Protein AF-A0A350AVQ5-F1 (afdb_monomer)

Structure (mmCIF, N/CA/C/O backbone):
data_AF-A0A350AVQ5-F1
#
_entry.id   AF-A0A350AVQ5-F1
#
loop_
_atom_site.group_PDB
_atom_site.id
_atom_site.type_symbol
_atom_site.label_atom_id
_atom_site.label_alt_id
_atom_site.label_comp_id
_atom_site.label_asym_id
_atom_site.label_entity_id
_atom_site.label_seq_id
_atom_site.pdbx_PDB_ins_code
_atom_site.Cartn_x
_atom_site.Cartn_y
_atom_site.Cartn_z
_atom_site.occupancy
_atom_site.B_iso_or_equiv
_atom_site.auth_seq_id
_atom_site.auth_comp_id
_atom_site.auth_asym_id
_atom_site.auth_atom_id
_atom_site.pdbx_PDB_model_num
ATOM 1 N N . MET A 1 1 ? 11.821 -35.083 47.344 1.00 31.67 1 MET A N 1
ATOM 2 C CA . MET A 1 1 ? 11.516 -36.512 47.614 1.00 31.67 1 MET A CA 1
ATOM 3 C C . MET A 1 1 ? 10.000 -36.669 47.515 1.00 31.67 1 MET A C 1
ATOM 5 O O . MET A 1 1 ? 9.323 -35.825 48.074 1.00 31.67 1 MET A O 1
ATOM 9 N N . LYS A 1 2 ? 9.487 -37.448 46.553 1.00 28.70 2 LYS A N 1
ATOM 10 C CA . LYS A 1 2 ? 9.035 -38.866 46.635 1.00 28.70 2 LYS A CA 1
ATOM 11 C C . LYS A 1 2 ? 7.547 -39.026 47.037 1.00 28.70 2 LYS A C 1
ATOM 13 O O . LYS A 1 2 ? 7.155 -38.580 48.104 1.00 28.70 2 LYS A O 1
ATOM 18 N N . PHE A 1 3 ? 6.782 -39.707 46.171 1.00 33.50 3 PHE A N 1
ATOM 19 C CA . PHE A 1 3 ? 5.387 -40.176 46.339 1.00 33.50 3 PHE A CA 1
ATOM 20 C C . PHE A 1 3 ? 5.245 -41.316 47.376 1.00 33.50 3 PHE A C 1
ATOM 22 O O . PHE A 1 3 ? 6.260 -41.925 47.733 1.00 33.50 3 PHE A O 1
ATOM 29 N N . PRO A 1 4 ? 4.016 -41.599 47.869 1.00 51.84 4 PRO A N 1
ATOM 30 C CA . PRO A 1 4 ? 3.110 -42.658 47.324 1.00 51.84 4 PRO A CA 1
ATOM 31 C C . PRO A 1 4 ? 1.763 -42.088 46.774 1.00 51.84 4 PRO A C 1
ATOM 33 O O . PRO A 1 4 ? 1.505 -40.916 47.017 1.00 51.84 4 PRO A O 1
ATOM 36 N N . LEU A 1 5 ? 0.878 -42.723 45.968 1.00 32.03 5 LEU A N 1
ATOM 37 C CA . LEU A 1 5 ? 0.483 -44.128 45.646 1.00 32.03 5 LEU A CA 1
ATOM 38 C C . LEU A 1 5 ? -0.447 -44.809 46.691 1.00 32.03 5 LEU A C 1
ATOM 40 O O . LEU A 1 5 ? -0.131 -44.756 47.871 1.00 32.03 5 LEU A O 1
ATOM 44 N N . ILE A 1 6 ? -1.568 -45.500 46.378 1.00 33.41 6 ILE A N 1
ATOM 45 C CA . ILE A 1 6 ? -2.256 -45.893 45.104 1.00 33.41 6 ILE A CA 1
ATOM 46 C C . ILE A 1 6 ? -3.780 -45.474 45.193 1.00 33.41 6 ILE A C 1
ATOM 48 O O . ILE A 1 6 ? -3.989 -44.401 45.742 1.00 33.41 6 ILE A O 1
ATOM 52 N N . TYR A 1 7 ? -4.910 -46.100 44.760 1.00 26.61 7 TYR A N 1
ATOM 53 C CA . TYR A 1 7 ? -5.318 -47.359 44.066 1.00 26.61 7 TYR A CA 1
ATOM 54 C C . TYR A 1 7 ? -6.788 -47.284 43.522 1.00 26.61 7 TYR A C 1
ATOM 56 O O . TYR A 1 7 ? -7.638 -46.727 44.208 1.00 26.61 7 TYR A O 1
ATOM 64 N N . GLY A 1 8 ? -7.118 -47.966 42.402 1.00 25.33 8 GLY A N 1
ATOM 65 C CA . GLY A 1 8 ? -8.486 -48.426 42.014 1.00 25.33 8 GLY A CA 1
ATOM 66 C C . GLY A 1 8 ? -9.365 -47.462 41.177 1.00 25.33 8 GLY A C 1
ATOM 67 O O . GLY A 1 8 ? -9.249 -46.256 41.333 1.00 25.33 8 GLY A O 1
ATOM 68 N N . LEU A 1 9 ? -10.264 -47.903 40.273 1.00 23.38 9 LEU A N 1
ATOM 69 C CA . LEU A 1 9 ? -10.669 -49.255 39.812 1.00 23.38 9 LEU A CA 1
ATOM 70 C C . LEU A 1 9 ? -11.132 -49.209 38.321 1.00 23.38 9 LEU A C 1
ATOM 72 O O . LEU A 1 9 ? -11.476 -48.141 37.825 1.00 23.38 9 LEU A O 1
ATOM 76 N N . LEU A 1 10 ? -11.163 -50.348 37.609 1.00 23.48 10 LEU A N 1
ATOM 77 C CA . LEU A 1 10 ? -11.652 -50.468 36.218 1.00 23.48 10 LEU A CA 1
ATOM 78 C C . LEU A 1 10 ? -13.175 -50.686 36.115 1.00 23.48 10 LEU A C 1
ATOM 80 O O . LEU A 1 10 ? -13.755 -51.340 36.981 1.00 23.48 10 LEU A O 1
ATOM 84 N N . LEU A 1 11 ? -13.754 -50.355 34.950 1.00 24.00 11 LEU A N 1
ATOM 85 C CA . LEU A 1 11 ? -14.656 -51.279 34.240 1.00 24.00 11 LEU A CA 1
ATOM 86 C C . LEU A 1 11 ? -14.619 -51.058 32.711 1.00 24.00 11 LEU A C 1
ATOM 88 O O . LEU A 1 11 ? -14.366 -49.950 32.246 1.00 24.00 11 LEU A O 1
ATOM 92 N N . THR A 1 12 ? -14.866 -52.116 31.936 1.00 25.81 12 THR A N 1
ATOM 93 C CA . THR A 1 12 ? -14.869 -52.139 30.461 1.00 25.81 12 THR A CA 1
ATOM 94 C C . THR A 1 12 ? -16.055 -52.944 29.929 1.00 25.81 12 THR A C 1
ATOM 96 O O . THR A 1 12 ? -16.465 -53.905 30.568 1.00 25.81 12 THR A O 1
ATOM 99 N N . LEU A 1 13 ? -16.567 -52.562 28.752 1.00 23.81 13 LEU A N 1
ATOM 100 C CA . LEU A 1 13 ? -17.464 -53.292 27.831 1.00 23.81 13 LEU A CA 1
ATOM 101 C C . LEU A 1 13 ? -17.636 -52.377 26.593 1.00 23.81 13 LEU A C 1
ATOM 103 O O . LEU A 1 13 ? -17.707 -51.167 26.773 1.00 23.81 13 LEU A O 1
ATOM 107 N N . ALA A 1 14 ? -17.832 -52.784 25.341 1.00 24.64 14 ALA A N 1
ATOM 108 C CA . ALA A 1 14 ? -17.490 -53.933 24.494 1.00 24.64 14 ALA A CA 1
ATOM 109 C C . ALA A 1 14 ? -18.311 -53.723 23.196 1.00 24.64 14 ALA A C 1
ATOM 111 O O . ALA A 1 14 ? -19.475 -53.333 23.273 1.00 24.64 14 ALA A O 1
ATOM 112 N N . LEU A 1 15 ? -17.734 -53.962 22.014 1.00 25.58 15 LEU A N 1
ATOM 113 C CA . LEU A 1 15 ? -18.448 -53.892 20.722 1.00 25.58 15 LEU A CA 1
ATOM 114 C C . LEU A 1 15 ? -19.232 -55.189 20.430 1.00 25.58 15 LEU A C 1
ATOM 116 O O . LEU A 1 15 ? -19.021 -56.205 21.097 1.00 25.58 15 LEU A O 1
ATOM 120 N N . PRO A 1 16 ? -20.076 -55.193 19.382 1.00 29.52 16 PRO A N 1
ATOM 121 C CA . PRO A 1 16 ? -19.788 -56.127 18.281 1.00 29.52 16 PRO A CA 1
ATOM 122 C C . PRO A 1 16 ? -19.838 -55.503 16.865 1.00 29.52 16 PRO A C 1
ATOM 124 O O . PRO A 1 16 ? -20.225 -54.353 16.682 1.00 29.52 16 PRO A O 1
ATOM 127 N N . LEU A 1 17 ? -19.396 -56.282 15.866 1.00 24.58 17 LEU A N 1
ATOM 128 C CA . LEU A 1 17 ? -19.153 -55.894 14.464 1.00 24.58 17 LEU A CA 1
ATOM 129 C C . LEU A 1 17 ? -20.262 -56.341 13.487 1.00 24.58 17 LEU A C 1
ATOM 131 O O . LEU A 1 17 ? -20.790 -57.441 13.639 1.00 24.58 17 LEU A O 1
ATOM 135 N N . SER A 1 18 ? -20.409 -55.602 12.378 1.00 25.75 18 SER A N 1
ATOM 136 C CA . SER A 1 18 ? -20.545 -56.110 10.985 1.00 25.75 18 SER A CA 1
ATOM 137 C C . SER A 1 18 ? -20.395 -54.922 9.997 1.00 25.75 18 SER A C 1
ATOM 139 O O . SER A 1 18 ? -20.911 -53.848 10.272 1.00 25.75 18 SER A O 1
ATOM 141 N N . ALA A 1 19 ? -19.485 -54.931 9.005 1.00 24.94 19 ALA A N 1
ATOM 142 C CA . ALA A 1 19 ? -19.494 -55.625 7.692 1.00 24.94 19 ALA A CA 1
ATOM 143 C C . ALA A 1 19 ? -20.507 -55.006 6.680 1.00 24.94 19 ALA A C 1
ATOM 145 O O . ALA A 1 19 ? -21.612 -54.677 7.086 1.00 24.94 19 ALA A O 1
ATOM 146 N N . SER A 1 20 ? -20.245 -54.826 5.370 1.00 23.98 20 SER A N 1
ATOM 147 C CA . SER A 1 20 ? -19.154 -55.305 4.488 1.00 23.98 20 SER A CA 1
ATOM 148 C C . SER A 1 20 ? -19.008 -54.462 3.185 1.00 23.98 20 SER A C 1
ATOM 150 O O . SER A 1 20 ? -19.853 -53.619 2.903 1.00 23.98 20 SER A O 1
ATOM 152 N N . SER A 1 21 ? -18.008 -54.796 2.350 1.00 25.75 21 SER A N 1
ATOM 153 C CA . SER A 1 21 ? -17.673 -54.308 0.983 1.00 25.75 21 SER A CA 1
ATOM 154 C C . SER A 1 21 ? -17.251 -52.833 0.840 1.00 25.75 21 SER A C 1
ATOM 156 O O . SER A 1 21 ? -17.980 -51.952 1.270 1.00 25.75 21 SER A O 1
ATOM 158 N N . THR A 1 22 ? -16.078 -52.427 0.323 1.00 24.94 22 THR A N 1
ATOM 159 C CA . THR A 1 22 ? -15.075 -52.936 -0.659 1.00 24.94 22 THR A CA 1
ATOM 160 C C . THR A 1 22 ? -15.435 -52.798 -2.141 1.00 24.94 22 THR A C 1
ATOM 162 O O . THR A 1 22 ? -16.250 -53.561 -2.654 1.00 24.94 22 THR A O 1
ATOM 165 N N . ASN A 1 23 ? -14.700 -51.932 -2.848 1.00 24.83 23 ASN A N 1
ATOM 166 C CA . ASN A 1 23 ? -14.307 -52.119 -4.251 1.00 24.83 23 ASN A CA 1
ATOM 167 C C . ASN A 1 23 ? -13.108 -51.210 -4.586 1.00 24.83 23 ASN A C 1
ATOM 169 O O . ASN A 1 23 ? -13.266 -50.117 -5.124 1.00 24.83 23 ASN A O 1
ATOM 173 N N . GLU A 1 24 ? -11.897 -51.670 -4.275 1.00 22.14 24 GLU A N 1
ATOM 174 C CA . GLU A 1 24 ? -10.699 -51.163 -4.950 1.00 22.14 24 GLU A CA 1
ATOM 175 C C . GLU A 1 24 ? -10.624 -51.767 -6.360 1.00 22.14 24 GLU A C 1
ATOM 177 O O . GLU A 1 24 ? -10.944 -52.941 -6.562 1.00 22.14 24 GLU A O 1
ATOM 182 N N . ARG A 1 25 ? -10.148 -50.990 -7.338 1.00 22.95 25 ARG A N 1
ATOM 183 C CA . ARG A 1 25 ? -9.672 -51.518 -8.623 1.00 22.95 25 ARG A CA 1
ATOM 184 C C . ARG A 1 25 ? -8.373 -50.839 -9.028 1.00 22.95 25 ARG A C 1
ATOM 186 O O . ARG A 1 25 ? -8.369 -49.846 -9.748 1.00 22.95 25 ARG A O 1
ATOM 193 N N . THR A 1 26 ? -7.265 -51.432 -8.605 1.00 22.88 26 THR A N 1
ATOM 194 C CA . THR A 1 26 ? -6.004 -51.312 -9.334 1.00 22.88 26 THR A CA 1
ATOM 195 C C . THR A 1 26 ? -6.110 -52.072 -10.658 1.00 22.88 26 THR A C 1
ATOM 197 O O . THR A 1 26 ? -6.750 -53.120 -10.739 1.00 22.88 26 THR A O 1
ATOM 200 N N . PHE A 1 27 ? -5.477 -51.550 -11.708 1.00 21.98 27 PHE A N 1
ATOM 201 C CA . PHE A 1 27 ? -5.246 -52.279 -12.954 1.00 21.98 27 PHE A CA 1
ATOM 202 C C . PHE A 1 27 ? -3.910 -51.839 -13.549 1.00 21.98 27 PHE A C 1
ATOM 204 O O . PHE A 1 27 ? -3.674 -50.648 -13.737 1.00 21.98 27 PHE A O 1
ATOM 211 N N . THR A 1 28 ? -3.045 -52.803 -13.853 1.00 23.73 28 THR A N 1
ATOM 212 C CA . THR A 1 28 ? -1.746 -52.580 -14.495 1.00 23.73 28 THR A CA 1
ATOM 213 C C . THR A 1 28 ? -1.484 -53.668 -15.529 1.00 23.73 28 THR A C 1
ATOM 215 O O . THR A 1 28 ? -1.221 -54.818 -15.181 1.00 23.73 28 THR A O 1
ATOM 218 N N . HIS A 1 29 ? -1.494 -53.306 -16.813 1.00 24.44 29 HIS A N 1
ATOM 219 C CA . HIS A 1 29 ? -0.679 -54.009 -17.802 1.00 24.44 29 HIS A CA 1
ATOM 220 C C . HIS A 1 29 ? -0.329 -53.129 -19.003 1.00 24.44 29 HIS A C 1
ATOM 222 O O . HIS A 1 29 ? -0.718 -51.964 -19.060 1.00 24.44 29 HIS A O 1
ATOM 228 N N . ASP A 1 30 ? 0.509 -53.677 -19.876 1.00 21.91 30 ASP A N 1
ATOM 229 C CA . ASP A 1 30 ? 1.578 -52.939 -20.545 1.00 21.91 30 ASP A CA 1
ATOM 230 C C . ASP A 1 30 ? 1.489 -52.967 -22.085 1.00 21.91 30 ASP A C 1
ATOM 232 O O . ASP A 1 30 ? 0.842 -53.829 -22.674 1.00 21.91 30 ASP A O 1
ATOM 236 N N . SER A 1 31 ? 2.199 -52.022 -22.704 1.00 26.27 31 SER A N 1
ATOM 237 C CA . SER A 1 31 ? 2.751 -52.029 -24.064 1.00 26.27 31 SER A CA 1
ATOM 238 C C . SER A 1 31 ? 1.872 -52.466 -25.249 1.00 26.27 31 SER A C 1
ATOM 240 O O . SER A 1 31 ? 1.709 -53.644 -25.563 1.00 26.27 31 SER A O 1
ATOM 242 N N . SER A 1 32 ? 1.510 -51.490 -26.084 1.00 25.39 32 SER A N 1
ATOM 243 C CA . SER A 1 32 ? 1.964 -51.493 -27.488 1.00 25.39 32 SER A CA 1
ATOM 244 C C . SER A 1 32 ? 1.889 -50.082 -28.085 1.00 25.39 32 SER A C 1
ATOM 246 O O . SER A 1 32 ? 1.118 -49.240 -27.627 1.00 25.39 32 SER A O 1
ATOM 248 N N . ALA A 1 33 ? 2.751 -49.783 -29.061 1.00 25.47 33 ALA A N 1
ATOM 249 C CA . ALA A 1 33 ? 2.997 -48.416 -29.519 1.00 25.47 33 ALA A CA 1
ATOM 250 C C . ALA A 1 33 ? 2.394 -48.110 -30.897 1.00 25.47 33 ALA A C 1
ATOM 252 O O . ALA A 1 33 ? 2.491 -48.916 -31.819 1.00 25.47 33 ALA A O 1
ATOM 253 N N . THR A 1 34 ? 1.940 -46.866 -31.079 1.00 24.61 34 THR A N 1
ATOM 254 C CA . THR A 1 34 ? 2.058 -46.177 -32.375 1.00 24.61 34 THR A CA 1
ATOM 255 C C . THR A 1 34 ? 2.424 -44.716 -32.134 1.00 24.61 34 THR A C 1
ATOM 257 O O . THR A 1 34 ? 1.831 -44.054 -31.287 1.00 24.61 34 THR A O 1
ATOM 260 N N . THR A 1 35 ? 3.441 -44.216 -32.833 1.00 28.55 35 THR A N 1
ATOM 261 C CA . THR A 1 35 ? 4.043 -42.904 -32.561 1.00 28.55 35 THR A CA 1
ATOM 262 C C . THR A 1 35 ? 3.451 -41.787 -33.416 1.00 28.55 35 THR A C 1
ATOM 264 O O . THR A 1 35 ? 3.688 -41.745 -34.622 1.00 28.55 35 THR A O 1
ATOM 267 N N . THR A 1 36 ? 2.842 -40.794 -32.772 1.00 25.55 36 THR A N 1
ATOM 268 C CA . THR A 1 36 ? 2.734 -39.424 -33.299 1.00 25.55 36 THR A CA 1
ATOM 269 C C . THR A 1 36 ? 3.297 -38.466 -32.256 1.00 25.55 36 THR A C 1
ATOM 271 O O . THR A 1 36 ? 2.694 -38.290 -31.199 1.00 25.55 36 THR A O 1
ATOM 274 N N . LYS A 1 37 ? 4.473 -37.877 -32.517 1.00 25.20 37 LYS A N 1
ATOM 275 C CA . LYS A 1 37 ? 5.094 -36.900 -31.608 1.00 25.20 37 LYS A CA 1
ATOM 276 C C . LYS A 1 37 ? 4.198 -35.656 -31.464 1.00 25.20 37 LYS A C 1
ATOM 278 O O . LYS A 1 37 ? 3.927 -35.025 -32.485 1.00 25.20 37 LYS A O 1
ATOM 283 N N . PRO A 1 38 ? 3.845 -35.221 -30.243 1.00 25.77 38 PRO A N 1
ATOM 284 C CA . PRO A 1 38 ? 3.618 -33.806 -29.976 1.00 25.77 38 PRO A CA 1
ATOM 285 C C . PRO A 1 38 ? 4.953 -33.065 -30.150 1.00 25.77 38 PRO A C 1
ATOM 287 O O . PRO A 1 38 ? 5.999 -33.568 -29.733 1.00 25.77 38 PRO A O 1
ATOM 290 N N . THR A 1 39 ? 4.942 -31.895 -30.783 1.00 25.81 39 THR A N 1
ATOM 291 C CA . THR A 1 39 ? 6.161 -31.109 -31.026 1.00 25.81 39 THR A CA 1
ATOM 292 C C . THR A 1 39 ? 6.728 -30.560 -29.712 1.00 25.81 39 THR A C 1
ATOM 294 O O . THR A 1 39 ? 5.985 -30.027 -28.890 1.00 25.81 39 THR A O 1
ATOM 297 N N . GLU A 1 40 ? 8.046 -30.653 -29.511 1.00 26.59 40 GLU A N 1
ATOM 298 C CA . GLU A 1 40 ? 8.733 -30.193 -28.290 1.00 26.59 40 GLU A CA 1
ATOM 299 C C . GLU A 1 40 ? 8.915 -28.661 -28.251 1.00 26.59 40 GLU A C 1
ATOM 301 O O . GLU A 1 40 ? 10.031 -28.153 -28.204 1.00 26.59 40 GLU A O 1
ATOM 306 N N . THR A 1 41 ? 7.811 -27.909 -28.267 1.00 26.48 41 THR A N 1
ATOM 307 C CA . THR A 1 41 ? 7.802 -26.438 -28.126 1.00 26.48 41 THR A CA 1
ATOM 308 C C . THR A 1 41 ? 7.217 -25.943 -26.799 1.00 26.48 41 THR A C 1
ATOM 310 O O . THR A 1 41 ? 7.479 -24.811 -26.409 1.00 26.48 41 THR A O 1
ATOM 313 N N . SER A 1 42 ? 6.513 -26.782 -26.032 1.00 27.66 42 SER A N 1
ATOM 314 C CA . SER A 1 42 ? 5.913 -26.411 -24.733 1.00 27.66 42 SER A CA 1
ATOM 315 C C . SER A 1 42 ? 6.884 -26.404 -23.537 1.00 27.66 42 SER A C 1
ATOM 317 O O . SER A 1 42 ? 6.443 -26.339 -22.392 1.00 27.66 42 SER A O 1
ATOM 319 N N . LYS A 1 43 ? 8.202 -26.487 -23.775 1.00 27.25 43 LYS A N 1
ATOM 320 C CA . LYS A 1 43 ? 9.239 -26.570 -22.723 1.00 27.25 43 LYS A CA 1
ATOM 321 C C . LYS A 1 43 ? 10.183 -25.366 -22.624 1.00 27.25 43 LYS A C 1
ATOM 323 O O . LYS A 1 43 ? 11.011 -25.343 -21.721 1.00 27.25 43 LYS A O 1
ATOM 328 N N . TYR A 1 44 ? 10.049 -24.380 -23.514 1.00 26.23 44 TYR A N 1
ATOM 329 C CA . TYR A 1 44 ? 10.882 -23.171 -23.539 1.00 26.23 44 TYR A CA 1
ATOM 330 C C . TYR A 1 44 ? 10.038 -21.910 -23.768 1.00 26.23 44 TYR A C 1
ATOM 332 O O . TYR A 1 44 ? 10.191 -21.205 -24.760 1.00 26.23 44 TYR A O 1
ATOM 340 N N . LEU A 1 45 ? 9.152 -21.629 -22.814 1.00 23.30 45 LEU A N 1
ATOM 341 C CA . LEU A 1 45 ? 8.520 -20.323 -22.630 1.00 23.30 45 LEU A CA 1
ATOM 342 C C . LEU A 1 45 ? 8.825 -19.861 -21.198 1.00 23.30 45 LEU A C 1
ATOM 344 O O . LEU A 1 45 ? 8.227 -20.392 -20.261 1.00 23.30 45 LEU A O 1
ATOM 348 N N . PRO A 1 46 ? 9.780 -18.933 -20.998 1.00 27.56 46 PRO A N 1
ATOM 349 C CA . PRO A 1 46 ? 9.976 -18.284 -19.708 1.00 27.56 46 PRO A CA 1
ATOM 350 C C . PRO A 1 46 ? 8.691 -17.578 -19.262 1.00 27.56 46 PRO A C 1
ATOM 352 O O . PRO A 1 46 ? 7.975 -17.003 -20.081 1.00 27.56 46 PRO A O 1
ATOM 355 N N . SER A 1 47 ? 8.402 -17.602 -17.963 1.00 32.38 47 SER A N 1
ATOM 356 C CA . SER A 1 47 ? 7.268 -16.893 -17.365 1.00 32.38 47 SER A CA 1
ATOM 357 C C . SER A 1 47 ? 7.473 -15.379 -17.472 1.00 32.38 47 SER A C 1
ATOM 359 O O . SER A 1 47 ? 8.206 -14.793 -16.677 1.00 32.38 47 SER A O 1
ATOM 361 N N . LEU A 1 48 ? 6.853 -14.755 -18.476 1.00 33.91 48 LEU A N 1
ATOM 362 C CA . LEU A 1 48 ? 7.147 -13.383 -18.894 1.00 33.91 48 LEU A CA 1
ATOM 363 C C . LEU A 1 48 ? 5.969 -12.435 -18.616 1.00 33.91 48 LEU A C 1
ATOM 365 O O . LEU A 1 48 ? 5.262 -11.982 -19.513 1.00 33.91 48 LEU A O 1
ATOM 369 N N . VAL A 1 49 ? 5.768 -12.129 -17.332 1.00 31.70 49 VAL A N 1
ATOM 370 C CA . VAL A 1 49 ? 4.825 -11.101 -16.867 1.00 31.70 49 VAL A CA 1
ATOM 371 C C . VAL A 1 49 ? 5.618 -10.008 -16.157 1.00 31.70 49 VAL A C 1
ATOM 373 O O . VAL A 1 49 ? 5.767 -10.022 -14.944 1.00 31.70 49 VAL A O 1
ATOM 376 N N . MET A 1 50 ? 6.142 -9.042 -16.918 1.00 34.56 50 MET A N 1
ATOM 377 C CA . MET A 1 50 ? 6.655 -7.810 -16.315 1.00 34.56 50 MET A CA 1
ATOM 378 C C . MET A 1 50 ? 5.490 -6.930 -15.851 1.00 34.56 50 MET A C 1
ATOM 380 O O . MET A 1 50 ? 4.722 -6.388 -16.660 1.00 34.56 50 MET A O 1
ATOM 384 N N . SER A 1 51 ? 5.396 -6.775 -14.533 1.00 36.47 51 SER A N 1
ATOM 385 C CA . SER A 1 51 ? 4.492 -5.878 -13.820 1.00 36.47 51 SER A CA 1
ATOM 386 C C . SER A 1 51 ? 5.019 -4.429 -13.868 1.00 36.47 51 SER A C 1
ATOM 388 O O . SER A 1 51 ? 5.645 -3.924 -12.929 1.00 36.47 51 SER A O 1
ATOM 390 N N . LEU A 1 52 ? 4.790 -3.788 -15.026 1.00 40.69 52 LEU A N 1
ATOM 391 C CA . LEU A 1 52 ? 5.188 -2.417 -15.399 1.00 40.69 52 LEU A CA 1
ATOM 392 C C . LEU A 1 52 ? 4.480 -1.333 -14.555 1.00 40.69 52 LEU A C 1
ATOM 394 O O . LEU A 1 52 ? 3.664 -0.567 -15.060 1.00 40.69 52 LEU A O 1
ATOM 398 N N . ASN A 1 53 ? 4.820 -1.257 -13.269 1.00 38.38 53 ASN A N 1
ATOM 399 C CA . ASN A 1 53 ? 4.316 -0.265 -12.311 1.00 38.38 53 ASN A CA 1
ATOM 400 C C . ASN A 1 53 ? 5.332 0.886 -12.117 1.00 38.38 53 ASN A C 1
ATOM 402 O O . ASN A 1 53 ? 5.633 1.269 -10.985 1.00 38.38 53 ASN A O 1
ATOM 406 N N . ASP A 1 54 ? 5.946 1.361 -13.203 1.00 45.34 54 ASP A N 1
ATOM 407 C CA . ASP A 1 54 ? 6.966 2.420 -13.191 1.00 45.34 54 ASP A CA 1
ATOM 408 C C . ASP A 1 54 ? 6.902 3.205 -14.513 1.00 45.34 54 ASP A C 1
ATOM 410 O O . ASP A 1 54 ? 7.113 2.631 -15.585 1.00 45.34 54 ASP A O 1
ATOM 414 N N . VAL A 1 55 ? 6.554 4.495 -14.442 1.00 39.97 55 VAL A N 1
ATOM 415 C CA . VAL A 1 55 ? 6.311 5.343 -15.625 1.00 39.97 55 VAL A CA 1
ATOM 416 C C . VAL A 1 55 ? 7.604 5.547 -16.419 1.00 39.97 55 VAL A C 1
ATOM 418 O O . VAL A 1 55 ? 7.576 5.432 -17.642 1.00 39.97 55 VAL A O 1
ATOM 421 N N . ASP A 1 56 ? 8.747 5.688 -15.737 1.00 47.16 56 ASP A N 1
ATOM 422 C CA . ASP A 1 56 ? 10.076 5.779 -16.356 1.00 47.16 56 ASP A CA 1
ATOM 423 C C . ASP A 1 56 ? 10.348 4.575 -17.285 1.00 47.16 56 ASP A C 1
ATOM 425 O O . ASP A 1 56 ? 10.862 4.711 -18.395 1.00 47.16 56 ASP A O 1
ATOM 429 N N . GLN A 1 57 ? 9.981 3.364 -16.843 1.00 53.59 57 GLN A N 1
ATOM 430 C CA . GLN A 1 57 ? 10.161 2.132 -17.623 1.00 53.59 57 GLN A CA 1
ATOM 431 C C . GLN A 1 57 ? 9.193 2.054 -18.807 1.00 53.59 57 GLN A C 1
ATOM 433 O O . GLN A 1 57 ? 9.543 1.502 -19.850 1.00 53.59 57 GLN A O 1
ATOM 438 N N . ILE A 1 58 ? 7.986 2.604 -18.659 1.00 52.09 58 ILE A N 1
ATOM 439 C CA . ILE A 1 58 ? 6.979 2.675 -19.721 1.00 52.09 58 ILE A CA 1
ATOM 440 C C . ILE A 1 58 ? 7.415 3.657 -20.813 1.00 52.09 58 ILE A C 1
ATOM 442 O O . ILE A 1 58 ? 7.322 3.310 -21.992 1.00 52.09 58 ILE A O 1
ATOM 446 N N . GLU A 1 59 ? 7.935 4.833 -20.454 1.00 56.56 59 GLU A N 1
ATOM 447 C CA . GLU A 1 59 ? 8.462 5.814 -21.411 1.00 56.56 59 GLU A CA 1
ATOM 448 C C . GLU A 1 59 ? 9.660 5.234 -22.179 1.00 56.56 59 GLU A C 1
ATOM 450 O O . GLU A 1 59 ? 9.646 5.197 -23.410 1.00 56.56 59 GLU A O 1
ATOM 455 N N . ILE A 1 60 ? 10.649 4.670 -21.472 1.00 68.50 60 ILE A N 1
ATOM 456 C CA . ILE A 1 60 ? 11.843 4.058 -22.083 1.00 68.50 60 ILE A CA 1
ATOM 457 C C . ILE A 1 60 ? 11.471 2.888 -23.007 1.00 68.50 60 ILE A C 1
ATOM 459 O O . ILE A 1 60 ? 12.028 2.764 -24.102 1.00 68.50 60 ILE A O 1
ATOM 463 N N . LEU A 1 61 ? 10.528 2.031 -22.602 1.00 71.56 61 LEU A N 1
ATOM 464 C CA . LEU A 1 61 ? 10.049 0.931 -23.441 1.00 71.56 61 LEU A CA 1
ATOM 465 C C . LEU A 1 61 ? 9.302 1.451 -24.676 1.00 71.56 61 LEU A C 1
ATOM 467 O O . LEU A 1 61 ? 9.529 0.958 -25.781 1.00 71.56 61 LEU A O 1
ATOM 471 N N . THR A 1 62 ? 8.455 2.469 -24.510 1.00 69.56 62 THR A N 1
ATOM 472 C CA . THR A 1 62 ? 7.714 3.099 -25.612 1.00 69.56 62 THR A CA 1
ATOM 473 C C . THR A 1 62 ? 8.669 3.739 -26.618 1.00 69.56 62 THR A C 1
ATOM 475 O O . THR A 1 62 ? 8.528 3.499 -27.816 1.00 69.56 62 THR A O 1
ATOM 478 N N . GLN A 1 63 ? 9.694 4.464 -26.156 1.00 75.69 63 GLN A N 1
ATOM 479 C CA . GLN A 1 63 ? 10.701 5.054 -27.037 1.00 75.69 63 GLN A CA 1
ATOM 480 C C . GLN A 1 63 ? 11.484 3.981 -27.802 1.00 75.69 63 GLN A C 1
ATOM 482 O O . GLN A 1 63 ? 11.576 4.062 -29.021 1.00 75.69 63 GLN A O 1
ATOM 487 N N . ARG A 1 64 ? 11.959 2.917 -27.136 1.00 79.50 64 ARG A N 1
ATOM 488 C CA . ARG A 1 64 ? 12.671 1.810 -27.808 1.00 79.50 64 ARG A CA 1
ATOM 489 C C . ARG A 1 64 ? 11.821 1.089 -28.854 1.00 79.50 64 ARG A C 1
ATOM 491 O O . ARG A 1 64 ? 12.339 0.670 -29.887 1.00 79.50 64 ARG A O 1
ATOM 498 N N . ILE A 1 65 ? 10.524 0.933 -28.590 1.00 75.88 65 ILE A N 1
ATOM 499 C CA . ILE A 1 65 ? 9.566 0.373 -29.549 1.00 75.88 65 ILE A CA 1
ATOM 500 C C . ILE A 1 65 ? 9.395 1.322 -30.748 1.00 75.88 65 ILE A C 1
ATOM 502 O O . ILE A 1 65 ? 9.408 0.857 -31.887 1.00 75.88 65 ILE A O 1
ATOM 506 N N . ASN A 1 66 ? 9.302 2.636 -30.517 1.00 74.06 66 ASN A N 1
ATOM 507 C CA . ASN A 1 66 ? 9.227 3.643 -31.581 1.00 74.06 66 ASN A CA 1
ATOM 508 C C . ASN A 1 66 ? 10.504 3.667 -32.440 1.00 74.06 66 ASN A C 1
ATOM 510 O O . ASN A 1 66 ? 10.399 3.525 -33.657 1.00 74.06 66 ASN A O 1
ATOM 514 N N . ASP A 1 67 ? 11.692 3.742 -31.826 1.00 80.50 67 ASP A N 1
ATOM 515 C CA . ASP A 1 67 ? 12.999 3.706 -32.508 1.00 80.50 67 ASP A CA 1
ATOM 516 C C . ASP A 1 67 ? 13.093 2.495 -33.456 1.00 80.50 67 ASP A C 1
ATOM 518 O O . ASP A 1 67 ? 13.490 2.597 -34.619 1.00 80.50 67 ASP A O 1
ATOM 522 N N . ALA A 1 68 ? 12.686 1.321 -32.965 1.00 80.25 68 ALA A N 1
ATOM 523 C CA . ALA A 1 68 ? 12.712 0.086 -33.732 1.00 80.25 68 ALA A CA 1
ATOM 524 C C . ALA A 1 68 ? 11.667 0.056 -34.866 1.00 80.25 68 ALA A C 1
ATOM 526 O O . ALA A 1 68 ? 11.934 -0.525 -35.922 1.00 80.25 68 ALA A O 1
ATOM 527 N N . TYR A 1 69 ? 10.507 0.704 -34.703 1.00 79.69 69 TYR A N 1
ATOM 528 C CA . TYR A 1 69 ? 9.550 0.894 -35.798 1.00 79.69 69 TYR A CA 1
ATOM 529 C C . TYR A 1 69 ? 10.048 1.890 -36.852 1.00 79.69 69 TYR A C 1
ATOM 531 O O . TYR A 1 69 ? 9.855 1.626 -38.040 1.00 79.69 69 TYR A O 1
ATOM 539 N N . GLU A 1 70 ? 10.728 2.974 -36.471 1.00 82.38 70 GLU A N 1
ATOM 540 C CA . GLU A 1 70 ? 11.348 3.902 -37.428 1.00 82.38 70 GLU A CA 1
ATOM 541 C C . GLU A 1 70 ? 12.436 3.205 -38.255 1.00 82.38 70 GLU A C 1
ATOM 543 O O . GLU A 1 70 ? 12.442 3.305 -39.485 1.00 82.38 70 GLU A O 1
ATOM 548 N N . LEU A 1 71 ? 13.288 2.396 -37.615 1.00 87.44 71 LEU A N 1
ATOM 549 C CA . LEU A 1 71 ? 14.267 1.550 -38.307 1.00 87.44 71 LEU A CA 1
ATOM 550 C C . LEU A 1 71 ? 13.586 0.547 -39.258 1.00 87.44 71 LEU A C 1
ATOM 552 O O . LEU A 1 71 ? 14.022 0.384 -40.399 1.00 87.44 71 LEU A O 1
ATOM 556 N N . LYS A 1 72 ? 12.472 -0.079 -38.847 1.00 87.44 72 LYS A N 1
ATOM 557 C CA . LYS A 1 72 ? 11.687 -1.008 -39.686 1.00 87.44 72 LYS A CA 1
ATOM 558 C C . LYS A 1 72 ? 11.035 -0.313 -40.890 1.00 87.44 72 LYS A C 1
ATOM 560 O O . LYS A 1 72 ? 11.010 -0.875 -41.991 1.00 87.44 72 LYS A O 1
ATOM 565 N N . ALA A 1 73 ? 10.552 0.916 -40.710 1.00 83.62 73 ALA A N 1
ATOM 566 C CA . ALA A 1 73 ? 10.013 1.750 -41.781 1.00 83.62 73 ALA A CA 1
ATOM 567 C C . ALA A 1 73 ? 11.118 2.161 -42.768 1.00 83.62 73 ALA A C 1
ATOM 569 O O . ALA A 1 73 ? 11.001 1.882 -43.963 1.00 83.62 73 ALA A O 1
ATOM 570 N N . LYS A 1 74 ? 12.239 2.701 -42.274 1.00 88.38 74 LYS A N 1
ATOM 571 C CA . LYS A 1 74 ? 13.389 3.099 -43.100 1.00 88.38 74 LYS A CA 1
ATOM 572 C C . LYS A 1 74 ? 13.999 1.921 -43.868 1.00 88.38 74 LYS A C 1
ATOM 574 O O . LYS A 1 74 ? 14.311 2.053 -45.047 1.00 88.38 74 LYS A O 1
ATOM 579 N N . LYS A 1 75 ? 14.092 0.738 -43.253 1.00 91.88 75 LYS A N 1
ATOM 580 C CA . LYS A 1 75 ? 14.490 -0.519 -43.915 1.00 91.88 75 LYS A CA 1
ATOM 581 C C . LYS A 1 75 ? 13.578 -0.881 -45.095 1.00 91.88 75 LYS A C 1
ATOM 583 O O . LYS A 1 75 ? 14.042 -1.443 -46.087 1.00 91.88 75 LYS A O 1
ATOM 588 N N . THR A 1 76 ? 12.286 -0.573 -44.992 1.00 89.50 76 THR A N 1
ATOM 589 C CA . THR A 1 76 ? 11.299 -0.811 -46.057 1.00 89.50 76 THR A CA 1
ATOM 590 C C . THR A 1 76 ? 11.429 0.231 -47.171 1.00 89.50 76 THR A C 1
ATOM 592 O O . THR A 1 76 ? 11.408 -0.129 -48.347 1.00 89.50 76 THR A O 1
ATOM 595 N N . GLU A 1 77 ? 11.646 1.499 -46.815 1.00 91.19 77 GLU A N 1
ATOM 596 C CA . GLU A 1 77 ? 11.890 2.580 -47.774 1.00 91.19 77 GLU A CA 1
ATOM 597 C C . GLU A 1 77 ? 13.174 2.348 -48.586 1.00 91.19 77 GLU A C 1
ATOM 599 O O . GLU A 1 77 ? 13.124 2.348 -49.814 1.00 91.19 77 GLU A O 1
ATOM 604 N N . LEU A 1 78 ? 14.302 2.061 -47.925 1.00 91.81 78 LEU A N 1
ATOM 605 C CA . LEU A 1 78 ? 15.592 1.799 -48.576 1.00 91.81 78 LEU A CA 1
ATOM 606 C C . LEU A 1 78 ? 15.510 0.647 -49.584 1.00 91.81 78 LEU A C 1
ATOM 608 O O . LEU A 1 78 ? 16.066 0.749 -50.673 1.00 91.81 78 LEU A O 1
ATOM 612 N N . ARG A 1 79 ? 14.763 -0.422 -49.271 1.00 92.75 79 ARG A N 1
ATOM 613 C CA . ARG A 1 79 ? 14.489 -1.509 -50.227 1.00 92.75 79 ARG A CA 1
ATOM 614 C C . ARG A 1 79 ? 13.735 -1.003 -51.456 1.00 92.75 79 ARG A C 1
ATOM 616 O O . ARG A 1 79 ? 14.182 -1.246 -52.569 1.00 92.75 79 ARG A O 1
ATOM 623 N N . SER A 1 80 ? 12.674 -0.216 -51.265 1.00 92.38 80 SER A N 1
ATOM 624 C CA . SER A 1 80 ? 11.939 0.391 -52.383 1.00 92.38 80 SER A CA 1
ATOM 625 C C . SER A 1 80 ? 12.775 1.387 -53.198 1.00 92.38 80 SER A C 1
ATOM 627 O O . SER A 1 80 ? 12.484 1.572 -54.377 1.00 92.38 80 SER A O 1
ATOM 629 N N . GLN A 1 81 ? 13.781 2.039 -52.605 1.00 93.25 81 GLN A N 1
ATOM 630 C CA . GLN A 1 81 ? 14.717 2.908 -53.327 1.00 93.25 81 GLN A CA 1
ATOM 631 C C . GLN A 1 81 ? 15.755 2.094 -54.122 1.00 93.25 81 GLN A C 1
ATOM 633 O O . GLN A 1 81 ? 16.063 2.454 -55.258 1.00 93.25 81 GLN A O 1
ATOM 638 N N . ILE A 1 82 ? 16.245 0.973 -53.573 1.00 94.88 82 ILE A N 1
ATOM 639 C CA . ILE A 1 82 ? 17.128 0.019 -54.270 1.00 94.88 82 ILE A CA 1
ATOM 640 C C . ILE A 1 82 ? 16.407 -0.603 -55.472 1.00 94.88 82 ILE A C 1
ATOM 642 O O . ILE A 1 82 ? 16.951 -0.593 -56.571 1.00 94.88 82 ILE A O 1
ATOM 646 N N . ASP A 1 83 ? 15.167 -1.069 -55.291 1.00 91.94 83 ASP A N 1
ATOM 647 C CA . ASP A 1 83 ? 14.346 -1.657 -56.362 1.00 91.94 83 ASP A CA 1
ATOM 648 C C . ASP A 1 83 ? 13.994 -0.644 -57.475 1.00 91.94 83 ASP A C 1
ATOM 650 O O . ASP A 1 83 ? 13.668 -1.036 -58.598 1.00 91.94 83 ASP A O 1
ATOM 654 N N . ALA A 1 84 ? 14.054 0.660 -57.177 1.00 91.62 84 ALA A N 1
ATOM 655 C CA . ALA A 1 84 ? 13.727 1.746 -58.102 1.00 91.62 84 ALA A CA 1
ATOM 656 C C . ALA A 1 84 ? 14.944 2.383 -58.802 1.00 91.62 84 ALA A C 1
ATOM 658 O O . ALA A 1 84 ? 14.748 3.152 -59.747 1.00 91.62 84 ALA A O 1
ATOM 659 N N . THR A 1 85 ? 16.181 2.100 -58.371 1.00 88.12 85 THR A N 1
ATOM 660 C CA . THR A 1 85 ? 17.395 2.688 -58.964 1.00 88.12 85 THR A CA 1
ATOM 661 C C . THR A 1 85 ? 18.168 1.700 -59.834 1.00 88.12 85 THR A C 1
ATOM 663 O O . THR A 1 85 ? 18.283 0.515 -59.535 1.00 88.12 85 THR A O 1
ATOM 666 N N . SER A 1 86 ? 18.747 2.211 -60.920 1.00 92.38 86 SER A N 1
ATOM 667 C CA . SER A 1 86 ? 19.659 1.471 -61.801 1.00 92.38 86 SER A CA 1
ATOM 668 C C . SER A 1 86 ? 21.072 2.065 -61.838 1.00 92.38 86 SER A C 1
ATOM 670 O O . SER A 1 86 ? 21.897 1.618 -62.632 1.00 92.38 86 SER A O 1
ATOM 672 N N . ASP A 1 87 ? 21.347 3.094 -61.031 1.00 97.12 87 ASP A N 1
ATOM 673 C CA . ASP A 1 87 ? 22.682 3.682 -60.907 1.00 97.12 87 ASP A CA 1
ATOM 674 C C . ASP A 1 87 ? 23.538 2.884 -59.914 1.00 97.12 87 ASP A C 1
ATOM 676 O O . ASP A 1 87 ? 23.125 2.648 -58.780 1.00 97.12 87 ASP A O 1
ATOM 680 N N . ALA A 1 88 ? 24.734 2.467 -60.335 1.00 92.75 88 ALA A N 1
ATOM 681 C CA . ALA A 1 88 ? 25.550 1.512 -59.587 1.00 92.75 88 ALA A CA 1
ATOM 682 C C . ALA A 1 88 ? 26.159 2.093 -58.297 1.00 92.75 88 ALA A C 1
ATOM 684 O O . ALA A 1 88 ? 26.272 1.375 -57.301 1.00 92.75 88 ALA A O 1
ATOM 685 N N . ASP A 1 89 ? 26.530 3.377 -58.291 1.00 92.88 89 ASP A N 1
ATOM 686 C CA . ASP A 1 89 ? 27.089 4.031 -57.103 1.00 92.88 89 ASP A CA 1
ATOM 687 C C . ASP A 1 89 ? 25.995 4.361 -56.078 1.00 92.88 89 ASP A C 1
ATOM 689 O O . ASP A 1 89 ? 26.167 4.096 -54.886 1.00 92.88 89 ASP A O 1
ATOM 693 N N . THR A 1 90 ? 24.832 4.830 -56.541 1.00 92.81 90 THR A N 1
ATOM 694 C CA . THR A 1 90 ? 23.636 5.015 -55.706 1.00 92.81 90 THR A CA 1
ATOM 695 C C . THR A 1 90 ? 23.174 3.688 -55.101 1.00 92.81 90 THR A C 1
ATOM 697 O O . THR A 1 90 ? 22.934 3.611 -53.898 1.00 92.81 90 THR A O 1
ATOM 700 N N . LEU A 1 91 ? 23.092 2.622 -55.906 1.00 93.56 91 LEU A N 1
ATOM 701 C CA . LEU A 1 91 ? 22.670 1.291 -55.460 1.00 93.56 91 LEU A CA 1
ATOM 702 C C . LEU A 1 91 ? 23.602 0.732 -54.378 1.00 93.56 91 LEU A C 1
ATOM 704 O O . LEU A 1 91 ? 23.118 0.227 -53.367 1.00 93.56 91 LEU A O 1
ATOM 708 N N . ARG A 1 92 ? 24.923 0.886 -54.541 1.00 93.81 92 ARG A N 1
ATOM 709 C CA . ARG A 1 92 ? 25.908 0.528 -53.511 1.00 93.81 92 ARG A CA 1
ATOM 710 C C . ARG A 1 92 ? 25.698 1.326 -52.222 1.00 93.81 92 ARG A C 1
ATOM 712 O O . ARG A 1 92 ? 25.608 0.730 -51.154 1.00 93.81 92 ARG A O 1
ATOM 719 N N . SER A 1 93 ? 25.559 2.650 -52.317 1.00 95.25 93 SER A N 1
ATOM 720 C CA . SER A 1 93 ? 25.361 3.507 -51.140 1.00 95.25 93 SER A CA 1
ATOM 721 C C . SER A 1 93 ? 24.077 3.168 -50.370 1.00 95.25 93 SER A C 1
ATOM 723 O O . SER A 1 93 ? 24.080 3.190 -49.140 1.00 95.25 93 SER A O 1
ATOM 725 N N . LEU A 1 94 ? 22.989 2.834 -51.071 1.00 94.44 94 LEU A N 1
ATOM 726 C CA . LEU A 1 94 ? 21.731 2.411 -50.448 1.00 94.44 94 LEU A CA 1
ATOM 727 C C . LEU A 1 94 ? 21.831 1.014 -49.817 1.00 94.44 94 LEU A C 1
ATOM 729 O O . LEU A 1 94 ? 21.210 0.774 -48.785 1.00 94.44 94 LEU A O 1
ATOM 733 N N . GLN A 1 95 ? 22.614 0.099 -50.400 1.00 95.12 95 GLN A N 1
ATOM 734 C CA . GLN A 1 95 ? 22.883 -1.219 -49.811 1.00 95.12 95 GLN A CA 1
ATOM 735 C C . GLN A 1 95 ? 23.715 -1.112 -48.524 1.00 95.12 95 GLN A C 1
ATOM 737 O O . GLN A 1 95 ? 23.351 -1.729 -47.524 1.00 95.12 95 GLN A O 1
ATOM 742 N N . GLU A 1 96 ? 24.761 -0.280 -48.518 1.00 95.56 96 GLU A N 1
ATOM 743 C CA . GLU A 1 96 ? 25.577 0.004 -47.327 1.00 95.56 96 GLU A CA 1
ATOM 744 C C . GLU A 1 96 ? 24.730 0.632 -46.198 1.00 95.56 96 GLU A C 1
ATOM 746 O O . GLU A 1 96 ? 24.860 0.251 -45.031 1.00 95.56 96 GLU A O 1
ATOM 751 N N . GLU A 1 97 ? 23.794 1.541 -46.515 1.00 95.38 97 GLU A N 1
ATOM 752 C CA . GLU A 1 97 ? 22.867 2.063 -45.502 1.00 95.38 97 GLU A CA 1
ATOM 753 C C . GLU A 1 97 ? 21.815 1.030 -45.055 1.00 95.38 97 GLU A C 1
ATOM 755 O O . GLU A 1 97 ? 21.486 0.979 -43.867 1.00 95.38 97 GLU A O 1
ATOM 760 N N . LEU A 1 98 ? 21.306 0.183 -45.957 1.00 95.94 98 LEU A N 1
ATOM 761 C CA . LEU A 1 98 ? 20.350 -0.875 -45.616 1.00 95.94 98 LEU A CA 1
ATOM 762 C C . LEU A 1 98 ? 20.954 -1.901 -44.644 1.00 95.94 98 LEU A C 1
ATOM 764 O O . LEU A 1 98 ? 20.269 -2.311 -43.709 1.00 95.94 98 LEU A O 1
ATOM 768 N N . GLU A 1 99 ? 22.217 -2.293 -44.832 1.00 94.69 99 GLU A N 1
ATOM 769 C CA . GLU A 1 99 ? 22.919 -3.228 -43.939 1.00 94.69 99 GLU A CA 1
ATOM 770 C C . GLU A 1 99 ? 23.117 -2.636 -42.533 1.00 94.69 99 GLU A C 1
ATOM 772 O O . GLU A 1 99 ? 22.869 -3.315 -41.530 1.00 94.69 99 GLU A O 1
ATOM 777 N N . ARG A 1 100 ? 23.448 -1.338 -42.441 1.00 96.38 100 ARG A N 1
ATOM 778 C CA . ARG A 1 100 ? 23.475 -0.606 -41.164 1.00 96.38 100 ARG A CA 1
ATOM 779 C C . ARG A 1 100 ? 22.101 -0.592 -40.489 1.00 96.38 100 ARG A C 1
ATOM 781 O O . ARG A 1 100 ? 21.990 -0.997 -39.338 1.00 96.38 100 ARG A O 1
ATOM 788 N N . VAL A 1 101 ? 21.055 -0.168 -41.203 1.00 91.88 101 VAL A N 1
ATOM 789 C CA . VAL A 1 101 ? 19.697 -0.039 -40.641 1.00 91.88 101 VAL A CA 1
ATOM 790 C C . VAL A 1 101 ? 19.113 -1.400 -40.236 1.00 91.88 101 VAL A C 1
ATOM 792 O O . VAL A 1 101 ? 18.387 -1.473 -39.246 1.00 91.88 101 VAL A O 1
ATOM 795 N N . ASP A 1 102 ? 19.442 -2.492 -40.939 1.00 91.75 102 ASP A N 1
ATOM 796 C CA . ASP A 1 102 ? 19.081 -3.843 -40.486 1.00 91.75 102 ASP A CA 1
ATOM 797 C C . ASP A 1 102 ? 19.852 -4.225 -39.215 1.00 91.75 102 ASP A C 1
ATOM 799 O O . ASP A 1 102 ? 19.244 -4.706 -38.266 1.00 91.75 102 ASP A O 1
ATOM 803 N N . THR A 1 103 ? 21.157 -3.942 -39.138 1.00 92.00 103 THR A N 1
ATOM 804 C CA . THR A 1 103 ? 21.973 -4.203 -37.936 1.00 92.00 103 THR A CA 1
ATOM 805 C C . THR A 1 103 ? 21.424 -3.477 -36.702 1.00 92.00 103 THR A C 1
ATOM 807 O O . THR A 1 103 ? 21.240 -4.100 -35.652 1.00 92.00 103 THR A O 1
ATOM 810 N N . ASP A 1 104 ? 21.084 -2.193 -36.836 1.00 88.88 104 ASP A N 1
ATOM 811 C CA . ASP A 1 104 ? 20.473 -1.394 -35.768 1.00 88.88 104 ASP A CA 1
ATOM 812 C C . ASP A 1 104 ? 19.086 -1.945 -35.376 1.00 88.88 104 ASP A C 1
ATOM 814 O O . ASP A 1 104 ? 18.778 -2.082 -34.187 1.00 88.88 104 ASP A O 1
ATOM 818 N N . TYR A 1 105 ? 18.266 -2.343 -36.359 1.00 91.00 105 TYR A N 1
ATOM 819 C CA . TYR A 1 105 ? 16.962 -2.972 -36.122 1.00 91.00 105 TYR A CA 1
ATOM 820 C C . TYR A 1 105 ? 17.086 -4.320 -35.392 1.00 91.00 105 TYR A C 1
ATOM 822 O O . TYR A 1 105 ? 16.357 -4.554 -34.428 1.00 91.00 105 TYR A O 1
ATOM 830 N N . GLN A 1 106 ? 18.014 -5.197 -35.797 1.00 88.19 106 GLN A N 1
ATOM 831 C CA . GLN A 1 106 ? 18.256 -6.466 -35.101 1.00 88.19 106 GLN A CA 1
ATOM 832 C C . GLN A 1 106 ? 18.754 -6.226 -33.676 1.00 88.19 106 GLN A C 1
ATOM 834 O O . GLN A 1 106 ? 18.312 -6.916 -32.763 1.00 88.19 106 GLN A O 1
ATOM 839 N N . SER A 1 107 ? 19.621 -5.232 -33.461 1.00 87.69 107 SER A N 1
ATOM 840 C CA . SER A 1 107 ? 20.100 -4.861 -32.125 1.00 87.69 107 SER A CA 1
ATOM 841 C C . SER A 1 107 ? 18.942 -4.446 -31.202 1.00 87.69 107 SER A C 1
ATOM 843 O O . SER A 1 107 ? 18.804 -4.977 -30.093 1.00 87.69 107 SER A O 1
ATOM 845 N N . GLN A 1 108 ? 18.037 -3.580 -31.675 1.00 83.88 108 GLN A N 1
ATOM 846 C CA . GLN A 1 108 ? 16.851 -3.184 -30.906 1.00 83.88 108 GLN A CA 1
ATOM 847 C C . GLN A 1 108 ? 15.856 -4.343 -30.722 1.00 83.88 108 GLN A C 1
ATOM 849 O O . GLN A 1 108 ? 15.357 -4.529 -29.614 1.00 83.88 108 GLN A O 1
ATOM 854 N N . ASN A 1 109 ? 15.605 -5.173 -31.743 1.00 81.50 109 ASN A N 1
ATOM 855 C CA . ASN A 1 109 ? 14.705 -6.326 -31.622 1.00 81.50 109 ASN A CA 1
ATOM 856 C C . ASN A 1 109 ? 15.266 -7.374 -30.639 1.00 81.50 109 ASN A C 1
ATOM 858 O O . ASN A 1 109 ? 14.552 -7.828 -29.754 1.00 81.50 109 ASN A O 1
ATOM 862 N N . ILE A 1 110 ? 16.565 -7.688 -30.695 1.00 80.88 110 ILE A N 1
ATOM 863 C CA . ILE A 1 110 ? 17.238 -8.545 -29.701 1.00 80.88 110 ILE A CA 1
ATOM 864 C C . ILE A 1 110 ? 17.135 -7.937 -28.296 1.00 80.88 110 ILE A C 1
ATOM 866 O O . ILE A 1 110 ? 16.834 -8.664 -27.348 1.00 80.88 110 ILE A O 1
ATOM 870 N N . THR A 1 111 ? 17.328 -6.623 -28.142 1.00 77.81 111 THR A N 1
ATOM 871 C CA . THR A 1 111 ? 17.163 -5.936 -26.846 1.00 77.81 111 THR A CA 1
ATOM 872 C C . THR A 1 111 ? 15.733 -6.076 -26.320 1.00 77.81 111 THR A C 1
ATOM 874 O O . THR A 1 111 ? 15.542 -6.396 -25.147 1.00 77.81 111 THR A O 1
ATOM 877 N N . LEU A 1 112 ? 14.728 -5.905 -27.183 1.00 76.12 112 LEU A N 1
ATOM 878 C CA . LEU A 1 112 ? 13.314 -6.044 -26.838 1.00 76.12 112 LEU A CA 1
ATOM 879 C C . LEU A 1 112 ? 12.939 -7.490 -26.472 1.00 76.12 112 LEU A C 1
ATOM 881 O O . LEU A 1 112 ? 12.289 -7.702 -25.446 1.00 76.12 112 LEU A O 1
ATOM 885 N N . ILE A 1 113 ? 13.428 -8.487 -27.216 1.00 72.44 113 ILE A N 1
ATOM 886 C CA . ILE A 1 113 ? 13.212 -9.915 -26.932 1.00 72.44 113 ILE A CA 1
ATOM 887 C C . ILE A 1 113 ? 13.847 -10.297 -25.591 1.00 72.44 113 ILE A C 1
ATOM 889 O O . ILE A 1 113 ? 13.197 -10.913 -24.750 1.00 72.44 113 ILE A O 1
ATOM 893 N N . THR A 1 114 ? 15.114 -9.934 -25.381 1.00 60.09 114 THR A N 1
ATOM 894 C CA . THR A 1 114 ? 15.901 -10.394 -24.222 1.00 60.09 114 THR A CA 1
ATOM 895 C C . THR A 1 114 ? 15.601 -9.637 -22.932 1.00 60.09 114 THR A C 1
ATOM 897 O O . THR A 1 114 ? 15.676 -10.236 -21.862 1.00 60.09 114 THR A O 1
ATOM 900 N N . THR A 1 115 ? 15.252 -8.350 -23.016 1.00 70.31 115 THR A N 1
ATOM 901 C CA . THR A 1 115 ? 14.999 -7.505 -21.834 1.00 70.31 115 THR A CA 1
ATOM 902 C C . THR A 1 115 ? 13.519 -7.467 -21.460 1.00 70.31 115 THR A C 1
ATOM 904 O O . THR A 1 115 ? 13.200 -7.452 -20.276 1.00 70.31 115 THR A O 1
ATOM 907 N N . TYR A 1 116 ? 12.614 -7.471 -22.445 1.00 66.19 116 TYR A N 1
ATOM 908 C CA . TYR A 1 116 ? 11.182 -7.216 -22.233 1.00 66.19 116 TYR A CA 1
ATOM 909 C C . TYR A 1 116 ? 10.257 -8.329 -22.762 1.00 66.19 116 TYR A C 1
ATOM 911 O O . TYR A 1 116 ? 9.043 -8.243 -22.581 1.00 66.19 116 TYR A O 1
ATOM 919 N N . GLY A 1 117 ? 10.799 -9.371 -23.406 1.00 66.69 117 GLY A N 1
ATOM 920 C CA . GLY A 1 117 ? 10.008 -10.467 -23.977 1.00 66.69 117 GLY A CA 1
ATOM 921 C C . GLY A 1 117 ? 9.238 -10.106 -25.248 1.00 66.69 117 GLY A C 1
ATOM 922 O O . GLY A 1 117 ? 8.191 -10.692 -25.498 1.00 66.69 117 GLY A O 1
ATOM 923 N N . ILE A 1 118 ? 9.716 -9.119 -26.013 1.00 69.31 118 ILE A N 1
ATOM 924 C CA . ILE A 1 118 ? 9.009 -8.520 -27.154 1.00 69.31 118 ILE A CA 1
ATOM 925 C C . ILE A 1 118 ? 9.748 -8.799 -28.463 1.00 69.31 118 ILE A C 1
ATOM 927 O O . ILE A 1 118 ? 10.832 -8.268 -28.679 1.00 69.31 118 ILE A O 1
ATOM 931 N N . ASN A 1 119 ? 9.140 -9.565 -29.368 1.00 79.12 119 ASN A N 1
ATOM 932 C CA . ASN A 1 119 ? 9.632 -9.804 -30.721 1.00 79.12 119 ASN A CA 1
ATOM 933 C C . ASN A 1 119 ? 8.836 -8.982 -31.748 1.00 79.12 119 ASN A C 1
ATOM 935 O O . ASN A 1 119 ? 7.696 -9.301 -32.082 1.00 79.12 119 ASN A O 1
ATOM 939 N N . LEU A 1 120 ? 9.455 -7.952 -32.326 1.00 71.06 120 LEU A N 1
ATOM 940 C CA . LEU A 1 120 ? 8.811 -7.079 -33.318 1.00 71.06 120 LEU A CA 1
ATOM 941 C C . LEU A 1 120 ? 8.548 -7.749 -34.676 1.00 71.06 120 LEU A C 1
ATOM 943 O O . LEU A 1 120 ? 7.867 -7.168 -35.526 1.00 71.06 120 LEU A O 1
ATOM 947 N N . ASP A 1 121 ? 9.071 -8.956 -34.899 1.00 75.44 121 ASP A N 1
ATOM 948 C CA . ASP A 1 121 ? 8.765 -9.796 -36.061 1.00 75.44 121 ASP A CA 1
ATOM 949 C C . ASP A 1 121 ? 7.677 -10.854 -35.768 1.00 75.44 121 ASP A C 1
ATOM 951 O O . ASP A 1 121 ? 7.308 -11.617 -36.661 1.00 75.44 121 ASP A O 1
ATOM 955 N N . SER A 1 122 ? 7.098 -10.858 -34.557 1.00 65.25 122 SER A N 1
ATOM 956 C CA . SER A 1 122 ? 5.908 -11.637 -34.176 1.00 65.25 122 SER A CA 1
ATOM 957 C C . SER A 1 122 ? 4.614 -10.855 -34.481 1.00 65.25 122 SER A C 1
ATOM 959 O O . SER A 1 122 ? 4.339 -9.839 -33.834 1.00 65.25 122 SER A O 1
ATOM 961 N N . PRO A 1 123 ? 3.751 -11.310 -35.418 1.00 41.88 123 PRO A N 1
ATOM 962 C CA . PRO A 1 123 ? 2.496 -10.615 -35.742 1.00 41.88 123 PRO A CA 1
ATOM 963 C C . PRO A 1 123 ? 1.474 -10.574 -34.592 1.00 41.88 123 PRO A C 1
ATOM 965 O O . PRO A 1 123 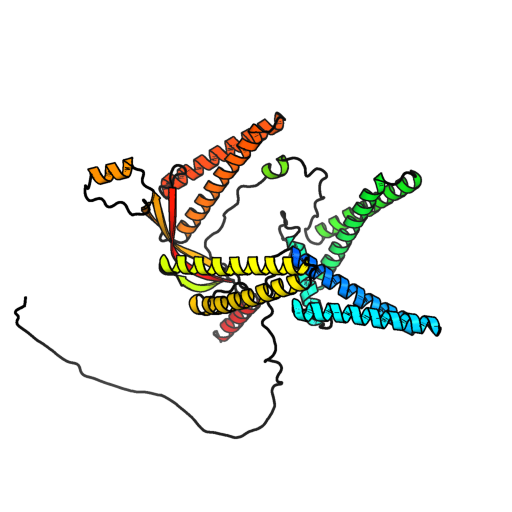? 0.532 -9.784 -34.637 1.00 41.88 123 PRO A O 1
ATOM 968 N N . LEU A 1 124 ? 1.638 -11.430 -33.577 1.00 36.62 124 LEU A N 1
ATOM 969 C CA . LEU A 1 124 ? 0.759 -11.505 -32.405 1.00 36.62 124 LEU A CA 1
ATOM 970 C C . LEU A 1 124 ? 1.172 -10.507 -31.315 1.00 36.62 124 LEU A C 1
ATOM 972 O O . LEU A 1 124 ? 0.319 -9.806 -30.773 1.00 36.62 124 LEU A O 1
ATOM 976 N N . GLU A 1 125 ? 2.470 -10.378 -31.036 1.00 46.66 125 GLU A N 1
ATOM 977 C CA . GLU A 1 125 ? 2.971 -9.396 -30.062 1.00 46.66 125 GLU A CA 1
ATOM 978 C C . GLU A 1 125 ? 2.818 -7.959 -30.576 1.00 46.66 125 GLU A C 1
ATOM 980 O O . GLU A 1 125 ? 2.505 -7.067 -29.791 1.00 46.66 125 GLU A O 1
ATOM 985 N N . TYR A 1 126 ? 2.901 -7.746 -31.895 1.00 41.94 126 TYR A N 1
ATOM 986 C CA . TYR A 1 126 ? 2.519 -6.489 -32.552 1.00 41.94 126 TYR A CA 1
ATOM 987 C C . TYR A 1 126 ? 1.116 -6.001 -32.128 1.00 41.94 126 TYR A C 1
ATOM 989 O O . TYR A 1 126 ? 0.947 -4.849 -31.721 1.00 41.94 126 TYR A O 1
ATOM 997 N N . LEU A 1 127 ? 0.113 -6.889 -32.154 1.00 36.78 127 LEU A N 1
ATOM 998 C CA . LEU A 1 127 ? -1.253 -6.587 -31.704 1.00 36.78 127 LEU A CA 1
ATOM 999 C C . LEU A 1 127 ? -1.323 -6.354 -30.187 1.00 36.78 127 LEU A C 1
ATOM 1001 O O . LEU A 1 127 ? -1.961 -5.401 -29.738 1.00 36.78 127 LEU A O 1
ATOM 1005 N N . PHE A 1 128 ? -0.640 -7.189 -29.403 1.00 40.81 128 PHE A N 1
ATOM 1006 C CA . PHE A 1 128 ? -0.644 -7.106 -27.940 1.00 40.81 128 PHE A CA 1
ATOM 1007 C C . PHE A 1 128 ? -0.013 -5.802 -27.419 1.00 40.81 128 PHE A C 1
ATOM 1009 O O . PHE A 1 128 ? -0.511 -5.199 -26.467 1.00 40.81 128 PHE A O 1
ATOM 1016 N N . LEU A 1 129 ? 1.041 -5.315 -28.078 1.00 44.84 129 LEU A N 1
ATOM 1017 C CA . LEU A 1 129 ? 1.711 -4.054 -27.749 1.00 44.84 129 LEU A CA 1
ATOM 1018 C C . LEU A 1 129 ? 0.912 -2.839 -28.210 1.00 44.84 129 LEU A C 1
ATOM 1020 O O . LEU A 1 129 ? 0.782 -1.884 -27.445 1.00 44.84 129 LEU A O 1
ATOM 1024 N N . ALA A 1 130 ? 0.293 -2.897 -29.394 1.00 40.25 130 ALA A N 1
ATOM 1025 C CA . ALA A 1 130 ? -0.654 -1.872 -29.825 1.00 40.25 130 ALA A CA 1
ATOM 1026 C C . ALA A 1 130 ? -1.826 -1.723 -28.831 1.00 40.25 130 ALA A C 1
ATOM 1028 O O . ALA A 1 130 ? -2.307 -0.610 -28.613 1.00 40.25 130 ALA A O 1
ATOM 1029 N N . GLN A 1 131 ? -2.249 -2.809 -28.171 1.00 38.56 131 GLN A N 1
ATOM 1030 C CA . GLN A 1 131 ? -3.224 -2.754 -27.077 1.00 38.56 131 GLN A CA 1
ATOM 1031 C C . GLN A 1 131 ? -2.622 -2.243 -25.754 1.00 38.56 131 GLN A C 1
ATOM 1033 O O . GLN A 1 131 ? -3.187 -1.311 -25.182 1.00 38.56 131 GLN A O 1
ATOM 1038 N N . ARG A 1 132 ? -1.483 -2.770 -25.268 1.00 38.81 132 ARG A N 1
ATOM 1039 C CA . ARG A 1 132 ? -0.877 -2.317 -23.991 1.00 38.81 132 ARG A CA 1
ATOM 1040 C C . ARG A 1 132 ? -0.473 -0.840 -24.016 1.00 38.81 132 ARG A C 1
ATOM 1042 O O . ARG A 1 132 ? -0.772 -0.138 -23.057 1.00 38.81 132 ARG A O 1
ATOM 1049 N N . ALA A 1 133 ? 0.111 -0.340 -25.106 1.00 38.59 133 ALA A N 1
ATOM 1050 C CA . ALA A 1 133 ? 0.436 1.083 -25.240 1.00 38.59 133 ALA A CA 1
ATOM 1051 C C . ALA A 1 133 ? -0.823 1.968 -25.147 1.00 38.59 133 ALA A C 1
ATOM 1053 O O . ALA A 1 133 ? -0.822 2.977 -24.448 1.00 38.59 133 ALA A O 1
ATOM 1054 N N . ASN A 1 134 ? -1.937 1.551 -25.762 1.00 38.59 134 ASN A N 1
ATOM 1055 C CA . ASN A 1 134 ? -3.208 2.279 -25.666 1.00 38.59 134 ASN A CA 1
ATOM 1056 C C . ASN A 1 134 ? -3.811 2.299 -24.249 1.00 38.59 134 ASN A C 1
ATOM 1058 O O . ASN A 1 134 ? -4.529 3.243 -23.939 1.00 38.59 134 ASN A O 1
ATOM 1062 N N . VAL A 1 135 ? -3.524 1.301 -23.404 1.00 34.16 135 VAL A N 1
ATOM 1063 C CA . VAL A 1 135 ? -3.931 1.287 -21.984 1.00 34.16 135 VAL A CA 1
ATOM 1064 C C . VAL A 1 135 ? -3.006 2.159 -21.129 1.00 34.16 135 VAL A C 1
ATOM 1066 O O . VAL A 1 135 ? -3.461 2.821 -20.204 1.00 34.16 135 VAL A O 1
ATOM 1069 N N . LEU A 1 136 ? -1.710 2.217 -21.440 1.00 34.09 136 LEU A N 1
ATOM 1070 C CA . LEU A 1 136 ? -0.755 3.010 -20.660 1.00 34.09 136 LEU A CA 1
ATOM 1071 C C . LEU A 1 136 ? -0.951 4.520 -20.876 1.00 34.09 136 LEU A C 1
ATOM 1073 O O . LEU A 1 136 ? -1.026 5.265 -19.901 1.00 34.09 136 LEU A O 1
ATOM 1077 N N . VAL A 1 137 ? -1.256 4.951 -22.106 1.00 37.50 137 VAL A N 1
ATOM 1078 C CA . VAL A 1 137 ? -1.746 6.320 -22.388 1.00 37.50 137 VAL A CA 1
ATOM 1079 C C . VAL A 1 137 ? -3.224 6.506 -21.955 1.00 37.50 137 VAL A C 1
ATOM 1081 O O . VAL A 1 137 ? -3.931 7.361 -22.478 1.00 37.50 137 VAL A O 1
ATOM 1084 N N . GLN A 1 138 ? -3.757 5.700 -21.029 1.00 37.16 138 GLN A N 1
ATOM 1085 C CA . GLN A 1 138 ? -4.964 6.024 -20.242 1.00 37.16 138 GLN A CA 1
ATOM 1086 C C . GLN A 1 138 ? -4.639 6.306 -18.766 1.00 37.16 138 GLN A C 1
ATOM 1088 O O . GLN A 1 138 ? -5.512 6.777 -18.044 1.00 37.16 138 GLN A O 1
ATOM 1093 N N . MET A 1 139 ? -3.407 6.041 -18.315 1.00 32.84 139 MET A N 1
ATOM 1094 C CA . MET A 1 139 ? -2.992 6.237 -16.920 1.00 32.84 139 MET A CA 1
ATOM 1095 C C . MET A 1 139 ? -2.306 7.592 -16.693 1.00 32.84 139 MET A C 1
ATOM 1097 O O . MET A 1 139 ? -2.412 8.150 -15.607 1.00 32.84 139 MET A O 1
ATOM 1101 N N . GLU A 1 140 ? -1.662 8.152 -17.719 1.00 36.50 140 GLU A N 1
ATOM 1102 C CA . GLU A 1 140 ? -0.997 9.465 -17.655 1.00 36.50 140 GLU A CA 1
ATOM 1103 C C . GLU A 1 140 ? -1.994 10.641 -17.636 1.00 36.50 140 GLU A C 1
ATOM 1105 O O . GLU A 1 140 ? -1.816 11.606 -16.899 1.00 36.50 140 GLU A O 1
ATOM 1110 N N . ASP A 1 141 ? -3.104 10.516 -18.375 1.00 34.75 141 ASP A N 1
ATOM 1111 C CA . ASP A 1 141 ? -4.215 11.483 -18.397 1.00 34.75 141 ASP A CA 1
ATOM 1112 C C . ASP A 1 141 ? -5.128 11.382 -17.144 1.00 34.75 141 ASP A C 1
ATOM 1114 O O . ASP A 1 141 ? -6.107 12.118 -17.044 1.00 34.75 141 ASP A O 1
ATOM 1118 N N . ALA A 1 142 ? -4.876 10.476 -16.185 1.00 35.09 142 ALA A N 1
ATOM 1119 C CA . ALA A 1 142 ? -5.865 10.006 -15.195 1.00 35.09 142 ALA A CA 1
ATOM 1120 C C . ALA A 1 142 ? -6.248 10.982 -14.048 1.00 35.09 142 ALA A C 1
ATOM 1122 O O . ALA A 1 142 ? -6.711 10.558 -12.986 1.00 35.09 142 ALA A O 1
ATOM 1123 N N . GLY A 1 143 ? -6.141 12.293 -14.269 1.00 33.34 143 GLY A N 1
ATOM 1124 C CA . GLY A 1 143 ? -6.814 13.320 -13.471 1.00 33.34 143 GLY A CA 1
ATOM 1125 C C . GLY A 1 143 ? -8.265 13.525 -13.925 1.00 33.34 143 GLY A C 1
ATOM 1126 O O . GLY A 1 143 ? -8.538 14.417 -14.720 1.00 33.34 143 GLY A O 1
ATOM 1127 N N . GLU A 1 144 ? -9.191 12.718 -13.394 1.00 37.50 144 GLU A N 1
ATOM 1128 C CA . GLU A 1 144 ? -10.647 12.757 -13.663 1.00 37.50 144 GLU A CA 1
ATOM 1129 C C . GLU A 1 144 ? -11.107 12.495 -15.120 1.00 37.50 144 GLU A C 1
ATOM 1131 O O . GLU A 1 144 ? -11.694 13.360 -15.773 1.00 37.50 144 GLU A O 1
ATOM 1136 N N . PHE A 1 145 ? -11.011 11.242 -15.589 1.00 34.97 145 PHE A N 1
ATOM 1137 C CA . PHE A 1 145 ? -11.798 10.768 -16.742 1.00 34.97 145 PHE A CA 1
ATOM 1138 C C . PHE A 1 145 ? -12.674 9.558 -16.391 1.00 34.97 145 PHE A C 1
ATOM 1140 O O . PHE A 1 145 ? -12.195 8.437 -16.239 1.00 34.97 145 PHE A O 1
ATOM 1147 N N . ALA A 1 146 ? -13.988 9.780 -16.301 1.00 31.08 146 ALA A N 1
ATOM 1148 C CA . ALA A 1 146 ? -14.973 8.716 -16.120 1.00 31.08 146 ALA A CA 1
ATOM 1149 C C . ALA A 1 146 ? -15.383 8.111 -17.477 1.00 31.08 146 ALA A C 1
ATOM 1151 O O . ALA A 1 146 ? -16.086 8.743 -18.267 1.00 31.08 146 ALA A O 1
ATOM 1152 N N . LEU A 1 147 ? -14.965 6.869 -17.736 1.00 35.03 147 LEU A N 1
ATOM 1153 C CA . LEU A 1 147 ? -15.394 6.086 -18.899 1.00 35.03 147 LEU A CA 1
ATOM 1154 C C . LEU A 1 147 ? -16.889 5.735 -18.777 1.00 35.03 147 LEU A C 1
ATOM 1156 O O . LEU A 1 147 ? -17.286 5.056 -17.833 1.00 35.03 147 LEU A O 1
ATOM 1160 N N . THR A 1 148 ? -17.715 6.177 -19.730 1.00 35.66 148 THR A N 1
ATOM 1161 C CA . THR A 1 148 ? -19.171 5.900 -19.745 1.00 35.66 148 THR A CA 1
ATOM 1162 C C . THR A 1 148 ? -19.702 5.341 -21.073 1.00 35.66 148 THR A C 1
ATOM 1164 O O . THR A 1 148 ? -20.861 4.936 -21.138 1.00 35.66 148 THR A O 1
ATOM 1167 N N . GLY A 1 149 ? -18.872 5.276 -22.123 1.00 40.88 149 GLY A N 1
ATOM 1168 C CA . GLY A 1 149 ? -19.241 4.753 -23.443 1.00 40.88 149 GLY A CA 1
ATOM 1169 C C . GLY A 1 149 ? -18.642 3.373 -23.738 1.00 40.88 149 GLY A C 1
ATOM 1170 O O . GLY A 1 149 ? -17.424 3.206 -23.740 1.00 40.88 149 GLY A O 1
ATOM 1171 N N . GLU A 1 150 ? -19.490 2.391 -24.052 1.00 42.31 150 GLU A N 1
ATOM 1172 C CA . GLU A 1 150 ? -19.060 1.081 -24.562 1.00 42.31 150 GLU A CA 1
ATOM 1173 C C . GLU A 1 150 ? -18.695 1.162 -26.058 1.00 42.31 150 GLU A C 1
ATOM 1175 O O . GLU A 1 150 ? -19.585 1.236 -26.907 1.00 42.31 150 GLU A O 1
ATOM 1180 N N . LEU A 1 151 ? -17.403 1.078 -26.398 1.00 48.19 151 LEU A N 1
ATOM 1181 C CA . LEU A 1 151 ? -16.952 0.801 -27.771 1.00 48.19 151 LEU A CA 1
ATOM 1182 C C . LEU A 1 151 ? -17.145 -0.696 -28.063 1.00 48.19 151 LEU A C 1
ATOM 1184 O O . LEU A 1 151 ? -16.575 -1.528 -27.356 1.00 48.19 151 LEU A O 1
ATOM 1188 N N . LYS A 1 152 ? -17.950 -1.059 -29.073 1.00 41.59 152 LYS A N 1
ATOM 1189 C CA . LYS A 1 152 ? -18.469 -2.438 -29.213 1.00 41.59 152 LYS A CA 1
ATOM 1190 C C . LYS A 1 152 ? -17.801 -3.257 -30.317 1.00 41.59 152 LYS A C 1
ATOM 1192 O O . LYS A 1 152 ? -17.944 -4.477 -30.343 1.00 41.59 152 LYS A O 1
ATOM 1197 N N . THR A 1 153 ? -17.065 -2.617 -31.222 1.00 54.41 153 THR A N 1
ATOM 1198 C CA . THR A 1 153 ? -16.433 -3.265 -32.378 1.00 54.41 153 THR A CA 1
ATOM 1199 C C . THR A 1 153 ? -14.967 -2.866 -32.560 1.00 54.41 153 THR A C 1
ATOM 1201 O O . THR A 1 153 ? -14.527 -1.775 -32.197 1.00 54.41 153 THR A O 1
ATOM 1204 N N . SER A 1 154 ? -14.196 -3.748 -33.204 1.00 44.62 154 SER A N 1
ATOM 1205 C CA . SER A 1 154 ? -12.781 -3.501 -33.520 1.00 44.62 154 SER A CA 1
ATOM 1206 C C . SER A 1 154 ? -12.565 -2.266 -34.408 1.00 44.62 154 SER A C 1
ATOM 1208 O O . SER A 1 154 ? -11.530 -1.614 -34.290 1.00 44.62 154 SER A O 1
ATOM 1210 N N . GLU A 1 155 ? -13.515 -1.915 -35.282 1.00 56.06 155 GLU A N 1
ATOM 1211 C CA . GLU A 1 155 ? -13.350 -0.760 -36.175 1.00 56.06 155 GLU A CA 1
ATOM 1212 C C . GLU A 1 155 ? -13.744 0.568 -35.515 1.00 56.06 155 GLU A C 1
ATOM 1214 O O . GLU A 1 155 ? -13.103 1.578 -35.795 1.00 56.06 155 GLU A O 1
ATOM 1219 N N . GLU A 1 156 ? -14.693 0.577 -34.570 1.00 55.53 156 GLU A N 1
ATOM 1220 C CA . GLU A 1 156 ? -14.923 1.738 -33.693 1.00 55.53 156 GLU A CA 1
ATOM 1221 C C . GLU A 1 156 ? -13.682 2.039 -32.848 1.00 55.53 156 GLU A C 1
ATOM 1223 O O . GLU A 1 156 ? -13.270 3.193 -32.771 1.00 55.53 156 GLU A O 1
ATOM 1228 N N . ILE A 1 157 ? -13.037 1.008 -32.283 1.00 53.50 157 ILE A N 1
ATOM 1229 C CA . ILE A 1 157 ? -11.794 1.152 -31.507 1.00 53.50 157 ILE A CA 1
ATOM 1230 C C . ILE A 1 157 ? -10.671 1.734 -32.378 1.00 53.50 157 ILE A C 1
ATOM 1232 O O . ILE A 1 157 ? -10.031 2.707 -31.979 1.00 53.50 157 ILE A O 1
ATOM 1236 N N . LYS A 1 158 ? -10.462 1.211 -33.595 1.00 58.12 158 LYS A N 1
ATOM 1237 C CA . LYS A 1 158 ? -9.478 1.778 -34.535 1.00 58.12 158 LYS A CA 1
ATOM 1238 C C . LYS A 1 158 ? -9.829 3.205 -34.955 1.00 58.12 158 LYS A C 1
ATOM 1240 O O . LYS A 1 158 ? -8.931 4.029 -35.097 1.00 58.12 158 LYS A O 1
ATOM 1245 N N . GLN A 1 159 ? -11.107 3.522 -35.165 1.00 68.44 159 GLN A N 1
ATOM 1246 C CA . GLN A 1 159 ? -11.521 4.871 -35.547 1.00 68.44 159 GLN A CA 1
ATOM 1247 C C . GLN A 1 159 ? -11.309 5.874 -34.408 1.00 68.44 159 GLN A C 1
ATOM 1249 O O . GLN A 1 159 ? -10.740 6.938 -34.646 1.00 68.44 159 GLN A O 1
ATOM 1254 N N . PHE A 1 160 ? -11.655 5.495 -33.177 1.00 65.38 160 PHE A N 1
ATOM 1255 C CA . PHE A 1 160 ? -11.349 6.243 -31.960 1.00 65.38 160 PHE A CA 1
ATOM 1256 C C . PHE A 1 160 ? -9.836 6.485 -31.807 1.00 65.38 160 PHE A C 1
ATOM 1258 O O . PHE A 1 160 ? -9.417 7.612 -31.553 1.00 65.38 160 PHE A O 1
ATOM 1265 N N . GLN A 1 161 ? -8.999 5.469 -32.046 1.00 62.09 161 GLN A N 1
ATOM 1266 C CA . GLN A 1 161 ? -7.534 5.601 -32.032 1.00 62.09 161 GLN A CA 1
ATOM 1267 C C . GLN A 1 161 ? -7.014 6.567 -33.111 1.00 62.09 161 GLN A C 1
ATOM 1269 O O . GLN A 1 161 ? -6.160 7.407 -32.819 1.00 62.09 161 GLN A O 1
ATOM 1274 N N . ARG A 1 162 ? -7.549 6.494 -34.341 1.00 71.75 162 ARG A N 1
ATOM 1275 C CA . ARG A 1 162 ? -7.219 7.425 -35.437 1.00 71.75 162 ARG A CA 1
ATOM 1276 C C . ARG A 1 162 ? -7.587 8.869 -35.074 1.00 71.75 162 ARG A C 1
ATOM 1278 O O . ARG A 1 162 ? -6.752 9.760 -35.222 1.00 71.75 162 ARG A O 1
ATOM 1285 N N . ASP A 1 163 ? -8.793 9.094 -34.553 1.00 69.00 163 ASP A N 1
ATOM 1286 C CA . ASP A 1 163 ? -9.258 10.426 -34.148 1.00 69.00 163 ASP A CA 1
ATOM 1287 C C . ASP A 1 163 ? -8.481 10.970 -32.925 1.00 69.00 163 ASP A C 1
ATOM 1289 O O . ASP A 1 163 ? -8.109 12.145 -32.919 1.00 69.00 163 ASP A O 1
ATOM 1293 N N . ARG A 1 164 ? -8.134 10.133 -31.929 1.00 69.88 164 ARG A N 1
ATOM 1294 C CA . ARG A 1 164 ? -7.294 10.538 -30.777 1.00 69.88 164 ARG A CA 1
ATOM 1295 C C . ARG A 1 164 ? -5.875 10.921 -31.210 1.00 69.88 164 ARG A C 1
ATOM 1297 O O . ARG A 1 164 ? -5.363 11.948 -30.767 1.00 69.88 164 ARG A O 1
ATOM 1304 N N . SER A 1 165 ? -5.247 10.134 -32.090 1.00 70.00 165 SER A N 1
ATOM 1305 C CA . SER A 1 165 ? -3.896 10.427 -32.596 1.00 70.00 165 SER A CA 1
ATOM 1306 C C . SER A 1 165 ? -3.849 11.756 -33.360 1.00 70.00 165 SER A C 1
ATOM 1308 O O . SER A 1 165 ? -2.927 12.548 -33.165 1.00 70.00 165 SER A O 1
ATOM 1310 N N . LEU A 1 166 ? -4.882 12.053 -34.159 1.00 70.94 166 LEU A N 1
ATOM 1311 C CA . LEU A 1 166 ? -5.015 13.336 -34.853 1.00 70.94 166 LEU A CA 1
ATOM 1312 C C . LEU A 1 166 ? -5.097 14.521 -33.872 1.00 70.94 166 LEU A C 1
ATOM 1314 O O . LEU A 1 166 ? -4.409 15.522 -34.072 1.00 70.94 166 LEU A O 1
ATOM 1318 N N . ILE A 1 167 ? -5.881 14.407 -32.794 1.00 63.09 167 ILE A N 1
ATOM 1319 C CA . ILE A 1 167 ? -5.972 15.448 -31.752 1.00 63.09 167 ILE A CA 1
ATOM 1320 C C . ILE A 1 167 ? -4.615 15.684 -31.074 1.00 63.09 167 ILE A C 1
ATOM 1322 O O . ILE A 1 167 ? -4.217 16.839 -30.912 1.00 63.09 167 ILE A O 1
ATOM 1326 N N . ALA A 1 168 ? -3.875 14.623 -30.738 1.00 62.12 168 ALA A N 1
ATOM 1327 C CA . ALA A 1 168 ? -2.547 14.741 -30.131 1.00 62.12 168 ALA A CA 1
ATOM 1328 C C . ALA A 1 168 ? -1.548 15.471 -31.054 1.00 62.12 168 ALA A C 1
ATOM 1330 O O . ALA A 1 168 ? -0.881 16.414 -30.624 1.00 62.12 168 ALA A O 1
ATOM 1331 N N . GLN A 1 169 ? -1.510 15.111 -32.342 1.00 69.44 169 GLN A N 1
ATOM 1332 C CA . GLN A 1 169 ? -0.658 15.768 -33.345 1.00 69.44 169 GLN A CA 1
ATOM 1333 C C . GLN A 1 169 ? -1.028 17.248 -33.549 1.00 69.44 169 GLN A C 1
ATOM 1335 O O . GLN A 1 169 ? -0.145 18.102 -33.666 1.00 69.44 169 GLN A O 1
ATOM 1340 N N . LEU A 1 170 ? -2.325 17.581 -33.561 1.00 63.38 170 LEU A N 1
ATOM 1341 C CA . LEU A 1 170 ? -2.798 18.969 -33.625 1.00 63.38 170 LEU A CA 1
ATOM 1342 C C . LEU A 1 170 ? -2.385 19.760 -32.371 1.00 63.38 170 LEU A C 1
ATOM 1344 O O . LEU A 1 170 ? -1.940 20.901 -32.498 1.00 63.38 170 LEU A O 1
ATOM 1348 N N . GLY A 1 171 ? -2.464 19.151 -31.183 1.00 63.84 171 GLY A N 1
ATOM 1349 C CA . GLY A 1 171 ? -2.007 19.740 -29.921 1.00 63.84 171 GLY A CA 1
ATOM 1350 C C . GLY A 1 171 ? -0.511 20.068 -29.928 1.00 63.84 171 GLY A C 1
ATOM 1351 O O . GLY A 1 171 ? -0.138 21.229 -29.752 1.00 63.84 171 GLY A O 1
ATOM 1352 N N . GLN A 1 172 ? 0.338 19.079 -30.227 1.00 67.00 172 GLN A N 1
ATOM 1353 C CA . GLN A 1 172 ? 1.794 19.258 -30.329 1.00 67.00 172 GLN A CA 1
ATOM 1354 C C . GLN A 1 172 ? 2.171 20.345 -31.347 1.00 67.00 172 GLN A C 1
ATOM 1356 O O . GLN A 1 172 ? 3.005 21.208 -31.070 1.00 67.00 172 GLN A O 1
ATOM 1361 N N . ARG A 1 173 ? 1.524 20.361 -32.520 1.00 67.88 173 ARG A N 1
ATOM 1362 C CA . ARG A 1 173 ? 1.808 21.351 -33.569 1.00 67.88 173 ARG A CA 1
ATOM 1363 C C . ARG A 1 173 ? 1.346 22.763 -33.194 1.00 67.88 173 ARG A C 1
ATOM 1365 O O . ARG A 1 173 ? 2.022 23.733 -33.539 1.00 67.88 173 ARG A O 1
ATOM 1372 N N . ALA A 1 174 ? 0.234 22.898 -32.469 1.00 64.44 174 ALA A N 1
ATOM 1373 C CA . ALA A 1 174 ? -0.186 24.177 -31.898 1.00 64.44 174 ALA A CA 1
ATOM 1374 C C . ALA A 1 174 ? 0.828 24.682 -30.858 1.00 64.44 174 ALA A C 1
ATOM 1376 O O . ALA A 1 174 ? 1.162 25.870 -30.851 1.00 64.44 174 ALA A O 1
ATOM 1377 N N . GLU A 1 175 ? 1.361 23.792 -30.017 1.00 62.62 175 GLU A N 1
ATOM 1378 C CA . GLU A 1 175 ? 2.380 24.152 -29.033 1.00 62.62 175 GLU A CA 1
ATOM 1379 C C . GLU A 1 175 ? 3.696 24.587 -29.691 1.00 62.62 175 GLU A C 1
ATOM 1381 O O . GLU A 1 175 ? 4.198 25.661 -29.369 1.00 62.62 175 GLU A O 1
ATOM 1386 N N . GLN A 1 176 ? 4.211 23.833 -30.668 1.00 70.62 176 GLN A N 1
ATOM 1387 C CA . GLN A 1 176 ? 5.419 24.192 -31.426 1.00 70.62 176 GLN A CA 1
ATOM 1388 C C . GLN A 1 176 ? 5.316 25.600 -32.037 1.00 70.62 176 GLN A C 1
ATOM 1390 O O . GLN A 1 176 ? 6.244 26.409 -31.919 1.00 70.62 176 GLN A O 1
ATOM 1395 N N . ILE A 1 177 ? 4.163 25.936 -32.630 1.00 70.69 177 ILE A N 1
ATOM 1396 C CA . ILE A 1 177 ? 3.905 27.282 -33.158 1.00 70.69 177 ILE A CA 1
ATOM 1397 C C . ILE A 1 177 ? 3.891 28.312 -32.021 1.00 70.69 177 ILE A C 1
ATOM 1399 O O . ILE A 1 177 ? 4.508 29.366 -32.157 1.00 70.69 177 ILE A O 1
ATOM 1403 N N . GLN A 1 178 ? 3.261 28.011 -30.882 1.00 66.06 178 GLN A N 1
ATOM 1404 C CA . GLN A 1 178 ? 3.229 28.905 -29.721 1.00 66.06 178 GLN A CA 1
ATOM 1405 C C . GLN A 1 178 ? 4.615 29.121 -29.078 1.00 66.06 178 GLN A C 1
ATOM 1407 O O . GLN A 1 178 ? 4.885 30.222 -28.601 1.00 66.06 178 GLN A O 1
ATOM 1412 N N . GLN A 1 179 ? 5.499 28.118 -29.078 1.00 73.06 179 GLN A N 1
ATOM 1413 C CA . GLN A 1 179 ? 6.890 28.239 -28.617 1.00 73.06 179 GLN A CA 1
ATOM 1414 C C . GLN A 1 179 ? 7.766 29.032 -29.606 1.00 73.06 179 GLN A C 1
ATOM 1416 O O . GLN A 1 179 ? 8.706 29.717 -29.196 1.00 73.06 179 GLN A O 1
ATOM 1421 N N . THR A 1 180 ? 7.449 28.961 -30.902 1.00 78.06 180 THR A N 1
ATOM 1422 C CA . THR A 1 180 ? 8.164 29.675 -31.975 1.00 78.06 180 THR A CA 1
ATOM 1423 C C . THR A 1 180 ? 7.732 31.137 -32.094 1.00 78.06 180 THR A C 1
ATOM 1425 O O . THR A 1 180 ? 8.566 32.004 -32.339 1.00 78.06 180 THR A O 1
ATOM 1428 N N . LEU A 1 181 ? 6.451 31.447 -31.873 1.00 79.38 181 LEU A N 1
ATOM 1429 C CA . LEU A 1 181 ? 5.874 32.779 -32.101 1.00 79.38 181 LEU A CA 1
ATOM 1430 C C . LEU A 1 181 ? 6.595 33.960 -31.403 1.00 79.38 181 LEU A C 1
ATOM 1432 O O . LEU A 1 181 ? 6.667 35.031 -32.010 1.00 79.38 181 LEU A O 1
ATOM 1436 N N . PRO A 1 182 ? 7.150 33.821 -30.177 1.00 81.12 182 PRO A N 1
ATOM 1437 C CA . PRO A 1 182 ? 7.925 34.880 -29.522 1.00 81.12 182 PRO A CA 1
ATOM 1438 C C . PRO A 1 182 ? 9.334 35.087 -30.098 1.00 81.12 182 PRO A C 1
ATOM 1440 O O . PRO A 1 182 ? 10.007 36.026 -29.692 1.00 81.12 182 PRO A O 1
ATOM 1443 N N . ARG A 1 183 ? 9.796 34.202 -30.993 1.00 86.69 183 ARG A N 1
ATOM 1444 C CA . ARG A 1 183 ? 11.156 34.169 -31.562 1.00 86.69 183 ARG A CA 1
ATOM 1445 C C . ARG A 1 183 ? 11.214 34.628 -33.027 1.00 86.69 183 ARG A C 1
ATOM 1447 O O . ARG A 1 183 ? 12.254 34.487 -33.660 1.00 86.69 183 ARG A O 1
ATOM 1454 N N . VAL A 1 184 ? 10.098 35.117 -33.576 1.00 88.88 184 VAL A N 1
ATOM 1455 C CA . VAL A 1 184 ? 9.979 35.553 -34.976 1.00 88.88 184 VAL A CA 1
ATOM 1456 C C . VAL A 1 184 ? 9.811 37.069 -35.038 1.00 88.88 184 VAL A C 1
ATOM 1458 O O . VAL A 1 184 ? 8.781 37.621 -34.630 1.00 88.88 184 VAL A O 1
ATOM 1461 N N . ASP A 1 185 ? 10.839 37.732 -35.565 1.00 86.81 185 ASP A N 1
ATOM 1462 C CA . ASP A 1 185 ? 10.911 39.191 -35.684 1.00 86.81 185 ASP A CA 1
ATOM 1463 C C . ASP A 1 185 ? 10.225 39.730 -36.952 1.00 86.81 185 ASP A C 1
ATOM 1465 O O . ASP A 1 185 ? 9.733 40.858 -36.941 1.00 86.81 185 ASP A O 1
ATOM 1469 N N . ASP A 1 186 ? 10.116 38.932 -38.025 1.00 95.31 186 ASP A N 1
ATOM 1470 C CA . ASP A 1 186 ? 9.310 39.304 -39.195 1.00 95.31 186 ASP A CA 1
ATOM 1471 C C . ASP A 1 186 ? 7.811 39.193 -38.882 1.00 95.31 186 ASP A C 1
ATOM 1473 O O . ASP A 1 186 ? 7.258 38.099 -38.749 1.00 95.31 186 ASP A O 1
ATOM 1477 N N . GLU A 1 187 ? 7.118 40.330 -38.816 1.00 88.50 187 GLU A N 1
ATOM 1478 C CA . GLU A 1 187 ? 5.670 40.356 -38.598 1.00 88.50 187 GLU A CA 1
ATOM 1479 C C . GLU A 1 187 ? 4.873 39.666 -39.725 1.00 88.50 187 GLU A C 1
ATOM 1481 O O . GLU A 1 187 ? 3.762 39.202 -39.464 1.00 88.50 187 GLU A O 1
ATOM 1486 N N . ALA A 1 188 ? 5.410 39.517 -40.946 1.00 89.88 188 ALA A N 1
ATOM 1487 C CA . ALA A 1 188 ? 4.720 38.784 -42.012 1.00 89.88 188 ALA A CA 1
ATOM 1488 C C . ALA A 1 188 ? 4.755 37.256 -41.794 1.00 89.88 188 ALA A C 1
ATOM 1490 O O . ALA A 1 188 ? 3.730 36.587 -41.946 1.00 89.88 188 ALA A O 1
ATOM 1491 N N . GLU A 1 189 ? 5.891 36.685 -41.395 1.00 83.75 189 GLU A N 1
ATOM 1492 C CA . GLU A 1 189 ? 6.008 35.292 -40.949 1.00 83.75 189 GLU A CA 1
ATOM 1493 C C . GLU A 1 189 ? 5.224 35.038 -39.653 1.00 83.75 189 GLU A C 1
ATOM 1495 O O . GLU A 1 189 ? 4.438 34.091 -39.570 1.00 83.75 189 GLU A O 1
ATOM 1500 N N . LYS A 1 190 ? 5.325 35.941 -38.676 1.00 87.31 190 LYS A N 1
ATOM 1501 C CA . LYS A 1 190 ? 4.565 35.901 -37.417 1.00 87.31 190 LYS A CA 1
ATOM 1502 C C . LYS A 1 190 ? 3.049 35.940 -37.649 1.00 87.31 190 LYS A C 1
ATOM 1504 O O . LYS A 1 190 ? 2.300 35.277 -36.931 1.00 87.31 190 LYS A O 1
ATOM 1509 N N . ALA A 1 191 ? 2.577 36.677 -38.659 1.00 88.25 191 ALA A N 1
ATOM 1510 C CA . ALA A 1 191 ? 1.175 36.675 -39.079 1.00 88.25 191 ALA A CA 1
ATOM 1511 C C . ALA A 1 191 ? 0.753 35.337 -39.710 1.00 88.25 191 ALA A C 1
ATOM 1513 O O . ALA A 1 191 ? -0.324 34.835 -39.386 1.00 88.25 191 ALA A O 1
ATOM 1514 N N . LYS A 1 192 ? 1.606 34.717 -40.543 1.00 88.00 192 LYS A N 1
ATOM 1515 C CA . LYS A 1 192 ? 1.360 33.361 -41.077 1.00 88.00 192 LYS A CA 1
ATOM 1516 C C . LYS A 1 192 ? 1.270 32.336 -39.945 1.00 88.00 192 LYS A C 1
ATOM 1518 O O . LYS A 1 192 ? 0.317 31.568 -39.917 1.00 88.00 192 LYS A O 1
ATOM 1523 N N . LEU A 1 193 ? 2.187 32.377 -38.976 1.00 76.75 193 LEU A N 1
ATOM 1524 C CA . LEU A 1 193 ? 2.174 31.487 -37.810 1.00 76.75 193 LEU A CA 1
ATOM 1525 C C . LEU A 1 193 ? 0.914 31.666 -36.946 1.00 76.75 193 LEU A C 1
ATOM 1527 O O . LEU A 1 193 ? 0.296 30.670 -36.578 1.00 76.75 193 LEU A O 1
ATOM 1531 N N . LYS A 1 194 ? 0.467 32.907 -36.688 1.00 81.94 194 LYS A N 1
ATOM 1532 C CA . LYS A 1 194 ? -0.827 33.182 -36.023 1.00 81.94 194 LYS A CA 1
ATOM 1533 C C . LYS A 1 194 ? -2.006 32.576 -36.799 1.00 81.94 194 LYS A C 1
ATOM 1535 O O . LYS A 1 194 ? -2.859 31.927 -36.200 1.00 81.94 194 LYS A O 1
ATOM 1540 N N . ALA A 1 195 ? -2.042 32.738 -38.123 1.00 85.88 195 ALA A N 1
ATOM 1541 C CA . ALA A 1 195 ? -3.091 32.155 -38.963 1.00 85.88 195 ALA A CA 1
ATOM 1542 C C . ALA A 1 195 ? -3.064 30.613 -38.951 1.00 85.88 195 ALA A C 1
ATOM 1544 O O . ALA A 1 195 ? -4.115 29.982 -38.850 1.00 85.88 195 ALA A O 1
ATOM 1545 N N . SER A 1 196 ? -1.876 29.999 -38.994 1.00 75.62 196 SER A N 1
ATOM 1546 C CA . SER A 1 196 ? -1.707 28.545 -38.883 1.00 75.62 196 SER A CA 1
ATOM 1547 C C . SER A 1 196 ? -2.126 28.007 -37.512 1.00 75.62 196 SER A C 1
ATOM 1549 O O . SER A 1 196 ? -2.733 26.942 -37.443 1.00 75.62 196 SER A O 1
ATOM 1551 N N . PHE A 1 197 ? -1.856 28.747 -36.433 1.00 77.00 197 PHE A N 1
ATOM 1552 C CA . PHE A 1 197 ? -2.292 28.397 -35.080 1.00 77.00 197 PHE A CA 1
ATOM 1553 C C . PHE A 1 197 ? -3.822 28.354 -34.969 1.00 77.00 197 PHE A C 1
ATOM 1555 O O . PHE A 1 197 ? -4.365 27.344 -34.530 1.00 77.00 197 PHE A O 1
ATOM 1562 N N . GLU A 1 198 ? -4.534 29.391 -35.428 1.00 80.38 198 GLU A N 1
ATOM 1563 C CA . GLU A 1 198 ? -6.006 29.400 -35.382 1.00 80.38 198 GLU A CA 1
ATOM 1564 C C . GLU A 1 198 ? -6.634 28.355 -36.332 1.00 80.38 198 GLU A C 1
ATOM 1566 O O . GLU A 1 198 ? -7.679 27.794 -36.013 1.00 80.38 198 GLU A O 1
ATOM 1571 N N . GLN A 1 199 ? -5.985 28.007 -37.454 1.00 76.62 199 GLN A N 1
ATOM 1572 C CA . GLN A 1 199 ? -6.415 26.885 -38.308 1.00 76.62 199 GLN A CA 1
ATOM 1573 C C . GLN A 1 199 ? -6.281 25.527 -37.603 1.00 76.62 199 GLN A C 1
ATOM 1575 O O . GLN A 1 199 ? -7.225 24.736 -37.603 1.00 76.62 199 GLN A O 1
ATOM 1580 N N . ILE A 1 200 ? -5.133 25.256 -36.974 1.00 69.56 200 ILE A N 1
ATOM 1581 C CA . ILE A 1 200 ? -4.900 24.025 -36.199 1.00 69.56 200 ILE A CA 1
ATOM 1582 C C . ILE A 1 200 ? -5.861 23.953 -35.010 1.00 69.56 200 ILE A C 1
ATOM 1584 O O . ILE A 1 200 ? -6.427 22.896 -34.739 1.00 69.56 200 ILE A O 1
ATOM 1588 N N . ARG A 1 201 ? -6.108 25.085 -34.346 1.00 69.94 201 ARG A N 1
ATOM 1589 C CA . ARG A 1 201 ? -7.083 25.209 -33.265 1.00 69.94 201 ARG A CA 1
ATOM 1590 C C . ARG A 1 201 ? -8.508 24.898 -33.730 1.00 69.94 201 ARG A C 1
ATOM 1592 O O . ARG A 1 201 ? -9.180 24.118 -33.069 1.00 69.94 201 ARG A O 1
ATOM 1599 N N . ALA A 1 202 ? -8.959 25.442 -34.861 1.00 76.38 202 ALA A N 1
ATOM 1600 C CA . ALA A 1 202 ? -10.286 25.139 -35.401 1.00 76.38 202 ALA A CA 1
ATOM 1601 C C . ALA A 1 202 ? -10.436 23.644 -35.752 1.00 76.38 202 ALA A C 1
ATOM 1603 O O . ALA A 1 202 ? -11.464 23.037 -35.458 1.00 76.38 202 ALA A O 1
ATOM 1604 N N . LEU A 1 203 ? -9.390 23.024 -36.313 1.00 69.56 203 LEU A N 1
ATOM 1605 C CA . LEU A 1 203 ? -9.353 21.576 -36.558 1.00 69.56 203 LEU A CA 1
ATOM 1606 C C . LEU A 1 203 ? -9.377 20.761 -35.255 1.00 69.56 203 LEU A C 1
ATOM 1608 O O . LEU A 1 203 ? -10.058 19.738 -35.197 1.00 69.56 203 LEU A O 1
ATOM 1612 N N . PHE A 1 204 ? -8.678 21.212 -34.210 1.00 66.44 204 PHE A N 1
ATOM 1613 C CA . PHE A 1 204 ? -8.687 20.592 -32.882 1.00 66.44 204 PHE A CA 1
ATOM 1614 C C . PHE A 1 204 ? -10.075 20.689 -32.233 1.00 66.44 204 PHE A C 1
ATOM 1616 O O . PHE A 1 204 ? -10.595 19.683 -31.761 1.00 66.44 204 PHE A O 1
ATOM 1623 N N . GLU A 1 205 ? -10.702 21.869 -32.251 1.00 68.75 205 GLU A N 1
ATOM 1624 C CA . GLU A 1 205 ? -12.044 22.101 -31.700 1.00 68.75 205 GLU A CA 1
ATOM 1625 C C . GLU A 1 205 ? -13.098 21.230 -32.418 1.00 68.75 205 GLU A C 1
ATOM 1627 O O . GLU A 1 205 ? -13.881 20.558 -31.747 1.00 68.75 205 GLU A O 1
ATOM 1632 N N . VAL A 1 206 ? -13.057 21.125 -33.756 1.00 73.06 206 VAL A N 1
ATOM 1633 C CA . VAL A 1 206 ? -13.946 20.227 -34.527 1.00 73.06 206 VAL A CA 1
ATOM 1634 C C . VAL A 1 206 ? -13.652 18.744 -34.269 1.00 73.06 206 VAL A C 1
ATOM 1636 O O . VAL A 1 206 ? -14.586 17.956 -34.123 1.00 73.06 206 VAL A O 1
ATOM 1639 N N . SER A 1 207 ? -12.381 18.340 -34.184 1.00 70.06 207 SER A N 1
ATOM 1640 C CA . SER A 1 207 ? -12.017 16.935 -33.932 1.00 70.06 207 SER A CA 1
ATOM 1641 C C . SER A 1 207 ? -12.413 16.491 -32.521 1.00 70.06 207 SER A C 1
ATOM 1643 O O . SER A 1 207 ? -12.934 15.392 -32.356 1.00 70.06 207 SER A O 1
ATOM 1645 N N . ASN A 1 208 ? -12.229 17.353 -31.515 1.00 58.91 208 ASN A N 1
ATOM 1646 C CA . ASN A 1 208 ? -12.631 17.111 -30.127 1.00 58.91 208 ASN A CA 1
ATOM 1647 C C . ASN A 1 208 ? -14.164 17.054 -29.996 1.00 58.91 208 ASN A C 1
ATOM 1649 O O . ASN A 1 208 ? -14.685 16.136 -29.373 1.00 58.91 208 ASN A O 1
ATOM 1653 N N . ALA A 1 209 ? -14.898 17.954 -30.666 1.00 69.12 209 ALA A N 1
ATOM 1654 C CA . ALA A 1 209 ? -16.362 17.896 -30.730 1.00 69.12 209 ALA A CA 1
ATOM 1655 C C . ALA A 1 209 ? -16.864 16.597 -31.388 1.00 69.12 209 ALA A C 1
ATOM 1657 O O . ALA A 1 209 ? -17.720 15.922 -30.829 1.00 69.12 209 ALA A O 1
ATOM 1658 N N . LYS A 1 210 ? -16.265 16.170 -32.510 1.00 71.69 210 LYS A N 1
ATOM 1659 C CA . LYS A 1 210 ? -16.570 14.873 -33.142 1.00 71.69 210 LYS A CA 1
ATOM 1660 C C . LYS A 1 210 ? -16.334 13.700 -32.179 1.00 71.69 210 LYS A C 1
ATOM 1662 O O . LYS A 1 210 ? -17.122 12.755 -32.172 1.00 71.69 210 LYS A O 1
ATOM 1667 N N . LEU A 1 211 ? -15.268 13.749 -31.377 1.00 63.31 211 LEU A N 1
ATOM 1668 C CA . LEU A 1 211 ? -14.936 12.721 -30.384 1.00 63.31 211 LEU A CA 1
ATOM 1669 C C . LEU A 1 211 ? -15.918 12.716 -29.195 1.00 63.31 211 LEU A C 1
ATOM 1671 O O . LEU A 1 211 ? -16.252 11.644 -28.687 1.00 63.31 211 LEU A O 1
ATOM 1675 N N . PHE A 1 212 ? -16.452 13.881 -28.823 1.00 55.31 212 PHE A N 1
ATOM 1676 C CA . PHE A 1 212 ? -17.544 14.005 -27.857 1.00 55.31 212 PHE A CA 1
ATOM 1677 C C . PHE A 1 212 ? -18.862 13.450 -28.405 1.00 55.31 212 PHE A C 1
ATOM 1679 O O . PHE A 1 212 ? -19.432 12.541 -27.808 1.00 55.31 212 PHE A O 1
ATOM 1686 N N . ASP A 1 213 ? -19.305 13.921 -29.569 1.00 64.69 213 ASP A N 1
ATOM 1687 C CA . ASP A 1 213 ? -20.595 13.545 -30.158 1.00 64.69 213 ASP A CA 1
ATOM 1688 C C . ASP A 1 213 ? -20.655 12.059 -30.560 1.00 64.69 213 ASP A C 1
ATOM 1690 O O . ASP A 1 213 ? -21.723 11.449 -30.528 1.00 64.69 213 ASP A O 1
ATOM 1694 N N . SER A 1 214 ? -19.513 11.459 -30.927 1.00 64.69 214 SER A N 1
ATOM 1695 C CA . SER A 1 214 ? -19.441 10.048 -31.347 1.00 64.69 214 SER A CA 1
ATOM 1696 C C . SER A 1 214 ? -19.226 9.066 -30.189 1.00 64.69 214 SER A C 1
ATOM 1698 O O . SER A 1 214 ? -19.601 7.902 -30.318 1.00 64.69 214 SER A O 1
ATOM 1700 N N . TYR A 1 215 ? -18.583 9.492 -29.091 1.00 59.00 215 TYR A N 1
ATOM 1701 C CA . TYR A 1 215 ? -18.064 8.572 -28.064 1.00 59.00 215 TYR A CA 1
ATOM 1702 C C . TYR A 1 215 ? -18.178 9.067 -26.603 1.00 59.00 215 TYR A C 1
ATOM 1704 O O . TYR A 1 215 ? -17.857 8.312 -25.688 1.00 59.00 215 TYR A O 1
ATOM 1712 N N . GLY A 1 216 ? -18.627 10.303 -26.360 1.00 46.59 216 GLY A N 1
ATOM 1713 C CA . GLY A 1 216 ? -18.858 10.878 -25.025 1.00 46.59 216 GLY A CA 1
ATOM 1714 C C . GLY A 1 216 ? -17.670 11.604 -24.371 1.00 46.59 216 GLY A C 1
ATOM 1715 O O . GLY A 1 216 ? -17.793 12.053 -23.232 1.00 46.59 216 GLY A O 1
ATOM 1716 N N . TYR A 1 217 ? -16.528 11.752 -25.051 1.00 50.31 217 TYR A N 1
ATOM 1717 C CA . TYR A 1 217 ? -15.289 12.284 -24.456 1.00 50.31 217 TYR A CA 1
ATOM 1718 C C . TYR A 1 217 ? -15.040 13.768 -24.757 1.00 50.31 217 TYR A C 1
ATOM 1720 O O . TYR A 1 217 ? -15.116 14.180 -25.907 1.00 50.31 217 TYR A O 1
ATOM 1728 N N . THR A 1 218 ? -14.645 14.559 -23.751 1.00 37.69 218 THR A N 1
ATOM 1729 C CA . THR A 1 218 ? -14.111 15.922 -23.962 1.00 37.69 218 THR A CA 1
ATOM 1730 C C . THR A 1 218 ? -12.667 16.021 -23.484 1.00 37.69 218 THR A C 1
ATOM 1732 O O . THR A 1 218 ? -12.388 15.794 -22.310 1.00 37.69 218 THR A O 1
ATOM 1735 N N . PHE A 1 219 ? -11.745 16.441 -24.354 1.00 40.69 219 PHE A N 1
ATOM 1736 C CA . PHE A 1 219 ? -10.456 16.958 -23.889 1.00 40.69 219 PHE A CA 1
ATOM 1737 C C . PHE A 1 219 ? -10.651 18.360 -23.299 1.00 40.69 219 PHE A C 1
ATOM 1739 O O . PHE A 1 219 ? -11.048 19.286 -24.015 1.00 40.69 219 PHE A O 1
ATOM 1746 N N . LYS A 1 220 ? -10.337 18.530 -22.008 1.00 37.28 220 LYS A N 1
ATOM 1747 C CA . LYS A 1 220 ? -10.119 19.852 -21.403 1.00 37.28 220 LYS A CA 1
ATOM 1748 C C . LYS A 1 220 ? -8.724 20.370 -21.771 1.00 37.28 220 LYS A C 1
ATOM 1750 O O . LYS A 1 220 ? -7.788 19.614 -22.002 1.00 37.28 220 LYS A O 1
ATOM 1755 N N . ARG A 1 221 ? -8.601 21.694 -21.841 1.00 37.44 221 ARG A N 1
ATOM 1756 C CA . ARG A 1 221 ? -7.370 22.405 -22.211 1.00 37.44 221 ARG A CA 1
ATOM 1757 C C . ARG A 1 221 ? -6.402 22.479 -21.017 1.00 37.44 221 ARG A C 1
ATOM 1759 O O . ARG A 1 221 ? -6.868 22.872 -19.948 1.00 37.44 221 ARG A O 1
ATOM 1766 N N . PRO A 1 222 ? -5.082 22.267 -21.188 1.00 29.81 222 PRO A N 1
ATOM 1767 C CA . PRO A 1 222 ? -4.105 22.674 -20.179 1.00 29.81 222 PRO A CA 1
ATOM 1768 C C . PRO A 1 222 ? -4.138 24.204 -20.024 1.00 29.81 222 PRO A C 1
ATOM 1770 O O . PRO A 1 222 ? -3.889 24.958 -20.973 1.00 29.81 222 PRO A O 1
ATOM 1773 N N . SER A 1 223 ? -4.523 24.683 -18.842 1.00 30.95 223 SER A N 1
ATOM 1774 C CA . SER A 1 223 ? -4.668 26.107 -18.538 1.00 30.95 223 SER A CA 1
ATOM 1775 C C . SER A 1 223 ? -3.316 26.752 -18.217 1.00 30.95 223 SER A C 1
ATOM 1777 O O . SER A 1 223 ? -2.512 26.248 -17.436 1.00 30.95 223 SER A O 1
ATOM 1779 N N . LYS A 1 224 ? 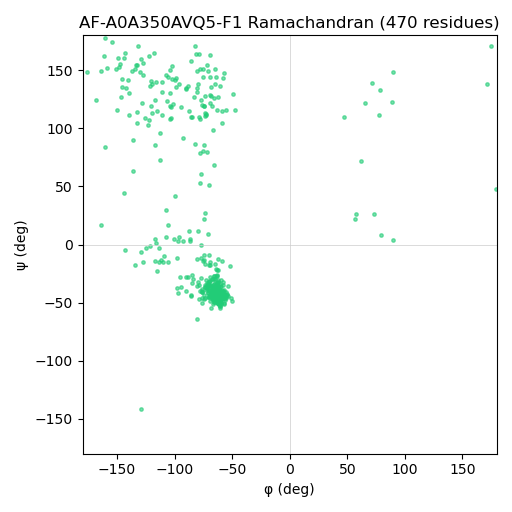-3.064 27.929 -18.799 1.00 35.09 224 LYS A N 1
ATOM 1780 C CA . LYS A 1 224 ? -1.873 28.730 -18.491 1.00 35.09 224 LYS A CA 1
ATOM 1781 C C . LYS A 1 224 ? -2.015 29.431 -17.132 1.00 35.09 224 LYS A C 1
ATOM 1783 O O . LYS A 1 224 ? -2.332 30.612 -17.154 1.00 35.09 224 LYS A O 1
ATOM 1788 N N . THR A 1 225 ? -1.762 28.734 -16.016 1.00 34.84 225 THR A N 1
ATOM 1789 C CA . THR A 1 225 ? -1.252 29.286 -14.726 1.00 34.84 225 THR A CA 1
ATOM 1790 C C . THR A 1 225 ? -1.083 28.213 -13.627 1.00 34.84 225 THR A C 1
ATOM 1792 O O . THR A 1 225 ? -1.468 28.434 -12.482 1.00 34.84 225 THR A O 1
ATOM 1795 N N . GLN A 1 226 ? -0.456 27.062 -13.904 1.00 34.81 226 GLN A N 1
ATOM 1796 C CA . GLN A 1 226 ? 0.022 26.184 -12.819 1.00 34.81 226 GLN A CA 1
ATOM 1797 C C . GLN A 1 226 ? 1.249 26.807 -12.126 1.00 34.81 226 GLN A C 1
ATOM 1799 O O . GLN A 1 226 ? 2.390 26.491 -12.448 1.00 34.81 226 GLN A O 1
ATOM 1804 N N . ASN A 1 227 ? 0.998 27.773 -11.236 1.00 34.25 227 ASN A N 1
ATOM 1805 C CA . ASN A 1 227 ? 1.975 28.326 -10.286 1.00 34.25 227 ASN A CA 1
ATOM 1806 C C . ASN A 1 227 ? 1.327 29.135 -9.134 1.00 34.25 227 ASN A C 1
ATOM 1808 O O . ASN A 1 227 ? 2.010 29.899 -8.453 1.00 34.25 227 ASN A O 1
ATOM 1812 N N . SER A 1 228 ? 0.018 28.986 -8.901 1.00 33.78 228 SER A N 1
ATOM 1813 C CA . SER A 1 228 ? -0.640 29.407 -7.659 1.00 33.78 228 SER A CA 1
ATOM 1814 C C . SER A 1 228 ? -0.891 28.182 -6.777 1.00 33.78 228 SER A C 1
ATOM 1816 O O . SER A 1 228 ? -1.233 27.106 -7.262 1.00 33.78 228 SER A O 1
ATOM 1818 N N . VAL A 1 229 ? -0.738 28.341 -5.461 1.00 34.72 229 VAL A N 1
ATOM 1819 C CA . VAL A 1 229 ? -0.924 27.245 -4.490 1.00 34.72 229 VAL A CA 1
ATOM 1820 C C . VAL A 1 229 ? -2.406 26.839 -4.357 1.00 34.72 229 VAL A C 1
ATOM 1822 O O . VAL A 1 229 ? -2.711 25.738 -3.907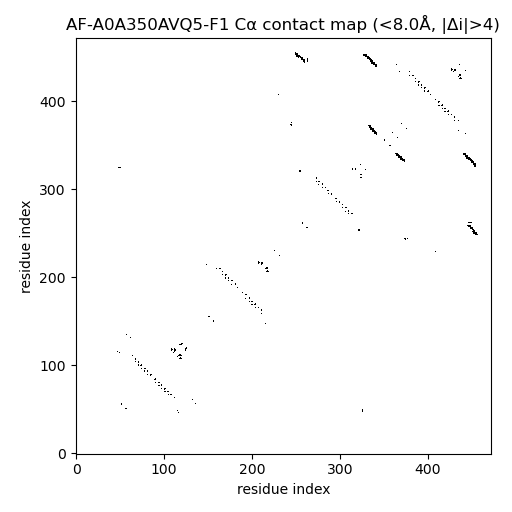 1.00 34.72 229 VAL A O 1
ATOM 1825 N N . LEU A 1 230 ? -3.338 27.695 -4.800 1.00 35.56 230 LEU A N 1
ATOM 1826 C CA . LEU A 1 230 ? -4.784 27.519 -4.630 1.00 35.56 230 LEU A CA 1
ATOM 1827 C C . LEU A 1 230 ? -5.375 26.297 -5.350 1.00 35.56 230 LEU A C 1
ATOM 1829 O O . LEU A 1 230 ? -6.271 25.656 -4.799 1.00 35.56 230 LEU A O 1
ATOM 1833 N N . ASP A 1 231 ? -4.903 25.958 -6.552 1.00 34.09 231 ASP A N 1
ATOM 1834 C CA . ASP A 1 231 ? -5.534 24.902 -7.366 1.00 34.09 231 ASP A CA 1
ATOM 1835 C C . ASP A 1 231 ? -5.351 23.493 -6.769 1.00 34.09 231 ASP A C 1
ATOM 1837 O O . ASP A 1 231 ? -6.126 22.593 -7.076 1.00 34.09 231 ASP A O 1
ATOM 1841 N N . ILE A 1 232 ? -4.389 23.311 -5.855 1.00 38.19 232 ILE A N 1
ATOM 1842 C CA . ILE A 1 232 ? -4.158 22.047 -5.134 1.00 38.19 232 ILE A CA 1
ATOM 1843 C C . ILE A 1 232 ? -5.187 21.843 -4.005 1.00 38.19 232 ILE A C 1
ATOM 1845 O O . ILE A 1 232 ? -5.519 20.708 -3.668 1.00 38.19 232 ILE A O 1
ATOM 1849 N N . TYR A 1 233 ? -5.718 22.927 -3.428 1.00 34.38 233 TYR A N 1
ATOM 1850 C CA . TYR A 1 233 ? -6.577 22.873 -2.236 1.00 34.38 233 TYR A CA 1
ATOM 1851 C C . TYR A 1 233 ? -8.040 23.257 -2.494 1.00 34.38 233 TYR A C 1
ATOM 1853 O O . TYR A 1 233 ? -8.883 23.030 -1.629 1.00 34.38 233 TYR A O 1
ATOM 1861 N N . SER A 1 234 ? -8.382 23.850 -3.643 1.00 34.00 234 SER A N 1
ATOM 1862 C CA . SER A 1 234 ? -9.689 24.502 -3.830 1.00 34.00 234 SER A CA 1
ATOM 1863 C C . SER A 1 234 ? -10.887 23.552 -3.993 1.00 34.00 234 SER A C 1
ATOM 1865 O O . SER A 1 234 ? -11.971 23.892 -3.516 1.00 34.00 234 SER A O 1
ATOM 1867 N N . GLN A 1 235 ? -10.729 22.383 -4.634 1.00 34.75 235 GLN A N 1
ATOM 1868 C CA . GLN A 1 235 ? -11.839 21.450 -4.924 1.00 34.75 235 GLN A CA 1
ATOM 1869 C C . GLN A 1 235 ? -11.471 19.956 -4.831 1.00 34.75 235 GLN A C 1
ATOM 1871 O O . GLN A 1 235 ? -11.899 19.161 -5.663 1.00 34.75 235 GLN A O 1
ATOM 1876 N N . ALA A 1 236 ? -10.738 19.530 -3.800 1.00 32.25 236 ALA A N 1
ATOM 1877 C CA . ALA A 1 236 ? -10.712 18.107 -3.449 1.00 32.25 236 ALA A CA 1
ATOM 1878 C C . ALA A 1 236 ? -12.058 17.720 -2.789 1.00 32.25 236 ALA A C 1
ATOM 1880 O O . ALA A 1 236 ? -12.321 18.171 -1.668 1.00 32.25 236 ALA A O 1
ATOM 1881 N N . PRO A 1 237 ? -12.943 16.920 -3.423 1.00 32.12 237 PRO A N 1
ATOM 1882 C CA . PRO A 1 237 ? -14.087 16.366 -2.709 1.00 32.12 237 PRO A CA 1
ATOM 1883 C C . PRO A 1 237 ? -13.579 15.420 -1.614 1.00 32.12 237 PRO A C 1
ATOM 1885 O O . PRO A 1 237 ? -12.610 14.692 -1.829 1.00 32.12 237 PRO A O 1
ATOM 1888 N N . LEU A 1 238 ? -14.258 15.387 -0.459 1.00 34.50 238 LEU A N 1
ATOM 1889 C CA . LEU A 1 238 ? -13.985 14.378 0.571 1.00 34.50 238 LEU A CA 1
ATOM 1890 C C . LEU A 1 238 ? -13.962 12.984 -0.083 1.00 34.50 238 LEU A C 1
ATOM 1892 O O . LEU A 1 238 ? -14.917 12.664 -0.807 1.00 34.50 238 LEU A O 1
ATOM 1896 N N . PRO A 1 239 ? -12.916 12.163 0.142 1.00 32.31 239 PRO A N 1
ATOM 1897 C CA . PRO A 1 239 ? -12.801 10.862 -0.501 1.00 32.31 239 PRO A CA 1
ATOM 1898 C C . PRO A 1 239 ? -14.023 10.019 -0.138 1.00 32.31 239 PRO A C 1
ATOM 1900 O O . PRO A 1 239 ? -14.262 9.697 1.027 1.00 32.31 239 PRO A O 1
ATOM 1903 N N . LYS A 1 240 ? -14.836 9.690 -1.146 1.00 30.86 240 LYS A N 1
ATOM 1904 C CA . LYS A 1 240 ? -16.033 8.864 -0.971 1.00 30.86 240 LYS A CA 1
ATOM 1905 C C . LYS A 1 240 ? -15.602 7.419 -0.762 1.00 30.86 240 LYS A C 1
ATOM 1907 O O . LYS A 1 240 ? -15.568 6.642 -1.712 1.00 30.86 240 LYS A O 1
ATOM 1912 N N . LEU A 1 241 ? -15.297 7.074 0.488 1.00 32.19 241 LEU A N 1
ATOM 1913 C CA . LEU A 1 241 ? -14.956 5.728 0.959 1.00 32.19 241 LEU A CA 1
ATOM 1914 C C . LEU A 1 241 ? -16.184 4.790 0.943 1.00 32.19 241 LEU A C 1
ATOM 1916 O O . LEU A 1 241 ? -16.500 4.118 1.920 1.00 32.19 241 LEU A O 1
ATOM 1920 N N . ASN A 1 242 ? -16.877 4.725 -0.198 1.00 31.09 242 ASN A N 1
ATOM 1921 C CA . ASN A 1 242 ? -17.967 3.795 -0.489 1.00 31.09 242 ASN A CA 1
ATOM 1922 C C . ASN A 1 242 ? -17.410 2.401 -0.836 1.00 31.09 242 ASN A C 1
ATOM 1924 O O . ASN A 1 242 ? -17.741 1.821 -1.868 1.00 31.09 242 ASN A O 1
ATOM 1928 N N . ASN A 1 243 ? -16.564 1.865 0.041 1.00 44.19 243 ASN A N 1
ATOM 1929 C CA . ASN A 1 243 ? -16.138 0.476 -0.012 1.00 44.19 243 ASN A CA 1
ATOM 1930 C C . ASN A 1 243 ? -17.074 -0.350 0.872 1.00 44.19 243 ASN A C 1
ATOM 1932 O O . ASN A 1 243 ? -16.825 -0.520 2.062 1.00 44.19 243 ASN A O 1
ATOM 1936 N N . THR A 1 244 ? -18.143 -0.892 0.289 1.00 38.84 244 THR A N 1
ATOM 1937 C CA . THR A 1 244 ? -18.788 -2.081 0.860 1.00 38.84 244 THR A CA 1
ATOM 1938 C C . THR A 1 244 ? -17.741 -3.205 0.873 1.00 38.84 244 THR A C 1
ATOM 1940 O O . THR A 1 244 ? -17.050 -3.381 -0.136 1.00 38.84 244 THR A O 1
ATOM 1943 N N . PRO A 1 245 ? -17.598 -4.002 1.946 1.00 52.50 245 PRO A N 1
ATOM 1944 C CA . PRO A 1 245 ? -16.572 -5.048 2.016 1.00 52.50 245 PRO A CA 1
ATOM 1945 C C . PRO A 1 245 ? -16.832 -6.258 1.107 1.00 52.50 245 PRO A C 1
ATOM 1947 O O . PRO A 1 245 ? -16.085 -7.233 1.173 1.00 52.50 245 PRO A O 1
ATOM 1950 N N . SER A 1 246 ? -17.825 -6.192 0.212 1.00 57.59 246 SER A N 1
ATOM 1951 C CA . SER A 1 246 ? -18.012 -7.165 -0.861 1.00 57.59 246 SER A CA 1
ATOM 1952 C C . SER A 1 246 ? -16.692 -7.417 -1.589 1.00 57.59 246 SER A C 1
ATOM 1954 O O . SER A 1 246 ? -16.130 -6.522 -2.227 1.00 57.59 246 SER A O 1
ATOM 1956 N N . VAL A 1 247 ? -16.212 -8.653 -1.483 1.00 59.53 247 VAL A N 1
ATOM 1957 C CA . VAL A 1 247 ? -15.253 -9.256 -2.406 1.00 59.53 247 VAL A CA 1
ATOM 1958 C C . VAL A 1 247 ? -15.868 -9.140 -3.806 1.00 59.53 247 VAL A C 1
ATOM 1960 O O . VAL A 1 247 ? -16.951 -9.689 -4.015 1.00 59.53 247 VAL A O 1
ATOM 1963 N N . PRO A 1 248 ? -15.272 -8.381 -4.744 1.00 69.19 248 PRO A N 1
ATOM 1964 C CA . PRO A 1 248 ? -15.797 -8.304 -6.102 1.00 69.19 248 PRO A CA 1
ATOM 1965 C C . PRO A 1 248 ? -15.694 -9.676 -6.790 1.00 69.19 248 PRO A C 1
ATOM 1967 O O . PRO A 1 248 ? -14.814 -10.467 -6.458 1.00 69.19 248 PRO A O 1
ATOM 1970 N N . ASN A 1 249 ? -16.591 -9.977 -7.734 1.00 71.06 249 ASN A N 1
ATOM 1971 C CA . ASN A 1 249 ? -16.733 -11.328 -8.305 1.00 71.06 249 ASN A CA 1
ATOM 1972 C C . ASN A 1 249 ? -15.482 -11.858 -9.043 1.00 71.06 249 ASN A C 1
ATOM 1974 O O . ASN A 1 249 ? -15.423 -13.043 -9.355 1.00 71.06 249 ASN A O 1
ATOM 1978 N N . ASP A 1 250 ? -14.501 -11.004 -9.337 1.00 84.12 250 ASP A N 1
ATOM 1979 C CA . ASP A 1 250 ? -13.197 -11.356 -9.899 1.00 84.12 250 ASP A CA 1
ATOM 1980 C C . ASP A 1 250 ? -12.139 -11.713 -8.835 1.00 84.12 250 ASP A C 1
ATOM 1982 O O . ASP A 1 250 ? -10.969 -11.844 -9.175 1.00 84.12 250 ASP A O 1
ATOM 1986 N N . TYR A 1 251 ? -12.510 -11.902 -7.564 1.00 87.31 251 TYR A N 1
ATOM 1987 C CA . TYR A 1 251 ? -11.605 -12.331 -6.489 1.00 87.31 251 TYR A CA 1
ATOM 1988 C C . TYR A 1 251 ? -11.976 -13.706 -5.913 1.00 87.31 251 TYR A C 1
ATOM 1990 O O . TYR A 1 251 ? -13.144 -13.999 -5.661 1.00 87.31 251 TYR A O 1
ATOM 1998 N N . VAL A 1 252 ? -10.965 -14.530 -5.617 1.00 87.06 252 VAL A N 1
ATOM 1999 C CA . VAL A 1 252 ? -11.111 -15.853 -4.980 1.00 87.06 252 VAL A CA 1
ATOM 2000 C C . VAL A 1 252 ? -10.339 -15.927 -3.659 1.00 87.06 252 VAL A C 1
ATOM 2002 O O . VAL A 1 252 ? -9.233 -15.400 -3.557 1.00 87.06 252 VAL A O 1
ATOM 2005 N N . LEU A 1 253 ? -10.913 -16.582 -2.644 1.00 88.56 253 LEU A N 1
ATOM 2006 C CA . LEU A 1 253 ? -10.238 -16.865 -1.371 1.00 88.56 253 LEU A CA 1
ATOM 2007 C C . LEU A 1 253 ? -9.108 -17.882 -1.599 1.00 88.56 253 LEU A C 1
ATOM 2009 O O . LEU A 1 253 ? -9.349 -18.951 -2.160 1.00 88.56 253 LEU A O 1
ATOM 2013 N N . ILE A 1 254 ? -7.895 -17.569 -1.141 1.00 91.81 254 ILE A N 1
ATOM 2014 C CA . ILE A 1 254 ? -6.703 -18.426 -1.299 1.00 91.81 254 ILE A CA 1
ATOM 2015 C C . ILE A 1 254 ? -6.104 -18.918 0.024 1.00 91.81 254 ILE A C 1
ATOM 2017 O O . ILE A 1 254 ? -5.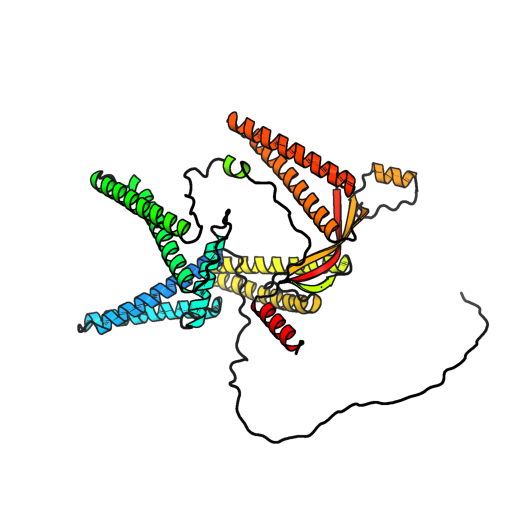299 -19.850 0.019 1.00 91.81 254 ILE A O 1
ATOM 2021 N N . GLY A 1 255 ? -6.495 -18.321 1.151 1.00 91.25 255 GLY A N 1
ATOM 2022 C CA . GLY A 1 255 ? -6.051 -18.708 2.487 1.00 91.25 255 GLY A CA 1
ATOM 2023 C C . GLY A 1 255 ? -6.571 -17.753 3.559 1.00 91.25 255 GLY A C 1
ATOM 2024 O O . GLY A 1 255 ? -7.118 -16.700 3.238 1.00 91.25 255 GLY A O 1
ATOM 2025 N N . ALA A 1 256 ? -6.375 -18.118 4.823 1.00 95.62 256 ALA A N 1
ATOM 2026 C CA . ALA A 1 256 ? -6.677 -17.285 5.982 1.00 95.62 256 ALA A CA 1
ATOM 2027 C C . ALA A 1 256 ? -5.468 -17.250 6.930 1.00 95.62 256 ALA A C 1
ATOM 2029 O O . ALA A 1 256 ? -4.705 -18.215 7.021 1.00 95.62 256 ALA A O 1
ATOM 2030 N N . LEU A 1 257 ? -5.292 -16.128 7.621 1.00 96.69 257 LEU A N 1
ATOM 2031 C CA . LEU A 1 257 ? -4.238 -15.874 8.598 1.00 96.69 257 LEU A CA 1
ATOM 2032 C C . LEU A 1 257 ? -4.897 -15.750 9.9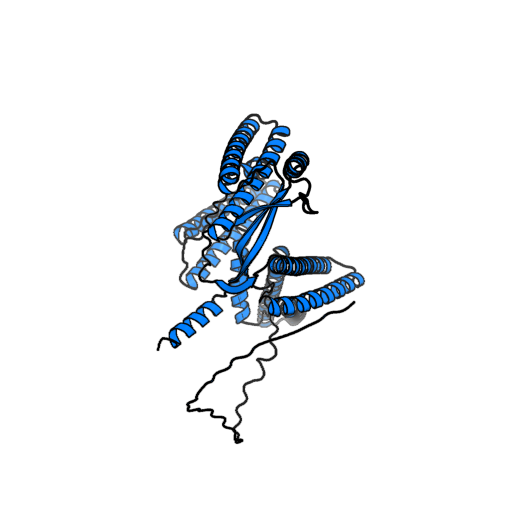72 1.00 96.69 257 LEU A C 1
ATOM 2034 O O . LEU A 1 257 ? -5.399 -14.685 10.312 1.00 96.69 257 LEU A O 1
ATOM 2038 N N . GLU A 1 258 ? -4.930 -16.838 10.744 1.00 95.81 258 GLU A N 1
ATOM 2039 C CA . GLU A 1 258 ? -5.772 -16.972 11.951 1.00 95.81 258 GLU A CA 1
ATOM 2040 C C . GLU A 1 258 ? -5.150 -16.431 13.261 1.00 95.81 258 GLU A C 1
ATOM 2042 O O . GLU A 1 258 ? -5.741 -16.601 14.329 1.00 95.81 258 GLU A O 1
ATOM 2047 N N . SER A 1 259 ? -3.963 -15.809 13.222 1.00 95.31 259 SER A N 1
ATOM 2048 C CA . SER A 1 259 ? -3.330 -15.219 14.416 1.00 95.31 259 SER A CA 1
ATOM 2049 C C . SER A 1 259 ? -2.570 -13.919 14.137 1.00 95.31 259 SER A C 1
ATOM 2051 O O . SER A 1 259 ? -2.158 -13.644 13.006 1.00 95.31 259 SER A O 1
ATOM 2053 N N . ILE A 1 260 ? -2.325 -13.138 15.196 1.00 92.38 260 ILE A N 1
ATOM 2054 C CA . ILE A 1 260 ? -1.532 -11.898 15.155 1.00 92.38 260 ILE A CA 1
ATOM 2055 C C . ILE A 1 260 ? -0.138 -12.168 14.573 1.00 92.38 260 ILE A C 1
ATOM 2057 O O . ILE A 1 260 ? 0.337 -11.441 13.705 1.00 92.38 260 ILE A O 1
ATOM 2061 N N . GLU A 1 261 ? 0.508 -13.247 15.009 1.00 95.12 261 GLU A N 1
ATOM 2062 C CA . GLU A 1 261 ? 1.844 -13.643 14.566 1.00 95.12 261 GLU A CA 1
ATOM 2063 C C . GLU A 1 261 ? 1.863 -13.985 13.071 1.00 95.12 261 GLU A C 1
ATOM 2065 O O . GLU A 1 261 ? 2.784 -13.569 12.369 1.00 95.12 261 GLU A O 1
ATOM 2070 N N . ALA A 1 262 ? 0.831 -14.681 12.577 1.00 96.19 262 ALA A N 1
ATOM 2071 C CA . ALA A 1 262 ? 0.693 -15.036 11.166 1.00 96.19 262 ALA A CA 1
ATOM 2072 C C . ALA A 1 262 ? 0.470 -13.804 10.273 1.00 96.19 262 ALA A C 1
ATOM 2074 O O . ALA A 1 262 ? 1.081 -13.707 9.208 1.00 96.19 262 ALA A O 1
ATOM 2075 N N . ASN A 1 263 ? -0.347 -12.843 10.722 1.00 95.94 263 ASN A N 1
ATOM 2076 C CA . ASN A 1 263 ? -0.559 -11.573 10.022 1.00 95.94 263 ASN A CA 1
ATOM 2077 C C . ASN A 1 263 ? 0.729 -10.731 10.008 1.00 95.94 263 ASN A C 1
ATOM 2079 O O . ASN A 1 263 ? 1.195 -10.348 8.937 1.00 95.94 263 ASN A O 1
ATOM 2083 N N . LEU A 1 264 ? 1.388 -10.555 11.159 1.00 93.75 264 LEU A N 1
ATOM 2084 C CA . LEU A 1 264 ? 2.659 -9.828 11.249 1.00 93.75 264 LEU A CA 1
ATOM 2085 C C . LEU A 1 264 ? 3.795 -10.505 10.467 1.00 93.75 264 LEU A C 1
ATOM 2087 O O . LEU A 1 264 ? 4.699 -9.824 9.987 1.00 93.75 264 LEU A O 1
ATOM 2091 N N . GLU A 1 265 ? 3.838 -11.836 10.368 1.00 95.31 265 GLU A N 1
ATOM 2092 C CA . GLU A 1 265 ? 4.810 -12.542 9.518 1.00 95.31 265 GLU A CA 1
ATOM 2093 C C . GLU A 1 265 ? 4.516 -12.354 8.027 1.00 95.31 265 GLU A C 1
ATOM 2095 O O . GLU A 1 265 ? 5.431 -12.004 7.280 1.00 95.31 265 GLU A O 1
ATOM 2100 N N . PHE A 1 266 ? 3.256 -12.490 7.606 1.00 96.06 266 PHE A N 1
ATOM 2101 C CA . PHE A 1 266 ? 2.841 -12.207 6.233 1.00 96.06 266 PHE A CA 1
ATOM 2102 C C . PHE A 1 266 ? 3.189 -10.768 5.825 1.00 96.06 266 PHE A C 1
ATOM 2104 O O . PHE A 1 266 ? 3.886 -10.574 4.831 1.00 96.06 266 PHE A O 1
ATOM 2111 N N . GLU A 1 267 ? 2.810 -9.771 6.629 1.00 94.38 267 GLU A N 1
ATOM 2112 C CA . GLU A 1 267 ? 3.120 -8.358 6.385 1.00 94.38 267 GLU A CA 1
ATOM 2113 C C . GLU A 1 267 ? 4.630 -8.107 6.287 1.00 94.38 267 GLU A C 1
ATOM 2115 O O . GLU A 1 267 ? 5.080 -7.445 5.351 1.00 94.38 267 GLU A O 1
ATOM 2120 N N . ARG A 1 268 ? 5.446 -8.659 7.198 1.00 95.31 268 ARG A N 1
ATOM 2121 C CA . ARG A 1 268 ? 6.915 -8.535 7.126 1.00 95.31 268 ARG A CA 1
ATOM 2122 C C . ARG A 1 268 ? 7.482 -9.154 5.848 1.00 95.31 268 ARG A C 1
ATOM 2124 O O . ARG A 1 268 ? 8.386 -8.572 5.251 1.00 95.31 268 ARG A O 1
ATOM 2131 N N . ASN A 1 269 ? 6.952 -10.296 5.414 1.00 95.00 269 ASN A N 1
ATOM 2132 C CA . ASN A 1 269 ? 7.406 -10.978 4.206 1.00 95.00 269 ASN A CA 1
ATOM 2133 C C . ASN A 1 269 ? 6.974 -10.245 2.919 1.00 95.00 269 ASN A C 1
ATOM 2135 O O . ASN A 1 269 ? 7.786 -10.119 2.002 1.00 95.00 269 ASN A O 1
ATOM 2139 N N . VAL A 1 270 ? 5.753 -9.695 2.864 1.00 93.38 270 VAL A N 1
ATOM 2140 C CA . VAL A 1 270 ? 5.290 -8.821 1.766 1.00 93.38 270 VAL A CA 1
ATOM 2141 C C . VAL A 1 270 ? 6.155 -7.563 1.687 1.00 93.38 270 VAL A C 1
ATOM 2143 O O . VAL A 1 270 ? 6.759 -7.309 0.648 1.00 93.38 270 VAL A O 1
ATOM 2146 N N . ASN A 1 271 ? 6.329 -6.842 2.801 1.00 92.88 271 ASN A N 1
ATOM 2147 C CA . ASN A 1 271 ? 7.184 -5.653 2.853 1.00 92.88 271 ASN A CA 1
ATOM 2148 C C . ASN A 1 271 ? 8.628 -5.964 2.416 1.00 92.88 271 ASN A C 1
ATOM 2150 O O . ASN A 1 271 ? 9.236 -5.176 1.693 1.00 92.88 271 ASN A O 1
ATOM 2154 N N . ALA A 1 272 ? 9.201 -7.106 2.813 1.00 91.88 272 ALA A N 1
ATOM 2155 C CA . ALA A 1 272 ? 10.542 -7.505 2.377 1.00 91.88 272 ALA A CA 1
ATOM 2156 C C . ALA A 1 272 ? 10.621 -7.760 0.858 1.00 91.88 272 ALA A C 1
ATOM 2158 O O . ALA A 1 272 ? 11.609 -7.389 0.223 1.00 91.88 272 ALA A O 1
ATOM 2159 N N . MET A 1 273 ? 9.580 -8.358 0.271 1.00 92.06 273 MET A N 1
ATOM 2160 C CA . MET A 1 273 ? 9.472 -8.600 -1.171 1.00 92.06 273 MET A CA 1
ATOM 2161 C C . MET A 1 273 ? 9.293 -7.302 -1.973 1.00 92.06 273 MET A C 1
ATOM 2163 O O . MET A 1 273 ? 9.955 -7.119 -2.994 1.00 92.06 273 MET A O 1
ATOM 2167 N N . GLU A 1 274 ? 8.457 -6.378 -1.500 1.00 89.38 274 GLU A N 1
ATOM 2168 C CA . GLU A 1 274 ? 8.241 -5.075 -2.140 1.00 89.38 274 GLU A CA 1
ATOM 2169 C C . GLU A 1 274 ? 9.494 -4.191 -2.070 1.00 89.38 274 GLU A C 1
ATOM 2171 O O . GLU A 1 274 ? 9.942 -3.689 -3.100 1.00 89.38 274 GLU A O 1
ATOM 2176 N N . ASN A 1 275 ? 10.143 -4.085 -0.904 1.00 91.88 275 ASN A N 1
ATOM 2177 C CA . ASN A 1 275 ? 11.407 -3.350 -0.769 1.00 91.88 275 ASN A CA 1
ATOM 2178 C C . ASN A 1 275 ? 12.509 -3.923 -1.681 1.00 91.88 275 ASN A C 1
ATOM 2180 O O . ASN A 1 275 ? 13.260 -3.164 -2.293 1.00 91.88 275 ASN A O 1
ATOM 2184 N N . ALA A 1 276 ? 12.589 -5.252 -1.825 1.00 90.44 276 ALA A N 1
ATOM 2185 C CA . ALA A 1 276 ? 13.523 -5.883 -2.756 1.00 90.44 276 ALA A CA 1
ATOM 2186 C C . ALA A 1 276 ? 13.197 -5.552 -4.227 1.00 90.44 276 ALA A C 1
ATOM 2188 O O . ALA A 1 276 ? 14.112 -5.309 -5.015 1.00 90.44 276 ALA A O 1
ATOM 2189 N N . ARG A 1 277 ? 11.913 -5.482 -4.603 1.00 90.25 277 ARG A N 1
ATOM 2190 C CA . ARG A 1 277 ? 11.475 -5.081 -5.952 1.00 90.25 277 ARG A CA 1
ATOM 2191 C C . ARG A 1 277 ? 11.774 -3.612 -6.252 1.00 90.25 277 ARG A C 1
ATOM 2193 O O . ARG A 1 277 ? 12.254 -3.318 -7.346 1.00 90.25 277 ARG A O 1
ATOM 2200 N N . GLU A 1 278 ? 11.561 -2.697 -5.309 1.00 91.62 278 GLU A N 1
ATOM 2201 C CA . GLU A 1 278 ? 11.915 -1.283 -5.502 1.00 91.62 278 GLU A CA 1
ATOM 2202 C C . GLU A 1 278 ? 13.437 -1.072 -5.572 1.00 91.62 278 GLU A C 1
ATOM 2204 O O . GLU A 1 278 ? 13.911 -0.298 -6.407 1.00 91.62 278 GLU A O 1
ATOM 2209 N N . GLU A 1 279 ? 14.228 -1.823 -4.799 1.00 93.19 279 GLU A N 1
ATOM 2210 C CA . GLU A 1 279 ? 15.690 -1.838 -4.939 1.00 93.19 279 GLU A CA 1
ATOM 2211 C C . GLU A 1 279 ? 16.125 -2.410 -6.303 1.00 93.19 279 GLU A C 1
ATOM 2213 O O . GLU A 1 279 ? 17.029 -1.865 -6.941 1.00 93.19 279 GLU A O 1
ATOM 2218 N N . ALA A 1 280 ? 15.439 -3.433 -6.827 1.00 91.12 280 ALA A N 1
ATOM 2219 C CA . ALA A 1 280 ? 15.693 -3.953 -8.172 1.00 91.12 280 ALA A CA 1
ATOM 2220 C C . ALA A 1 280 ? 15.376 -2.913 -9.266 1.00 91.12 280 ALA A C 1
ATOM 2222 O O . ALA A 1 280 ? 16.172 -2.746 -10.198 1.00 91.12 280 ALA A O 1
ATOM 2223 N N . LYS A 1 281 ? 14.289 -2.133 -9.133 1.00 89.62 281 LYS A N 1
ATOM 2224 C CA . LYS A 1 281 ? 14.029 -0.965 -10.003 1.00 89.62 281 LYS A CA 1
ATOM 2225 C C . LYS A 1 281 ? 15.126 0.095 -9.868 1.00 89.62 281 LYS A C 1
ATOM 2227 O O . LYS A 1 281 ? 15.565 0.650 -10.876 1.00 89.62 281 LYS A O 1
ATOM 2232 N N . ARG A 1 282 ? 15.589 0.389 -8.646 1.00 94.38 282 ARG A N 1
ATOM 2233 C CA . ARG A 1 282 ? 16.650 1.379 -8.383 1.00 94.38 282 ARG A CA 1
ATOM 2234 C C . ARG A 1 282 ? 17.973 0.974 -9.036 1.00 94.38 282 ARG A C 1
ATOM 2236 O O . ARG A 1 282 ? 18.590 1.801 -9.704 1.00 94.38 282 ARG A O 1
ATOM 2243 N N . LEU A 1 283 ? 18.382 -0.288 -8.896 1.00 90.94 283 LEU A N 1
ATOM 2244 C CA . LEU A 1 283 ? 19.565 -0.841 -9.561 1.00 90.94 283 LEU A CA 1
ATOM 2245 C C . LEU A 1 283 ? 19.406 -0.835 -11.087 1.00 90.94 283 LEU A C 1
ATOM 2247 O O . LEU A 1 283 ? 20.327 -0.424 -11.786 1.00 90.94 283 LEU A O 1
ATOM 2251 N N . THR A 1 284 ? 18.228 -1.192 -11.608 1.00 90.94 284 THR A N 1
ATOM 2252 C CA . THR A 1 284 ? 17.935 -1.130 -13.053 1.00 90.94 284 THR A CA 1
ATOM 2253 C C . THR A 1 284 ? 18.075 0.295 -13.600 1.00 90.94 284 THR A C 1
ATOM 2255 O O . THR A 1 284 ? 18.753 0.501 -14.605 1.00 90.94 284 THR A O 1
ATOM 2258 N N . ARG A 1 285 ? 17.513 1.304 -12.916 1.00 91.81 285 ARG A N 1
ATOM 2259 C CA . ARG A 1 285 ? 17.679 2.721 -13.294 1.00 91.81 285 ARG A CA 1
ATOM 2260 C C . ARG A 1 285 ? 19.134 3.192 -13.174 1.00 91.81 285 ARG A C 1
ATOM 2262 O O . ARG A 1 285 ? 19.600 3.913 -14.050 1.00 91.81 285 ARG A O 1
ATOM 2269 N N . ALA A 1 286 ? 19.882 2.738 -12.166 1.00 92.38 286 ALA A N 1
ATOM 2270 C CA . ALA A 1 286 ? 21.311 3.035 -12.053 1.00 92.38 286 ALA A CA 1
ATOM 2271 C C . ALA A 1 286 ? 22.108 2.489 -13.257 1.00 92.38 286 ALA A C 1
ATOM 2273 O O . ALA A 1 286 ? 22.820 3.254 -13.902 1.00 92.38 286 ALA A O 1
ATOM 2274 N N . ILE A 1 287 ? 21.913 1.215 -13.627 1.00 92.38 287 ILE A N 1
ATOM 2275 C CA . ILE A 1 287 ? 22.560 0.571 -14.791 1.00 92.38 287 ILE A CA 1
ATOM 2276 C C . ILE A 1 287 ? 22.293 1.349 -16.089 1.00 92.38 287 ILE A C 1
ATOM 2278 O O . ILE A 1 287 ? 23.203 1.525 -16.889 1.00 92.38 287 ILE A O 1
ATOM 2282 N N . LEU A 1 288 ? 21.071 1.854 -16.287 1.00 87.19 288 LEU A N 1
ATOM 2283 C CA . LEU A 1 288 ? 20.695 2.631 -17.479 1.00 87.19 288 LEU A CA 1
ATOM 2284 C C . LEU A 1 288 ? 21.359 4.021 -17.567 1.00 87.19 288 LEU A C 1
ATOM 2286 O O . LEU A 1 288 ? 21.323 4.638 -18.631 1.00 87.19 288 LEU A O 1
ATOM 2290 N N . THR A 1 289 ? 21.941 4.527 -16.474 1.00 93.50 289 THR A N 1
ATOM 2291 C CA . THR A 1 289 ? 22.547 5.875 -16.402 1.00 93.50 289 THR A CA 1
ATOM 2292 C C . THR A 1 289 ? 24.065 5.873 -16.209 1.00 93.50 289 THR A C 1
ATOM 2294 O O . THR A 1 289 ? 24.710 6.903 -16.434 1.00 93.50 289 THR A O 1
ATOM 2297 N N . GLU A 1 290 ? 24.642 4.735 -15.817 1.00 95.50 290 GLU A N 1
ATOM 2298 C CA . GLU A 1 290 ? 26.081 4.561 -15.632 1.00 95.50 290 GLU A CA 1
ATOM 2299 C C . GLU A 1 290 ? 26.830 4.552 -16.980 1.00 95.50 290 GLU A C 1
ATOM 2301 O O . GLU A 1 290 ? 26.297 4.187 -18.027 1.00 95.50 290 GLU A O 1
ATOM 2306 N N . LYS A 1 291 ? 28.078 5.024 -16.956 1.00 94.94 291 LYS A N 1
ATOM 2307 C CA . LYS A 1 291 ? 28.976 5.164 -18.116 1.00 94.94 291 LYS A CA 1
ATOM 2308 C C . LYS A 1 291 ? 30.332 4.496 -17.884 1.00 94.94 291 LYS A C 1
ATOM 2310 O O . LYS A 1 291 ? 31.096 4.308 -18.828 1.00 94.94 291 LYS A O 1
ATOM 2315 N N . ASP A 1 292 ? 30.646 4.172 -16.633 1.00 97.38 292 ASP A N 1
ATOM 2316 C CA . ASP A 1 292 ? 31.797 3.377 -16.234 1.00 97.38 292 ASP A CA 1
ATOM 2317 C C . ASP A 1 292 ? 31.453 1.884 -16.328 1.00 97.38 292 ASP A C 1
ATOM 2319 O O . ASP A 1 292 ? 30.673 1.358 -15.533 1.00 97.38 292 ASP A O 1
A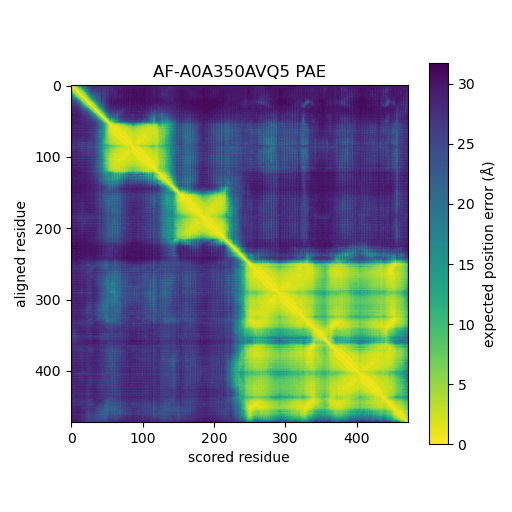TOM 2323 N N . THR A 1 293 ? 32.047 1.191 -17.300 1.00 95.06 293 THR A N 1
ATOM 2324 C CA . THR A 1 293 ? 31.758 -0.224 -17.584 1.00 95.06 293 THR A CA 1
ATOM 2325 C C . THR A 1 293 ? 32.111 -1.169 -16.435 1.00 95.06 293 THR A C 1
ATOM 2327 O O . THR A 1 293 ? 31.538 -2.255 -16.356 1.00 95.06 293 THR A O 1
ATOM 2330 N N . ALA A 1 294 ? 33.009 -0.779 -15.520 1.00 96.88 294 ALA A N 1
ATOM 2331 C CA . ALA A 1 294 ? 33.285 -1.566 -14.320 1.00 96.88 294 ALA A CA 1
ATOM 2332 C C . ALA A 1 294 ? 32.126 -1.457 -13.317 1.00 96.88 294 ALA A C 1
ATOM 2334 O O . ALA A 1 294 ? 31.630 -2.475 -12.835 1.00 96.88 294 ALA A O 1
ATOM 2335 N N . LYS A 1 295 ? 31.627 -0.238 -13.072 1.00 97.06 295 LYS A N 1
ATOM 2336 C CA . LYS A 1 295 ? 30.475 -0.012 -12.182 1.00 97.06 295 LYS A CA 1
ATOM 2337 C C . LYS A 1 295 ? 29.178 -0.570 -12.759 1.00 97.06 295 LYS A C 1
ATOM 2339 O O . LYS A 1 295 ? 28.361 -1.105 -12.018 1.00 97.06 295 LYS A O 1
ATOM 2344 N N . GLU A 1 296 ? 28.993 -0.497 -14.076 1.00 95.06 296 GLU A N 1
ATOM 2345 C CA . GLU A 1 296 ? 27.852 -1.124 -14.747 1.00 95.06 296 GLU A CA 1
ATOM 2346 C C . GLU A 1 296 ? 27.836 -2.645 -14.501 1.00 95.06 296 GLU A C 1
ATOM 2348 O O . GLU A 1 296 ? 26.788 -3.215 -14.192 1.00 95.06 296 GLU A O 1
ATOM 2353 N N . ALA A 1 297 ? 29.002 -3.301 -14.559 1.00 96.44 297 ALA A N 1
ATOM 2354 C CA . ALA A 1 297 ? 29.138 -4.720 -14.240 1.00 96.44 297 ALA A CA 1
ATOM 2355 C C . ALA A 1 297 ? 28.859 -5.022 -12.753 1.00 96.44 297 ALA A C 1
ATOM 2357 O O . ALA A 1 297 ? 28.104 -5.950 -12.463 1.00 96.44 297 ALA A O 1
ATOM 2358 N N . GLU A 1 298 ? 29.384 -4.217 -11.820 1.00 97.56 298 GLU A N 1
ATOM 2359 C CA . GLU A 1 298 ? 29.098 -4.342 -10.378 1.00 97.56 298 GLU A CA 1
ATOM 2360 C C . GLU A 1 298 ? 27.594 -4.197 -10.071 1.00 97.56 298 GLU A C 1
ATOM 2362 O O . GLU A 1 298 ? 27.021 -5.004 -9.334 1.00 97.56 298 GLU A O 1
ATOM 2367 N N . LEU A 1 299 ? 26.923 -3.211 -10.678 1.00 96.81 299 LEU A N 1
ATOM 2368 C CA . LEU A 1 299 ? 25.480 -2.995 -10.531 1.00 96.81 299 LEU A CA 1
ATOM 2369 C C . LEU A 1 299 ? 24.660 -4.152 -11.125 1.00 96.81 299 LEU A C 1
ATOM 2371 O O . LEU A 1 299 ? 23.660 -4.562 -10.530 1.00 96.81 299 LEU A O 1
ATOM 2375 N N . ARG A 1 300 ? 25.084 -4.714 -12.266 1.00 95.88 300 ARG A N 1
ATOM 2376 C CA . ARG A 1 300 ? 24.461 -5.908 -12.866 1.00 95.88 300 ARG A CA 1
ATOM 2377 C C . ARG A 1 300 ? 24.637 -7.150 -11.989 1.00 95.88 300 ARG A C 1
ATOM 2379 O O . ARG A 1 300 ? 23.686 -7.917 -11.850 1.00 95.88 300 ARG A O 1
ATOM 2386 N N . GLU A 1 301 ? 25.797 -7.338 -11.358 1.00 97.50 301 GLU A N 1
ATOM 2387 C CA . GLU A 1 301 ? 26.030 -8.439 -10.412 1.00 97.50 301 GLU A CA 1
ATOM 2388 C C . GLU A 1 301 ? 25.172 -8.288 -9.142 1.00 97.50 301 GLU A C 1
ATOM 2390 O O . GLU A 1 301 ? 24.590 -9.265 -8.662 1.00 97.50 301 GLU A O 1
ATOM 2395 N N . ALA A 1 302 ? 25.031 -7.062 -8.623 1.00 97.38 302 ALA A N 1
ATOM 2396 C CA . ALA A 1 302 ? 24.141 -6.762 -7.502 1.00 97.38 302 ALA A CA 1
ATOM 2397 C C . ALA A 1 302 ? 22.667 -7.053 -7.843 1.00 97.38 302 ALA A C 1
ATOM 2399 O O . ALA A 1 302 ? 21.978 -7.721 -7.070 1.00 97.38 302 ALA A O 1
ATOM 2400 N N . LEU A 1 303 ? 22.201 -6.623 -9.022 1.00 96.31 303 LEU A N 1
ATOM 2401 C CA . LEU A 1 303 ? 20.842 -6.887 -9.504 1.00 96.31 303 LEU A CA 1
ATOM 2402 C C . LEU A 1 303 ? 20.584 -8.390 -9.710 1.00 96.31 303 LEU A C 1
ATOM 2404 O O . LEU A 1 303 ? 19.512 -8.875 -9.359 1.00 96.31 303 LEU A O 1
ATOM 2408 N N . ALA A 1 304 ? 21.562 -9.149 -10.215 1.00 95.00 304 ALA A N 1
ATOM 2409 C CA . ALA A 1 304 ? 21.443 -10.600 -10.365 1.00 95.00 304 ALA A CA 1
ATOM 2410 C C . ALA A 1 304 ? 21.229 -11.304 -9.010 1.00 95.00 304 ALA A C 1
ATOM 2412 O O . ALA A 1 304 ? 20.258 -12.043 -8.850 1.00 95.00 304 ALA A O 1
ATOM 2413 N N . LYS A 1 305 ? 22.066 -11.007 -8.006 1.00 96.50 305 LYS A N 1
ATOM 2414 C CA . LYS A 1 305 ? 21.953 -11.557 -6.638 1.00 96.50 305 LYS A CA 1
ATOM 2415 C C . LYS A 1 305 ? 20.648 -11.162 -5.942 1.00 96.50 305 LYS A C 1
ATOM 2417 O O . LYS A 1 305 ? 20.061 -11.951 -5.195 1.00 96.50 305 LYS A O 1
ATOM 2422 N N . LEU A 1 306 ? 20.173 -9.941 -6.189 1.00 94.75 306 LEU A N 1
ATOM 2423 C CA . LEU A 1 306 ? 18.885 -9.478 -5.686 1.00 94.75 306 LEU A CA 1
ATOM 2424 C C . LEU A 1 306 ? 17.728 -10.245 -6.339 1.00 94.75 306 LEU A C 1
ATOM 2426 O O . LEU A 1 306 ? 16.848 -10.723 -5.629 1.00 94.75 306 LEU A O 1
ATOM 2430 N N . ASN A 1 307 ? 17.766 -10.453 -7.656 1.00 92.25 307 ASN A N 1
ATOM 2431 C CA . ASN A 1 307 ? 16.758 -11.234 -8.376 1.00 92.25 307 ASN A CA 1
ATOM 2432 C C . ASN A 1 307 ? 16.747 -12.715 -7.952 1.00 92.25 307 ASN A C 1
ATOM 2434 O O . ASN A 1 307 ? 15.673 -13.288 -7.793 1.00 92.25 307 ASN A O 1
ATOM 2438 N N . GLU A 1 308 ? 17.905 -13.332 -7.688 1.00 92.19 308 GLU A N 1
ATOM 2439 C CA . GLU A 1 308 ? 17.978 -14.668 -7.068 1.00 92.19 308 GLU A CA 1
ATOM 2440 C C . GLU A 1 308 ? 17.275 -14.698 -5.701 1.00 92.19 308 GLU A C 1
ATOM 2442 O O . GLU A 1 308 ? 16.505 -15.617 -5.414 1.00 92.19 308 GLU A O 1
ATOM 2447 N N . THR A 1 309 ? 17.479 -13.661 -4.882 1.00 89.06 309 THR A N 1
ATOM 2448 C CA . THR A 1 309 ? 16.849 -13.521 -3.558 1.00 89.06 309 THR A CA 1
ATOM 2449 C C . THR A 1 309 ? 15.333 -13.316 -3.662 1.00 89.06 309 THR A C 1
ATOM 2451 O O . THR A 1 309 ? 14.578 -13.973 -2.942 1.00 89.06 309 THR A O 1
ATOM 2454 N N . ILE A 1 310 ? 14.873 -12.462 -4.585 1.00 89.00 310 ILE A N 1
ATOM 2455 C CA . ILE A 1 310 ? 13.449 -12.240 -4.882 1.00 89.00 310 ILE A CA 1
ATOM 2456 C C . ILE A 1 310 ? 12.803 -13.545 -5.349 1.00 89.00 310 ILE A C 1
ATOM 2458 O O . ILE A 1 310 ? 11.773 -13.933 -4.809 1.00 89.00 310 ILE A O 1
ATOM 2462 N N . ASN A 1 311 ? 13.421 -14.275 -6.281 1.00 87.62 311 ASN A N 1
ATOM 2463 C CA . ASN A 1 311 ? 12.898 -15.551 -6.774 1.00 87.62 311 ASN A CA 1
ATOM 2464 C C . ASN A 1 311 ? 12.807 -16.603 -5.655 1.00 87.62 311 ASN A C 1
ATOM 2466 O O . ASN A 1 311 ? 11.769 -17.246 -5.486 1.00 87.62 311 ASN A O 1
ATOM 2470 N N . ALA A 1 312 ? 13.858 -16.742 -4.841 1.00 87.62 312 ALA A N 1
ATOM 2471 C CA . ALA A 1 312 ? 13.889 -17.684 -3.722 1.00 87.62 312 ALA A CA 1
ATOM 2472 C C . ALA A 1 312 ? 12.867 -17.352 -2.619 1.00 87.62 312 ALA A C 1
ATOM 2474 O O . ALA A 1 312 ? 12.386 -18.259 -1.939 1.00 87.62 312 ALA A O 1
ATOM 2475 N N . ASN A 1 313 ? 12.525 -16.076 -2.425 1.00 87.94 313 ASN A N 1
ATOM 2476 C CA . ASN A 1 313 ? 11.484 -15.658 -1.487 1.00 87.94 313 ASN A CA 1
ATOM 2477 C C . ASN A 1 313 ? 10.077 -15.711 -2.109 1.00 87.94 313 ASN A C 1
ATOM 2479 O O . ASN A 1 313 ? 9.139 -16.093 -1.417 1.00 87.94 313 ASN A O 1
ATOM 2483 N N . SER A 1 314 ? 9.933 -15.448 -3.411 1.00 88.94 314 SER A N 1
ATOM 2484 C CA . SER A 1 314 ? 8.680 -15.605 -4.162 1.00 88.94 314 SER A CA 1
ATOM 2485 C C . SER A 1 314 ? 8.163 -17.042 -4.083 1.00 88.94 314 SER A C 1
ATOM 2487 O O . SER A 1 314 ? 7.009 -17.257 -3.729 1.00 88.94 314 SER A O 1
ATOM 2489 N N . ILE A 1 315 ? 9.039 -18.038 -4.269 1.00 89.12 315 ILE A N 1
ATOM 2490 C CA . ILE A 1 315 ? 8.687 -19.459 -4.096 1.00 89.12 315 ILE A CA 1
ATOM 2491 C C . ILE A 1 315 ? 8.113 -19.719 -2.692 1.00 89.12 315 ILE A C 1
ATOM 2493 O O . ILE A 1 315 ? 7.042 -20.305 -2.573 1.00 89.12 315 ILE A O 1
ATOM 2497 N N . LYS A 1 316 ? 8.749 -19.201 -1.629 1.00 92.06 316 LYS A N 1
ATOM 2498 C CA . LYS A 1 316 ? 8.244 -19.339 -0.247 1.00 92.06 316 LYS A CA 1
ATOM 2499 C C . LYS A 1 316 ? 6.890 -18.650 -0.049 1.00 92.06 316 LYS A C 1
ATOM 2501 O O . LYS A 1 316 ? 6.040 -19.196 0.646 1.00 92.06 316 LYS A O 1
ATOM 2506 N N . MET A 1 317 ? 6.675 -17.479 -0.653 1.00 92.25 317 MET A N 1
ATOM 2507 C CA . MET A 1 317 ? 5.397 -16.755 -0.582 1.00 92.25 317 MET A CA 1
ATOM 2508 C C . MET A 1 317 ? 4.272 -17.492 -1.319 1.00 92.25 317 MET A C 1
ATOM 2510 O O . MET A 1 317 ? 3.143 -17.545 -0.824 1.00 92.25 317 MET A O 1
ATOM 2514 N N . ILE A 1 318 ? 4.581 -18.128 -2.450 1.00 89.25 318 ILE A N 1
ATOM 2515 C CA . ILE A 1 318 ? 3.656 -18.992 -3.188 1.00 89.25 318 ILE A CA 1
ATOM 2516 C C . ILE A 1 318 ? 3.350 -20.256 -2.371 1.00 89.25 318 ILE A C 1
ATOM 2518 O O . ILE A 1 318 ? 2.182 -20.624 -2.225 1.00 89.25 318 ILE A O 1
ATOM 2522 N N . ASP A 1 319 ? 4.356 -20.895 -1.774 1.00 88.50 319 ASP A N 1
ATOM 2523 C CA . ASP A 1 319 ? 4.187 -22.119 -0.985 1.00 88.50 319 ASP A CA 1
ATOM 2524 C C . ASP A 1 319 ? 3.408 -21.880 0.318 1.00 88.50 319 ASP A C 1
ATOM 2526 O O . ASP A 1 319 ? 2.442 -22.599 0.582 1.00 88.50 319 ASP A O 1
ATOM 2530 N N . ALA A 1 320 ? 3.753 -20.846 1.090 1.00 92.50 320 ALA A N 1
ATOM 2531 C CA . ALA A 1 320 ? 3.113 -20.535 2.370 1.00 92.50 320 ALA A CA 1
ATOM 2532 C C . ALA A 1 320 ? 1.755 -19.828 2.215 1.00 92.50 320 ALA A C 1
ATOM 2534 O O . ALA A 1 320 ? 0.779 -20.243 2.832 1.00 92.50 320 ALA A O 1
ATOM 2535 N N . TYR A 1 321 ? 1.669 -18.800 1.362 1.00 92.44 321 TYR A N 1
ATOM 2536 C CA . TYR A 1 321 ? 0.523 -17.876 1.315 1.00 92.44 321 TYR A CA 1
ATOM 2537 C C . TYR A 1 321 ? -0.188 -17.808 -0.044 1.00 92.44 321 TYR A C 1
ATOM 2539 O O . TYR A 1 321 ? -1.147 -17.057 -0.182 1.00 92.44 321 TYR A O 1
ATOM 2547 N N . LYS A 1 322 ? 0.284 -18.544 -1.066 1.00 91.75 322 LYS A N 1
ATOM 2548 C CA . LYS A 1 322 ? -0.173 -18.425 -2.473 1.00 91.75 322 LYS A CA 1
ATOM 2549 C C . LYS A 1 322 ? -0.009 -16.997 -3.038 1.00 91.75 322 LYS A C 1
ATOM 2551 O O . LYS A 1 322 ? -0.706 -16.597 -3.973 1.00 91.75 322 LYS A O 1
ATOM 2556 N N . TYR A 1 323 ? 0.945 -16.246 -2.482 1.00 90.88 323 TYR A N 1
ATOM 2557 C CA . TYR A 1 323 ? 1.214 -14.840 -2.783 1.00 90.88 323 TYR A CA 1
ATOM 2558 C C . TYR A 1 323 ? 2.381 -14.667 -3.773 1.00 90.88 323 TYR A C 1
ATOM 2560 O O . TYR A 1 323 ? 3.365 -15.398 -3.700 1.00 90.88 323 TYR A O 1
ATOM 2568 N N . SER A 1 324 ? 2.294 -13.680 -4.669 1.00 88.69 324 SER A N 1
ATOM 2569 C CA . SER A 1 324 ? 3.307 -13.325 -5.676 1.00 88.69 324 SER A CA 1
ATOM 2570 C C . SER A 1 324 ? 3.305 -11.810 -5.934 1.00 88.69 324 SER A C 1
ATOM 2572 O O . SER A 1 324 ? 2.285 -11.160 -5.754 1.00 88.69 324 SER A O 1
ATOM 2574 N N . LEU A 1 325 ? 4.415 -11.230 -6.401 1.00 82.88 325 LEU A N 1
ATOM 2575 C CA . LEU A 1 325 ? 4.489 -9.793 -6.725 1.00 82.88 325 LEU A CA 1
ATOM 2576 C C . LEU A 1 325 ? 3.820 -9.407 -8.061 1.00 82.88 325 LEU A C 1
ATOM 2578 O O . LEU A 1 325 ? 3.630 -8.217 -8.327 1.00 82.88 325 LEU A O 1
ATOM 2582 N N . ASP A 1 326 ? 3.466 -10.393 -8.892 1.00 83.12 326 ASP A N 1
ATOM 2583 C CA . ASP A 1 326 ? 2.904 -10.203 -10.241 1.00 83.12 326 ASP A CA 1
ATOM 2584 C C . ASP A 1 326 ? 1.395 -10.504 -10.322 1.00 83.12 326 ASP A C 1
ATOM 2586 O O . ASP A 1 326 ? 0.836 -10.714 -11.401 1.00 83.12 326 ASP A O 1
ATOM 2590 N N . ARG A 1 327 ? 0.719 -10.546 -9.169 1.00 87.25 327 ARG A N 1
ATOM 2591 C CA . ARG A 1 327 ? -0.733 -10.729 -9.039 1.00 87.25 327 ARG A CA 1
ATOM 2592 C C . ARG A 1 327 ? -1.290 -9.720 -8.034 1.00 87.25 327 ARG A C 1
ATOM 2594 O O . ARG A 1 327 ? -0.594 -9.318 -7.108 1.00 87.25 327 ARG A O 1
ATOM 2601 N N . ASN A 1 328 ? -2.549 -9.327 -8.210 1.00 89.00 328 ASN A N 1
ATOM 2602 C CA . ASN A 1 328 ? -3.228 -8.417 -7.288 1.00 89.00 328 ASN A CA 1
ATOM 2603 C C . ASN A 1 328 ? -3.902 -9.216 -6.167 1.00 89.00 328 ASN A C 1
ATOM 2605 O O . ASN A 1 328 ? -4.569 -10.219 -6.433 1.00 89.00 328 ASN A O 1
ATOM 2609 N N . TYR A 1 329 ? -3.767 -8.745 -4.928 1.00 90.56 329 TYR A N 1
ATOM 2610 C CA . TYR A 1 329 ? -4.341 -9.378 -3.742 1.00 90.56 329 TYR A CA 1
ATOM 2611 C C . TYR A 1 329 ? -5.158 -8.376 -2.929 1.00 90.56 329 TYR A C 1
ATOM 2613 O O . TYR A 1 329 ? -4.916 -7.171 -2.980 1.00 90.56 329 TYR A O 1
ATOM 2621 N N . LYS A 1 330 ? -6.103 -8.889 -2.141 1.00 91.06 330 LYS A N 1
ATOM 2622 C CA . LYS A 1 330 ? -6.857 -8.127 -1.144 1.00 91.06 330 LYS A CA 1
ATOM 2623 C C . LYS A 1 330 ? -6.863 -8.907 0.167 1.00 91.06 330 LYS A C 1
ATOM 2625 O O . LYS A 1 330 ? -7.443 -9.987 0.241 1.00 91.06 330 LYS A O 1
ATOM 2630 N N . GLN A 1 331 ? -6.222 -8.356 1.191 1.00 93.25 331 GLN A N 1
ATOM 2631 C CA . GLN A 1 331 ? -6.361 -8.821 2.569 1.00 93.25 331 GLN A CA 1
ATOM 2632 C C . GLN A 1 331 ? -7.654 -8.228 3.144 1.00 93.25 331 GLN A C 1
ATOM 2634 O O . GLN A 1 331 ? -7.907 -7.031 2.996 1.00 93.25 331 GLN A O 1
ATOM 2639 N N . ILE A 1 332 ? -8.495 -9.053 3.763 1.00 92.06 332 ILE A N 1
ATOM 2640 C CA . ILE A 1 332 ? -9.746 -8.626 4.399 1.00 92.06 332 ILE A CA 1
ATOM 2641 C C . ILE A 1 332 ? -9.673 -8.980 5.877 1.00 92.06 332 ILE A C 1
ATOM 2643 O O . ILE A 1 332 ? -9.648 -10.150 6.244 1.00 92.06 332 ILE A O 1
ATOM 2647 N N . VAL A 1 333 ? -9.623 -7.963 6.735 1.00 94.38 333 VAL A N 1
ATOM 2648 C CA . VAL A 1 333 ? -9.531 -8.154 8.186 1.00 94.38 333 VAL A CA 1
ATOM 2649 C C . VAL A 1 333 ? -10.869 -8.649 8.729 1.00 94.38 333 VAL A C 1
ATOM 2651 O O . VAL A 1 333 ? -11.858 -7.916 8.740 1.00 94.38 333 VAL A O 1
ATOM 2654 N N . THR A 1 334 ? -10.884 -9.896 9.194 1.00 94.69 334 THR A N 1
ATOM 2655 C CA . THR A 1 334 ? -12.042 -10.544 9.822 1.00 94.69 334 THR A CA 1
ATOM 2656 C C . THR A 1 334 ? -12.048 -10.332 11.334 1.00 94.69 334 THR A C 1
ATOM 2658 O O . THR A 1 334 ? -13.116 -10.262 11.945 1.00 94.69 334 THR A O 1
ATOM 2661 N N . LYS A 1 335 ? -10.867 -10.159 11.945 1.00 95.62 335 LYS A N 1
ATOM 2662 C CA . LYS A 1 335 ? -10.719 -9.848 13.368 1.00 95.62 335 LYS A CA 1
ATOM 2663 C C . LYS A 1 335 ? -9.525 -8.934 13.636 1.00 95.62 335 LYS A C 1
ATOM 2665 O O . LYS A 1 335 ? -8.421 -9.193 13.164 1.00 95.62 335 LYS A O 1
ATOM 2670 N N . ALA A 1 336 ? -9.713 -7.914 14.466 1.00 95.50 336 ALA A N 1
ATOM 2671 C CA . ALA A 1 336 ? -8.626 -7.072 14.959 1.00 95.50 336 ALA A CA 1
ATOM 2672 C C . ALA A 1 336 ? -8.842 -6.642 16.407 1.00 95.50 336 ALA A C 1
ATOM 2674 O O . ALA A 1 336 ? -9.952 -6.698 16.938 1.00 95.50 336 ALA A O 1
ATOM 2675 N N . ARG A 1 337 ? -7.771 -6.155 17.028 1.00 93.19 337 ARG A N 1
ATOM 2676 C CA . ARG A 1 337 ? -7.764 -5.595 18.377 1.00 93.19 337 ARG A CA 1
ATOM 2677 C C . ARG A 1 337 ? -7.273 -4.162 18.338 1.00 93.19 337 ARG A C 1
ATOM 2679 O O . ARG A 1 337 ? -6.284 -3.851 17.676 1.00 93.19 337 ARG A O 1
ATOM 2686 N N . LEU A 1 338 ? -7.960 -3.298 19.072 1.00 92.00 338 LEU A N 1
ATOM 2687 C CA . LEU A 1 338 ? -7.542 -1.926 19.303 1.00 92.00 338 LEU A CA 1
ATOM 2688 C C . LEU A 1 338 ? -6.980 -1.833 20.718 1.00 92.00 338 LEU A C 1
ATOM 2690 O O . LEU A 1 338 ? -7.696 -2.070 21.692 1.00 92.00 338 LEU A O 1
ATOM 2694 N N . TYR A 1 339 ? -5.713 -1.458 20.833 1.00 90.12 339 TYR A N 1
ATOM 2695 C CA . TYR A 1 339 ? -5.052 -1.180 22.100 1.00 90.12 339 TYR A CA 1
ATOM 2696 C C . TYR A 1 339 ? -4.898 0.327 22.301 1.00 90.12 339 TYR A C 1
ATOM 2698 O O . TYR A 1 339 ? -4.741 1.078 21.340 1.00 90.12 339 TYR A O 1
ATOM 2706 N N . ILE A 1 340 ? -4.895 0.775 23.556 1.00 90.81 340 ILE A N 1
ATOM 2707 C CA . ILE A 1 340 ? -4.618 2.164 23.945 1.00 90.81 340 ILE A CA 1
ATOM 2708 C C . ILE A 1 340 ? -3.396 2.222 24.859 1.00 90.81 340 ILE A C 1
ATOM 2710 O O . ILE A 1 340 ? -3.252 1.403 25.769 1.00 90.81 340 ILE A O 1
ATOM 2714 N N . LYS A 1 341 ? -2.520 3.209 24.650 1.00 89.56 341 LYS A N 1
ATOM 2715 C CA . LYS A 1 341 ? -1.418 3.479 25.578 1.00 89.56 341 LYS A CA 1
ATOM 2716 C C . LYS A 1 341 ? -1.941 4.220 26.805 1.00 89.56 341 LYS A C 1
ATOM 2718 O O . LYS A 1 341 ? -2.556 5.283 26.659 1.00 89.56 341 LYS A O 1
ATOM 2723 N N . LEU A 1 342 ? -1.703 3.680 27.999 1.00 87.31 342 LEU A N 1
ATOM 2724 C CA . LEU A 1 342 ? -2.087 4.330 29.258 1.00 87.31 342 LEU A CA 1
ATOM 2725 C C . LEU A 1 342 ? -1.154 5.500 29.599 1.00 87.31 342 LEU A C 1
ATOM 2727 O O . LEU A 1 342 ? 0.026 5.491 29.241 1.00 87.31 342 LEU A O 1
ATOM 2731 N N . THR A 1 343 ? -1.675 6.498 30.313 1.00 87.75 343 THR A N 1
ATOM 2732 C CA . THR A 1 343 ? -0.846 7.535 30.950 1.00 87.75 343 THR A CA 1
ATOM 2733 C C . THR A 1 343 ? -0.271 7.039 32.280 1.00 87.75 343 THR A C 1
ATOM 2735 O O . THR A 1 343 ? -0.756 6.065 32.858 1.00 87.75 343 THR A O 1
ATOM 2738 N N . GLU A 1 344 ? 0.745 7.729 32.807 1.00 87.31 344 GLU A N 1
ATOM 2739 C CA . GLU A 1 344 ? 1.284 7.439 34.144 1.00 87.31 344 GLU A CA 1
ATOM 2740 C C . GLU A 1 344 ? 0.204 7.576 35.232 1.00 87.31 344 GLU A C 1
ATOM 2742 O O . GLU A 1 344 ? 0.090 6.705 36.092 1.00 87.31 344 GLU A O 1
ATOM 2747 N N . ASP A 1 345 ? -0.658 8.595 35.144 1.00 88.94 345 ASP A N 1
ATOM 2748 C CA . ASP A 1 345 ? -1.788 8.788 36.064 1.00 88.94 345 ASP A CA 1
ATOM 2749 C C . ASP A 1 345 ? -2.796 7.632 36.019 1.00 88.94 345 ASP A C 1
ATOM 2751 O O . ASP A 1 345 ? -3.303 7.211 37.056 1.00 88.94 345 ASP A O 1
ATOM 2755 N N . GLU A 1 346 ? -3.091 7.093 34.834 1.00 87.75 346 GLU A N 1
ATOM 2756 C CA . GLU A 1 346 ? -3.988 5.942 34.684 1.00 87.75 346 GLU A CA 1
ATOM 2757 C C . GLU A 1 346 ? -3.345 4.659 35.210 1.00 87.75 346 GLU A C 1
ATOM 2759 O O . GLU A 1 346 ? -3.997 3.890 35.912 1.00 87.75 346 GLU A O 1
ATOM 2764 N N . ILE A 1 347 ? -2.055 4.447 34.934 1.00 86.19 347 ILE A N 1
ATOM 2765 C CA . ILE A 1 347 ? -1.264 3.347 35.499 1.00 86.19 347 ILE A CA 1
ATOM 2766 C C . ILE A 1 347 ? -1.286 3.400 37.031 1.00 86.19 347 ILE A C 1
ATOM 2768 O O . ILE A 1 347 ? -1.483 2.369 37.678 1.00 86.19 347 ILE A O 1
ATOM 2772 N N . ASN A 1 348 ? -1.130 4.590 37.613 1.00 87.56 348 ASN A N 1
ATOM 2773 C CA . ASN A 1 348 ? -1.196 4.796 39.055 1.00 87.56 348 ASN A CA 1
ATOM 2774 C C . ASN A 1 348 ? -2.614 4.523 39.589 1.00 87.56 348 ASN A C 1
ATOM 2776 O O . ASN A 1 348 ? -2.760 3.749 40.528 1.00 87.56 348 ASN A O 1
ATOM 2780 N N . GLN A 1 349 ? -3.664 5.023 38.929 1.00 89.56 349 GLN A N 1
ATOM 2781 C CA . GLN A 1 349 ? -5.062 4.740 39.291 1.00 89.56 349 GLN A CA 1
ATOM 2782 C C . GLN A 1 349 ? -5.462 3.261 39.168 1.00 89.56 349 GLN A C 1
ATOM 2784 O O . GLN A 1 349 ? -6.404 2.837 39.840 1.00 89.56 349 GLN A O 1
ATOM 2789 N N . GLN A 1 350 ? -4.818 2.468 38.305 1.00 85.94 350 GLN A N 1
ATOM 2790 C CA . GLN A 1 350 ? -5.019 1.014 38.300 1.00 85.94 350 GLN A CA 1
ATOM 2791 C C . GLN A 1 350 ? -4.250 0.346 39.446 1.00 85.94 350 GLN A C 1
ATOM 2793 O O . GLN A 1 350 ? -4.821 -0.499 40.130 1.00 85.94 350 GLN A O 1
ATOM 2798 N N . LYS A 1 351 ? -3.017 0.783 39.740 1.00 86.75 351 LYS A N 1
ATOM 2799 C CA . LYS A 1 351 ? -2.222 0.294 40.886 1.00 86.75 351 LYS A CA 1
ATOM 2800 C C . LYS A 1 351 ? -2.822 0.643 42.254 1.00 86.75 351 LYS A C 1
ATOM 2802 O O . LYS A 1 351 ? -2.626 -0.096 43.212 1.00 86.75 351 LYS A O 1
ATOM 2807 N N . GLU A 1 352 ? -3.587 1.729 42.356 1.00 91.69 352 GLU A N 1
ATOM 2808 C CA . GLU A 1 352 ? -4.378 2.062 43.551 1.00 91.69 352 GLU A CA 1
ATOM 2809 C C . GLU A 1 352 ? -5.567 1.107 43.767 1.00 91.69 352 GLU A C 1
ATOM 2811 O O . GLU A 1 352 ? -5.986 0.901 44.906 1.00 91.69 352 GLU A O 1
ATOM 2816 N N . LYS A 1 353 ? -6.110 0.514 42.694 1.00 90.88 353 LYS A N 1
ATOM 2817 C CA . LYS A 1 353 ? -7.243 -0.433 42.743 1.00 90.88 353 LYS A CA 1
ATOM 2818 C C . LYS A 1 353 ? -6.778 -1.880 42.900 1.00 90.88 353 LYS A C 1
ATOM 2820 O O . LYS A 1 353 ? -7.386 -2.634 43.655 1.00 90.88 353 LYS A O 1
ATOM 2825 N N . ASP A 1 354 ? -5.706 -2.250 42.207 1.00 87.69 354 ASP A N 1
ATOM 2826 C CA . ASP A 1 354 ? -4.983 -3.511 42.358 1.00 87.69 354 ASP A CA 1
ATOM 2827 C C . ASP A 1 354 ? -3.472 -3.229 42.439 1.00 87.69 354 ASP A C 1
ATOM 2829 O O . ASP A 1 354 ? -2.834 -2.985 41.413 1.00 87.69 354 ASP A O 1
ATOM 2833 N N . PRO A 1 355 ? -2.861 -3.307 43.635 1.00 87.25 355 PRO A N 1
ATOM 2834 C CA . PRO A 1 355 ? -1.418 -3.133 43.808 1.00 87.25 355 PRO A CA 1
ATOM 2835 C C . PRO A 1 355 ? -0.541 -4.115 43.015 1.00 87.25 355 PRO A C 1
ATOM 2837 O O . PRO A 1 355 ? 0.659 -3.878 42.888 1.00 87.25 355 PRO A O 1
ATOM 2840 N N . ASN A 1 356 ? -1.113 -5.199 42.478 1.00 85.31 356 ASN A N 1
ATOM 2841 C CA . ASN A 1 356 ? -0.422 -6.163 41.619 1.00 85.31 356 ASN A CA 1
ATOM 2842 C C . ASN A 1 356 ? -0.626 -5.885 40.120 1.00 85.31 356 ASN A C 1
ATOM 2844 O O . ASN A 1 356 ? -0.184 -6.692 39.302 1.00 85.31 356 ASN A O 1
ATOM 2848 N N . TYR A 1 357 ? -1.272 -4.773 39.745 1.00 82.44 357 TYR A N 1
ATOM 2849 C CA . TYR A 1 357 ? -1.563 -4.436 38.353 1.00 82.44 357 TYR A CA 1
ATOM 2850 C C . TYR A 1 357 ? -0.282 -4.340 37.510 1.00 82.44 357 TYR A C 1
ATOM 2852 O O . TYR A 1 357 ? 0.478 -3.362 37.568 1.00 82.44 357 TYR A O 1
ATOM 2860 N N . LEU A 1 358 ? -0.058 -5.377 36.702 1.00 77.56 358 LEU A N 1
ATOM 2861 C CA . LEU A 1 358 ? 1.041 -5.455 35.752 1.00 77.56 358 LEU A CA 1
ATOM 2862 C C . LEU A 1 358 ? 0.693 -4.631 34.512 1.00 77.56 358 LEU A C 1
ATOM 2864 O O . LEU A 1 358 ? -0.158 -5.008 33.710 1.00 77.56 358 LEU A O 1
ATOM 2868 N N . VAL A 1 359 ? 1.388 -3.508 34.347 1.00 73.88 359 VAL A N 1
ATOM 2869 C CA . VAL A 1 359 ? 1.394 -2.769 33.081 1.00 73.88 359 VAL A CA 1
ATOM 2870 C C . VAL A 1 359 ? 2.155 -3.614 32.050 1.00 73.88 359 VAL A C 1
ATOM 2872 O O . VAL A 1 359 ? 3.279 -4.020 32.354 1.00 73.88 359 VAL A O 1
ATOM 2875 N N . PRO A 1 360 ? 1.602 -3.870 30.852 1.00 77.19 360 PRO A N 1
ATOM 2876 C CA . PRO A 1 360 ? 2.349 -4.494 29.761 1.00 77.19 360 PRO A CA 1
ATOM 2877 C C . PRO A 1 360 ? 3.609 -3.693 29.406 1.00 77.19 360 PRO A C 1
ATOM 2879 O O . PRO A 1 360 ? 3.617 -2.468 29.507 1.00 77.19 360 PRO A O 1
ATOM 2882 N N . GLU A 1 361 ? 4.677 -4.370 28.981 1.00 74.94 361 GLU A N 1
ATOM 2883 C CA . GLU A 1 361 ? 6.009 -3.762 28.803 1.00 74.94 361 GLU A CA 1
ATOM 2884 C C . GLU A 1 361 ? 6.043 -2.657 27.723 1.00 74.94 361 GLU A C 1
ATOM 2886 O O . GLU A 1 361 ? 6.803 -1.698 27.832 1.00 74.94 361 GLU A O 1
ATOM 2891 N N . ASN A 1 362 ? 5.150 -2.724 26.728 1.00 76.81 362 ASN A N 1
ATOM 2892 C CA . ASN A 1 362 ? 4.942 -1.676 25.719 1.00 76.81 362 ASN A CA 1
ATOM 2893 C C . ASN A 1 362 ? 4.062 -0.494 26.211 1.00 76.81 362 ASN A C 1
ATOM 2895 O O . ASN A 1 362 ? 4.003 0.555 25.561 1.00 76.81 362 ASN A O 1
ATOM 2899 N N . GLY A 1 363 ? 3.389 -0.636 27.358 1.00 80.81 363 GLY A N 1
ATOM 2900 C CA . GLY A 1 363 ? 2.461 0.343 27.938 1.00 80.81 363 GLY A CA 1
ATOM 2901 C C . GLY A 1 363 ? 1.056 0.360 27.321 1.00 80.81 363 GLY A C 1
ATOM 2902 O O . GLY A 1 363 ? 0.271 1.258 27.641 1.00 80.81 363 GLY A O 1
ATOM 2903 N N . PHE A 1 364 ? 0.735 -0.593 26.442 1.00 86.19 364 PHE A N 1
ATOM 2904 C CA . PHE A 1 364 ? -0.553 -0.692 25.753 1.00 86.19 364 PHE A CA 1
ATOM 2905 C C . PHE A 1 364 ? -1.476 -1.719 26.418 1.00 86.19 364 PHE A C 1
ATOM 2907 O O . PHE A 1 364 ? -1.030 -2.781 26.843 1.00 86.19 364 PHE A O 1
ATOM 2914 N N . VAL A 1 365 ? -2.774 -1.419 26.484 1.00 87.94 365 VAL A N 1
ATOM 2915 C CA . VAL A 1 365 ? -3.814 -2.326 27.005 1.00 87.94 365 VAL A CA 1
ATOM 2916 C C . VAL A 1 365 ? -4.949 -2.471 25.998 1.00 87.94 365 VAL A C 1
ATOM 2918 O O . VAL A 1 365 ? -5.251 -1.516 25.282 1.00 87.94 365 VAL A O 1
ATOM 2921 N N . GLU A 1 366 ? -5.563 -3.655 25.915 1.00 88.81 366 GLU A N 1
ATOM 2922 C CA . GLU A 1 366 ? -6.670 -3.888 24.978 1.00 88.81 366 GLU A CA 1
ATOM 2923 C C . GLU A 1 366 ? -7.873 -3.023 25.378 1.00 88.81 366 GLU A C 1
ATOM 2925 O O . GLU A 1 366 ? -8.321 -3.046 26.525 1.00 88.81 366 GLU A O 1
ATOM 2930 N N . LEU A 1 367 ? -8.370 -2.236 24.426 1.00 89.69 367 LEU A N 1
ATOM 2931 C CA . LEU A 1 367 ? -9.521 -1.354 24.589 1.00 89.69 367 LEU A CA 1
ATOM 2932 C C . LEU A 1 367 ? -10.798 -2.011 24.058 1.00 89.69 367 LEU A C 1
ATOM 2934 O O . LEU A 1 367 ? -11.851 -1.898 24.685 1.00 89.69 367 LEU A O 1
ATOM 2938 N N . LEU A 1 368 ? -10.698 -2.684 22.907 1.00 92.44 368 LEU A N 1
ATOM 2939 C CA . LEU A 1 368 ? -11.755 -3.503 22.315 1.00 92.44 368 LEU A CA 1
ATOM 2940 C C . LEU A 1 368 ? -11.201 -4.484 21.267 1.00 92.44 368 LEU A C 1
ATOM 2942 O O . LEU A 1 368 ? -10.119 -4.284 20.716 1.00 92.44 368 LEU A O 1
ATOM 2946 N N . SER A 1 369 ? -12.007 -5.496 20.947 1.00 94.00 369 SER A N 1
ATOM 2947 C CA . SER A 1 369 ? -11.833 -6.400 19.805 1.00 94.00 369 SER A CA 1
ATOM 2948 C C . SER A 1 369 ? -12.945 -6.147 18.773 1.00 94.00 369 SER A C 1
ATOM 2950 O O . SER A 1 369 ? -14.121 -6.114 19.139 1.00 94.00 369 SER A O 1
ATOM 2952 N N . ILE A 1 370 ? -12.592 -5.992 17.493 1.00 92.38 370 ILE A N 1
ATOM 2953 C CA . ILE A 1 370 ? -13.517 -5.850 16.356 1.00 92.38 370 ILE A CA 1
ATOM 2954 C C . ILE A 1 370 ? -13.551 -7.184 15.599 1.00 92.38 370 ILE A C 1
ATOM 2956 O O . ILE A 1 370 ? -12.588 -7.541 14.924 1.00 92.38 370 ILE A O 1
ATOM 2960 N N . ASN A 1 371 ? -14.659 -7.920 15.719 1.00 94.44 371 ASN A N 1
ATOM 2961 C CA . ASN A 1 371 ? -14.817 -9.297 15.216 1.00 94.44 371 ASN A CA 1
ATOM 2962 C C . ASN A 1 371 ? -15.728 -9.385 13.973 1.00 94.44 371 ASN A C 1
ATOM 2964 O O . ASN A 1 371 ? -16.467 -10.354 13.819 1.00 94.44 371 ASN A O 1
ATOM 2968 N N . ASP A 1 372 ? -15.762 -8.327 13.166 1.00 91.56 372 ASP A N 1
ATOM 2969 C CA . ASP A 1 372 ? -16.674 -8.163 12.033 1.00 91.56 372 ASP A CA 1
ATOM 2970 C C . ASP A 1 372 ? -15.976 -7.388 10.904 1.00 91.56 372 ASP A C 1
ATOM 2972 O O . ASP A 1 372 ? -15.179 -6.485 11.175 1.00 91.56 372 ASP A O 1
ATOM 2976 N N . VAL A 1 373 ? -16.237 -7.757 9.647 1.00 87.19 373 VAL A N 1
ATOM 2977 C CA . VAL A 1 373 ? -15.515 -7.215 8.482 1.00 87.19 373 VAL A CA 1
ATOM 2978 C C . VAL A 1 373 ? -15.951 -5.781 8.177 1.00 87.19 373 VAL A C 1
ATOM 2980 O O . VAL A 1 373 ? -15.101 -4.905 8.000 1.00 87.19 373 VAL A O 1
ATOM 2983 N N . ASP A 1 374 ? -17.259 -5.522 8.156 1.00 86.38 374 ASP A N 1
ATOM 2984 C CA . ASP A 1 374 ? -17.839 -4.200 7.913 1.00 86.38 374 ASP A CA 1
ATOM 2985 C C . ASP A 1 374 ? -17.382 -3.202 8.986 1.00 86.38 374 ASP A C 1
ATOM 2987 O O . ASP A 1 374 ? -16.948 -2.097 8.659 1.00 86.38 374 ASP A O 1
ATOM 2991 N N . ALA A 1 375 ? -17.386 -3.607 10.259 1.00 87.38 375 ALA A N 1
ATOM 2992 C CA . ALA A 1 375 ? -16.901 -2.796 11.372 1.00 87.38 375 ALA A CA 1
ATOM 2993 C C . ALA A 1 375 ? -15.381 -2.548 11.332 1.00 87.38 375 ALA A C 1
ATOM 2995 O O . ALA A 1 375 ? -14.936 -1.456 11.691 1.00 87.38 375 ALA A O 1
ATOM 2996 N N . ASN A 1 376 ? -14.574 -3.520 10.887 1.00 88.25 376 ASN A N 1
ATOM 2997 C CA . ASN A 1 376 ? -13.131 -3.322 10.703 1.00 88.25 376 ASN A CA 1
ATOM 2998 C C . ASN A 1 376 ? -12.841 -2.329 9.572 1.00 88.25 376 ASN A C 1
ATOM 3000 O O . ASN A 1 376 ? -12.042 -1.411 9.753 1.00 88.25 376 ASN A O 1
ATOM 3004 N N . LEU A 1 377 ? -13.519 -2.470 8.430 1.00 87.06 377 LEU A N 1
ATOM 3005 C CA . LEU A 1 377 ? -13.368 -1.557 7.299 1.00 87.06 377 LEU A CA 1
ATOM 3006 C C . LEU A 1 377 ? -13.877 -0.146 7.635 1.00 87.06 377 LEU A C 1
ATOM 3008 O O . LEU A 1 377 ? -13.222 0.834 7.287 1.00 87.06 377 LEU A O 1
ATOM 3012 N N . ALA A 1 378 ? -14.992 -0.027 8.364 1.00 84.31 378 ALA A N 1
ATOM 3013 C CA . ALA A 1 378 ? -15.484 1.252 8.872 1.00 84.31 378 ALA A CA 1
ATOM 3014 C C . ALA A 1 378 ? -14.459 1.926 9.799 1.00 84.31 378 ALA A C 1
ATOM 3016 O O . ALA A 1 378 ? -14.100 3.076 9.558 1.00 84.31 378 ALA A O 1
ATOM 3017 N N . PHE A 1 379 ? -13.907 1.201 10.781 1.00 88.38 379 PHE A N 1
ATOM 3018 C CA . PHE A 1 379 ? -12.866 1.728 11.669 1.00 88.38 379 PHE A CA 1
ATOM 3019 C C . PHE A 1 379 ? -11.626 2.211 10.900 1.00 88.38 379 PHE A C 1
ATOM 3021 O O . PHE A 1 379 ? -11.124 3.305 11.164 1.00 88.38 379 PHE A O 1
ATOM 3028 N N . GLN A 1 380 ? -11.136 1.422 9.937 1.00 86.62 380 GLN A N 1
ATOM 3029 C CA . GLN A 1 380 ? -9.975 1.791 9.122 1.00 86.62 380 GLN A CA 1
ATOM 3030 C C . GLN A 1 380 ? -10.250 3.039 8.269 1.00 86.62 380 GLN A C 1
ATOM 3032 O O . GLN A 1 380 ? -9.424 3.951 8.245 1.00 86.62 380 GLN A O 1
ATOM 3037 N N . ASN A 1 381 ? -11.420 3.119 7.628 1.00 85.00 381 ASN A N 1
ATOM 3038 C CA . ASN A 1 381 ? -11.848 4.287 6.852 1.00 85.00 381 ASN A CA 1
ATOM 3039 C C . ASN A 1 381 ? -11.968 5.547 7.729 1.00 85.00 381 ASN A C 1
ATOM 3041 O O . ASN A 1 381 ? -11.451 6.604 7.364 1.00 85.00 381 ASN A O 1
ATOM 3045 N N . ASP A 1 382 ? -12.609 5.434 8.897 1.00 83.25 382 ASP A N 1
ATOM 3046 C CA . ASP A 1 382 ? -12.794 6.538 9.846 1.00 83.25 382 ASP A CA 1
ATOM 3047 C C . ASP A 1 382 ? -11.442 7.038 10.397 1.00 83.25 382 ASP A C 1
ATOM 3049 O O . ASP A 1 382 ? -11.222 8.249 10.509 1.00 83.25 382 ASP A O 1
ATOM 3053 N N . ALA A 1 383 ? -10.506 6.125 10.688 1.00 84.81 383 ALA A N 1
ATOM 3054 C CA . ALA A 1 383 ? -9.148 6.446 11.133 1.00 84.81 383 ALA A CA 1
ATOM 3055 C C . ALA A 1 383 ? -8.303 7.113 10.031 1.00 84.81 383 ALA A C 1
ATOM 3057 O O . ALA A 1 383 ? -7.629 8.112 10.292 1.00 84.81 383 ALA A O 1
ATOM 3058 N N . GLN A 1 384 ? -8.362 6.616 8.791 1.00 83.75 384 GLN A N 1
ATOM 3059 C CA . GLN A 1 384 ? -7.667 7.229 7.652 1.00 83.75 384 GLN A CA 1
ATOM 3060 C C . GLN A 1 384 ? -8.200 8.637 7.357 1.00 83.75 384 GLN A C 1
ATOM 3062 O O . GLN A 1 384 ? -7.414 9.571 7.189 1.00 83.75 384 GLN A O 1
ATOM 3067 N N . LEU A 1 385 ? -9.526 8.819 7.355 1.00 82.75 385 LEU A N 1
ATOM 3068 C CA . LEU A 1 385 ? -10.164 10.127 7.182 1.00 82.75 385 LEU A CA 1
ATOM 3069 C C . LEU A 1 385 ? -9.773 11.101 8.305 1.00 82.75 385 LEU A C 1
ATOM 3071 O O . LEU A 1 385 ? -9.515 12.278 8.049 1.00 82.75 385 LEU A O 1
ATOM 3075 N N . MET A 1 386 ? -9.696 10.614 9.543 1.00 83.56 386 MET A N 1
ATOM 3076 C CA . MET A 1 386 ? -9.254 11.392 10.696 1.00 83.56 386 MET A CA 1
ATOM 3077 C C . MET A 1 386 ? -7.810 11.887 10.550 1.00 83.56 386 MET A C 1
ATOM 3079 O O . MET A 1 386 ? -7.572 13.083 10.720 1.00 83.56 386 MET A O 1
ATOM 3083 N N . GLU A 1 387 ? -6.854 11.022 10.207 1.00 81.69 387 GLU A N 1
ATOM 3084 C CA . GLU A 1 387 ? -5.458 11.445 10.023 1.00 81.69 387 GLU A CA 1
ATOM 3085 C C . GLU A 1 387 ? -5.269 12.325 8.776 1.00 81.69 387 GLU A C 1
ATOM 3087 O O . GLU A 1 387 ? -4.523 13.305 8.836 1.00 81.69 387 GLU A O 1
ATOM 3092 N N . TYR A 1 388 ? -6.018 12.081 7.694 1.00 84.62 388 TYR A N 1
ATOM 3093 C CA . TYR A 1 388 ? -6.074 12.984 6.538 1.00 84.62 388 TYR A CA 1
ATOM 3094 C C . TYR A 1 388 ? -6.514 14.401 6.943 1.00 84.62 388 TYR A C 1
ATOM 3096 O O . TYR A 1 388 ? -5.817 15.373 6.648 1.00 84.62 388 TYR A O 1
ATOM 3104 N N . LEU A 1 389 ? -7.622 14.534 7.684 1.00 81.69 389 LEU A N 1
ATOM 3105 C CA . LEU A 1 389 ? -8.122 15.833 8.154 1.00 81.69 389 LEU A CA 1
ATOM 3106 C C . LEU A 1 389 ? -7.136 16.521 9.115 1.00 81.69 389 LEU A C 1
ATOM 3108 O O . LEU A 1 389 ? -7.010 17.746 9.104 1.00 81.69 389 LEU A O 1
ATOM 3112 N N . ARG A 1 390 ? -6.388 15.757 9.925 1.00 84.00 390 ARG A N 1
ATOM 3113 C CA . ARG A 1 390 ? -5.318 16.297 10.786 1.00 84.00 390 ARG A CA 1
ATOM 3114 C C . ARG A 1 390 ? -4.146 16.834 9.964 1.00 84.00 390 ARG A C 1
ATOM 3116 O O . ARG A 1 390 ? -3.688 17.941 10.243 1.00 84.00 390 ARG A O 1
ATOM 3123 N N . ALA A 1 391 ? -3.694 16.100 8.947 1.00 83.38 391 ALA A N 1
ATOM 3124 C CA . ALA A 1 391 ? -2.639 16.547 8.038 1.00 83.38 391 ALA A CA 1
ATOM 3125 C C . ALA A 1 391 ? -3.065 17.795 7.242 1.00 83.38 391 ALA A C 1
ATOM 3127 O O . ALA A 1 391 ? -2.326 18.780 7.200 1.00 83.38 391 ALA A O 1
ATOM 3128 N N . GLN A 1 392 ? -4.290 17.799 6.708 1.00 84.31 392 GLN A N 1
ATOM 3129 C CA . GLN A 1 392 ? -4.875 18.935 5.993 1.00 84.31 392 GLN A CA 1
ATOM 3130 C C . GLN A 1 392 ? -4.933 20.194 6.876 1.00 84.31 392 GLN A C 1
ATOM 3132 O O . GLN A 1 392 ? -4.571 21.279 6.430 1.00 84.31 392 GLN A O 1
ATOM 3137 N N . LEU A 1 393 ? -5.308 20.068 8.155 1.00 86.31 393 LEU A N 1
ATOM 3138 C CA . LEU A 1 393 ? -5.314 21.197 9.094 1.00 86.31 393 LEU A CA 1
ATOM 3139 C C . LEU A 1 393 ? -3.920 21.748 9.418 1.00 86.31 393 LEU A C 1
ATOM 3141 O O . LEU A 1 393 ? -3.799 22.939 9.701 1.00 86.31 393 LEU A O 1
ATOM 3145 N N . VAL A 1 394 ? -2.870 20.922 9.382 1.00 87.31 394 VAL A N 1
ATOM 3146 C CA . VAL A 1 394 ? -1.484 21.403 9.515 1.00 87.31 394 VAL A CA 1
ATOM 3147 C C . VAL A 1 394 ? -1.064 22.167 8.256 1.00 87.31 394 VAL A C 1
ATOM 3149 O O . VAL A 1 394 ? -0.547 23.277 8.372 1.00 87.31 394 VAL A O 1
ATOM 3152 N N . GLN A 1 395 ? -1.357 21.630 7.069 1.00 86.25 395 GLN A N 1
ATOM 3153 C CA . GLN A 1 395 ? -1.059 22.275 5.783 1.00 86.25 395 GLN A CA 1
ATOM 3154 C C . GLN A 1 395 ? -1.784 23.623 5.628 1.00 86.25 395 GLN A C 1
ATOM 3156 O O . GLN A 1 395 ? -1.153 24.627 5.306 1.00 86.25 395 GLN A O 1
ATOM 3161 N N . LEU A 1 396 ? -3.086 23.680 5.931 1.00 87.12 396 LEU A N 1
ATOM 3162 C CA . LEU A 1 396 ? -3.884 24.910 5.848 1.00 87.12 396 LEU A CA 1
ATOM 3163 C C . LEU A 1 396 ? -3.393 25.997 6.817 1.00 87.12 396 LEU A C 1
ATOM 3165 O O . LEU A 1 396 ? -3.417 27.175 6.468 1.00 87.12 396 LEU A O 1
ATOM 3169 N N . ARG A 1 397 ? -2.894 25.626 8.006 1.00 91.31 397 ARG A N 1
ATOM 3170 C CA . ARG A 1 397 ? -2.261 26.578 8.939 1.00 91.31 397 ARG A CA 1
ATOM 3171 C C . ARG A 1 397 ? -0.946 27.123 8.393 1.00 91.31 397 ARG A C 1
ATOM 3173 O O . ARG A 1 397 ? -0.754 28.330 8.399 1.00 91.31 397 ARG A O 1
ATOM 3180 N N . GLN A 1 398 ? -0.085 26.260 7.857 1.00 92.88 398 GLN A N 1
ATOM 3181 C CA . GLN A 1 398 ? 1.182 26.676 7.241 1.00 92.88 398 GLN A CA 1
ATOM 3182 C C . GLN A 1 398 ? 0.961 27.583 6.015 1.00 92.88 398 GLN A C 1
ATOM 3184 O O . GLN A 1 398 ? 1.719 28.531 5.805 1.00 92.88 398 GLN A O 1
ATOM 3189 N N . ALA A 1 399 ? -0.103 27.345 5.241 1.00 89.38 399 ALA A N 1
ATOM 3190 C CA . ALA A 1 399 ? -0.529 28.237 4.165 1.00 89.38 399 ALA A CA 1
ATOM 3191 C C . ALA A 1 399 ? -1.014 29.599 4.706 1.00 89.38 399 ALA A C 1
ATOM 3193 O O . ALA A 1 399 ? -0.525 30.636 4.269 1.00 89.38 399 ALA A O 1
ATOM 3194 N N . LEU A 1 400 ? -1.898 29.615 5.713 1.00 93.19 400 LEU A N 1
ATOM 3195 C CA . LEU A 1 400 ? -2.375 30.850 6.361 1.00 93.19 400 LEU A CA 1
ATOM 3196 C C . LEU A 1 400 ? -1.258 31.681 7.014 1.00 93.19 400 LEU A C 1
ATOM 3198 O O . LEU A 1 400 ? -1.330 32.905 7.011 1.00 93.19 400 LEU A O 1
ATOM 3202 N N . GLU A 1 401 ? -0.228 31.036 7.563 1.00 93.75 401 GLU A N 1
ATOM 3203 C CA . GLU A 1 401 ? 0.932 31.702 8.172 1.00 93.75 401 GLU A CA 1
ATOM 3204 C C . GLU A 1 401 ? 1.899 32.320 7.141 1.00 93.75 401 GLU A C 1
ATOM 3206 O O . GLU A 1 401 ? 2.737 33.146 7.510 1.00 93.75 401 GLU A O 1
ATOM 3211 N N . SER A 1 402 ? 1.809 31.934 5.861 1.00 92.00 402 SER A N 1
ATOM 3212 C CA . SER A 1 402 ? 2.733 32.365 4.799 1.00 92.00 402 SER A CA 1
ATOM 3213 C C . SER A 1 402 ? 2.095 33.222 3.695 1.00 92.00 402 SER A C 1
ATOM 3215 O O . SER A 1 402 ? 2.806 34.001 3.048 1.00 92.00 402 SER A O 1
ATOM 3217 N N . GLU A 1 403 ? 0.777 33.126 3.507 1.00 94.12 403 GLU A N 1
ATOM 3218 C CA . GLU A 1 403 ? 0.002 33.917 2.549 1.00 94.12 403 GLU A CA 1
ATOM 3219 C C . GLU A 1 403 ? -0.154 35.393 2.975 1.00 94.12 403 GLU A C 1
ATOM 3221 O O . GLU A 1 403 ? -0.045 35.759 4.147 1.00 94.12 403 GLU A O 1
ATOM 3226 N N . LYS A 1 404 ? -0.362 36.272 1.990 1.00 94.12 404 LYS A N 1
ATOM 3227 C CA . LYS A 1 404 ? -0.487 37.731 2.135 1.00 94.12 404 LYS A CA 1
ATOM 3228 C C . LYS A 1 404 ? -1.654 38.321 1.344 1.00 94.12 404 LYS A C 1
ATOM 3230 O O . LYS A 1 404 ? -2.034 39.457 1.622 1.00 94.12 404 LYS A O 1
ATOM 3235 N N . ASP A 1 405 ? -2.205 37.600 0.370 1.00 94.69 405 ASP A N 1
ATOM 3236 C CA . ASP A 1 405 ? -3.433 38.005 -0.311 1.00 94.69 405 ASP A CA 1
ATOM 3237 C C . ASP A 1 405 ? -4.647 37.768 0.604 1.00 94.69 405 ASP A C 1
ATOM 3239 O O . ASP A 1 405 ? -4.931 36.645 1.026 1.00 94.69 405 ASP A O 1
ATOM 3243 N N . GLU A 1 406 ? -5.374 38.840 0.927 1.00 94.19 406 GLU A N 1
ATOM 3244 C CA . GLU A 1 406 ? -6.503 38.800 1.861 1.00 94.19 406 GLU A CA 1
ATOM 3245 C C . GLU A 1 406 ? -7.653 37.902 1.369 1.00 94.19 406 GLU A C 1
ATOM 3247 O O . GLU A 1 406 ? -8.309 37.245 2.179 1.00 94.19 406 GLU A O 1
ATOM 3252 N N . ALA A 1 407 ? -7.880 37.808 0.054 1.00 92.56 407 ALA A N 1
ATOM 3253 C CA . ALA A 1 407 ? -8.913 36.937 -0.501 1.00 92.56 407 ALA A CA 1
ATOM 3254 C C . ALA A 1 407 ? -8.516 35.456 -0.394 1.00 92.56 407 ALA A C 1
ATOM 3256 O O . ALA A 1 407 ? -9.370 34.607 -0.129 1.00 92.56 407 ALA A O 1
ATOM 3257 N N . VAL A 1 408 ? -7.224 35.145 -0.541 1.00 90.62 408 VAL A N 1
ATOM 3258 C CA . VAL A 1 408 ? -6.694 33.786 -0.351 1.00 90.62 408 VAL A CA 1
ATOM 3259 C C . VAL A 1 408 ? -6.711 33.402 1.132 1.00 90.62 408 VAL A C 1
ATOM 3261 O O . VAL A 1 408 ? -7.168 32.312 1.469 1.00 90.62 408 VAL A O 1
ATOM 3264 N N . ILE A 1 409 ? -6.331 34.315 2.034 1.00 92.50 409 ILE A N 1
ATOM 3265 C CA . ILE A 1 409 ? -6.442 34.134 3.493 1.00 92.50 409 ILE A CA 1
ATOM 3266 C C . ILE A 1 409 ? -7.892 33.819 3.897 1.00 92.50 409 ILE A C 1
ATOM 3268 O O . ILE A 1 409 ? -8.130 32.863 4.635 1.00 92.50 409 ILE A O 1
ATOM 3272 N N . GLN A 1 410 ? -8.878 34.560 3.381 1.00 94.50 410 GLN A N 1
ATOM 3273 C CA . GLN A 1 410 ? -10.296 34.297 3.664 1.00 94.50 410 GLN A CA 1
ATOM 3274 C C . GLN A 1 410 ? -10.755 32.913 3.161 1.00 94.50 410 GLN A C 1
ATOM 3276 O O . GLN A 1 410 ? -11.522 32.237 3.850 1.00 94.50 410 GLN A O 1
ATOM 3281 N N . GLN A 1 411 ? -10.265 32.454 2.002 1.00 92.19 411 GLN A N 1
ATOM 3282 C CA . GLN A 1 411 ? -10.564 31.112 1.484 1.00 92.19 411 GLN A CA 1
ATOM 3283 C C . GLN A 1 411 ? -9.916 30.006 2.328 1.00 92.19 411 GLN A C 1
ATOM 3285 O O . GLN A 1 411 ? -10.607 29.070 2.736 1.00 92.19 411 GLN A O 1
ATOM 3290 N N . LEU A 1 412 ? -8.624 30.128 2.647 1.00 89.00 412 LEU A N 1
ATOM 3291 C CA . LEU A 1 412 ? -7.902 29.160 3.478 1.00 89.00 412 LEU A CA 1
ATOM 3292 C C . LEU A 1 412 ? -8.493 29.069 4.894 1.00 89.00 412 LEU A C 1
ATOM 3294 O O . LEU A 1 412 ? -8.593 27.972 5.442 1.00 89.00 412 LEU A O 1
ATOM 3298 N N . GLN A 1 413 ? -8.949 30.187 5.471 1.00 93.62 413 GLN A N 1
ATOM 3299 C CA . GLN A 1 413 ? -9.643 30.191 6.763 1.00 93.62 413 GLN A CA 1
ATOM 3300 C C . GLN A 1 413 ? -10.973 29.428 6.690 1.00 93.62 413 GLN A C 1
ATOM 3302 O O . GLN A 1 413 ? -11.235 28.583 7.543 1.00 93.62 413 GLN A O 1
ATOM 3307 N N . ALA A 1 414 ? -11.785 29.652 5.651 1.00 93.62 414 ALA A N 1
ATOM 3308 C CA . ALA A 1 414 ? -13.040 28.921 5.466 1.00 93.62 414 ALA A CA 1
ATOM 3309 C C . ALA A 1 414 ? -12.818 27.404 5.279 1.00 93.62 414 ALA A C 1
ATOM 3311 O O . ALA A 1 414 ? -13.598 26.592 5.785 1.00 93.62 414 ALA A O 1
ATOM 3312 N N . GLN A 1 415 ? -11.733 27.012 4.601 1.00 89.38 415 GLN A N 1
ATOM 3313 C CA . GLN A 1 415 ? -11.316 25.611 4.488 1.00 89.38 415 GLN A CA 1
ATOM 3314 C C . GLN A 1 415 ? -10.855 25.035 5.834 1.00 89.38 415 GLN A C 1
ATOM 3316 O O . GLN A 1 415 ? -11.264 23.931 6.196 1.00 89.38 415 GLN A O 1
ATOM 3321 N N . LEU A 1 416 ? -10.061 25.785 6.607 1.00 91.50 416 LEU A N 1
ATOM 3322 C CA . LEU A 1 416 ? -9.594 25.387 7.938 1.00 91.50 416 LEU A CA 1
ATOM 3323 C C . LEU A 1 416 ? -10.763 25.198 8.911 1.00 91.50 416 LEU A C 1
ATOM 3325 O O . LEU A 1 416 ? -10.781 24.220 9.661 1.00 91.50 416 LEU A O 1
ATOM 3329 N N . ASP A 1 417 ? -11.753 26.089 8.886 1.00 93.94 417 ASP A N 1
ATOM 3330 C CA . ASP A 1 417 ? -12.943 26.008 9.736 1.00 93.94 417 ASP A CA 1
ATOM 3331 C C . ASP A 1 417 ? -13.789 24.769 9.396 1.00 93.94 417 ASP A C 1
ATOM 3333 O O . ASP A 1 417 ? -14.212 24.034 10.295 1.00 93.94 417 ASP A O 1
ATOM 3337 N N . GLN A 1 418 ? -13.988 24.480 8.104 1.00 91.69 418 GLN A N 1
ATOM 3338 C CA . GLN A 1 418 ? -14.734 23.298 7.665 1.00 91.69 418 GLN A CA 1
ATOM 3339 C C . GLN A 1 418 ? -13.974 21.992 7.965 1.00 91.69 418 GLN A C 1
ATOM 3341 O O . GLN A 1 418 ? -14.568 21.076 8.534 1.00 91.69 418 GLN A O 1
ATOM 3346 N N . ALA A 1 419 ? -12.663 21.923 7.711 1.00 83.88 419 ALA A N 1
ATOM 3347 C CA . ALA A 1 419 ? -11.839 20.767 8.082 1.00 83.88 419 ALA A CA 1
ATOM 3348 C C . ALA A 1 419 ? -11.775 20.561 9.612 1.00 83.88 419 ALA A C 1
ATOM 3350 O O . ALA A 1 419 ? -11.803 19.427 10.089 1.00 83.88 419 ALA A O 1
ATOM 3351 N N . SER A 1 420 ? -11.776 21.639 10.408 1.00 92.62 420 SER A N 1
ATOM 3352 C CA . SER A 1 420 ? -11.818 21.568 11.881 1.00 92.62 420 SER A CA 1
ATOM 3353 C C . SER A 1 420 ? -13.149 21.010 12.388 1.00 92.62 420 SER A C 1
ATOM 3355 O O . SER A 1 420 ? -13.186 20.215 13.332 1.00 92.62 420 SER A O 1
ATOM 3357 N N . LYS A 1 421 ? -14.253 21.401 11.749 1.00 94.38 421 LYS A N 1
ATOM 3358 C CA . LYS A 1 421 ? -15.605 20.909 12.029 1.00 94.38 421 LYS A CA 1
ATOM 3359 C C . LYS A 1 421 ? -15.767 19.436 11.646 1.00 94.38 421 LYS A C 1
ATOM 3361 O O . LYS A 1 421 ? -16.310 18.671 12.443 1.00 94.38 421 LYS A O 1
ATOM 3366 N N . ASP A 1 422 ? -15.251 19.021 10.492 1.00 88.44 422 ASP A N 1
ATOM 3367 C CA . ASP A 1 422 ? -15.298 17.619 10.064 1.00 88.44 422 ASP A CA 1
ATOM 3368 C C . ASP A 1 422 ? -14.372 16.731 10.911 1.00 88.44 422 ASP A C 1
ATOM 3370 O O . ASP A 1 422 ? -14.800 15.656 11.336 1.00 88.44 422 ASP A O 1
ATOM 3374 N N . LEU A 1 423 ? -13.175 17.210 11.291 1.00 89.50 423 LEU A N 1
ATOM 3375 C CA . LEU A 1 423 ? -12.310 16.513 12.253 1.00 89.50 423 LEU A CA 1
ATOM 3376 C C . LEU A 1 423 ? -12.993 16.363 13.623 1.00 89.50 423 LEU A C 1
ATOM 3378 O O . LEU A 1 423 ? -12.897 15.317 14.265 1.00 89.50 423 LEU A O 1
ATOM 3382 N N . THR A 1 424 ? -13.714 17.393 14.074 1.00 93.06 424 THR A N 1
ATOM 3383 C CA . THR A 1 424 ? -14.490 17.326 15.322 1.00 93.06 424 THR A CA 1
ATOM 3384 C C . THR A 1 424 ? -15.589 16.268 15.220 1.00 93.06 424 THR A C 1
ATOM 3386 O O . THR A 1 424 ? -15.733 15.454 16.130 1.00 93.06 424 THR A O 1
ATOM 3389 N N . LYS A 1 425 ? -16.319 16.227 14.097 1.00 91.00 425 LYS A N 1
ATOM 3390 C CA . LYS A 1 425 ? -17.373 15.239 13.835 1.00 91.00 425 LYS A CA 1
ATOM 3391 C C . LYS A 1 425 ? -16.826 13.806 13.847 1.00 91.00 425 LYS A C 1
ATOM 3393 O O . LYS A 1 425 ? -17.350 12.984 14.596 1.00 91.00 425 LYS A O 1
ATOM 3398 N N . ILE A 1 426 ? -15.772 13.513 13.076 1.00 86.81 426 ILE A N 1
ATOM 3399 C CA . ILE A 1 426 ? -15.193 12.160 13.017 1.00 86.81 426 ILE A CA 1
ATOM 3400 C C . ILE A 1 426 ? -14.555 11.758 14.353 1.00 86.81 426 ILE A C 1
ATOM 3402 O O . ILE A 1 426 ? -14.698 10.614 14.770 1.00 86.81 426 ILE A O 1
ATOM 3406 N N . ASN A 1 427 ? -13.948 12.693 15.101 1.00 90.81 427 ASN A N 1
ATOM 3407 C CA . ASN A 1 427 ? -13.464 12.404 16.453 1.00 90.81 427 ASN A CA 1
ATOM 3408 C C . ASN A 1 427 ? -14.598 12.062 17.427 1.00 90.81 427 ASN A C 1
ATOM 3410 O O . ASN A 1 427 ? -14.420 11.154 18.238 1.00 90.81 427 ASN A O 1
ATOM 3414 N N . THR A 1 428 ? -15.748 12.740 17.363 1.00 90.69 428 THR A N 1
ATOM 3415 C CA . THR A 1 428 ? -16.920 12.360 18.168 1.00 90.69 428 THR A CA 1
ATOM 3416 C C . THR A 1 428 ? -17.377 10.946 17.816 1.00 90.69 428 THR A C 1
ATOM 3418 O O . THR A 1 428 ? -17.450 10.111 18.712 1.00 90.69 428 THR A O 1
ATOM 3421 N N . THR A 1 429 ? -17.567 10.631 16.529 1.00 87.88 429 THR A N 1
ATOM 3422 C CA . THR A 1 429 ? -17.944 9.278 16.078 1.00 87.88 429 THR A CA 1
ATOM 3423 C C . THR A 1 429 ? -16.944 8.216 16.548 1.00 87.88 429 THR A C 1
ATOM 3425 O O . THR A 1 429 ? -17.344 7.222 17.152 1.00 87.88 429 THR A O 1
ATOM 3428 N N . MET A 1 430 ? -15.642 8.455 16.379 1.00 88.00 430 MET A N 1
ATOM 3429 C CA . MET A 1 430 ? -14.586 7.537 16.821 1.00 88.00 430 MET A CA 1
ATOM 3430 C C . MET A 1 430 ? -14.546 7.353 18.348 1.00 88.00 430 MET A C 1
ATOM 3432 O O . MET A 1 430 ? -14.328 6.239 18.833 1.00 88.00 430 MET A O 1
ATOM 3436 N N . THR A 1 431 ? -14.823 8.416 19.113 1.00 89.88 431 THR A N 1
ATOM 3437 C CA . THR A 1 431 ? -14.868 8.379 20.587 1.00 89.88 431 THR A CA 1
ATOM 3438 C C . THR A 1 431 ? -16.124 7.656 21.086 1.00 89.88 431 THR A C 1
ATOM 3440 O O . THR A 1 431 ? -16.073 6.929 22.079 1.00 89.88 431 THR A O 1
ATOM 3443 N N . GLU A 1 432 ? -17.258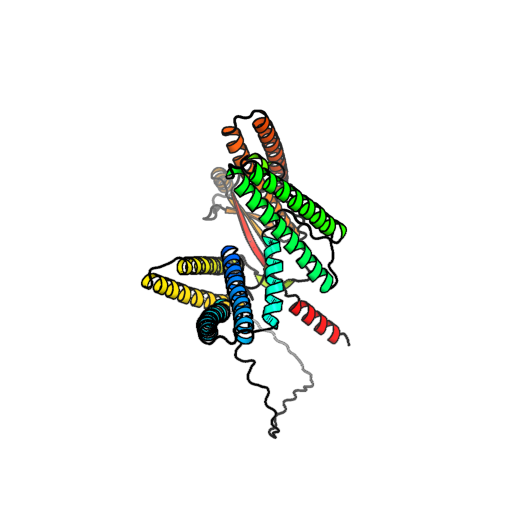 7.823 20.408 1.00 89.69 432 GLU A N 1
ATOM 3444 C CA . GLU A 1 432 ? -18.531 7.206 20.781 1.00 89.69 432 GLU A CA 1
ATOM 3445 C C . GLU A 1 432 ? -18.587 5.722 20.407 1.00 89.69 432 GLU A C 1
ATOM 3447 O O . GLU A 1 432 ? -18.957 4.908 21.255 1.00 89.69 432 GLU A O 1
ATOM 3452 N N . VAL A 1 433 ? -18.168 5.356 19.192 1.00 87.94 433 VAL A N 1
ATOM 3453 C CA . VAL A 1 433 ? -18.214 3.975 18.686 1.00 87.94 433 VAL A CA 1
ATOM 3454 C C . VAL A 1 433 ? -17.035 3.157 19.223 1.00 87.94 433 VAL A C 1
ATOM 3456 O O . VAL A 1 433 ? -17.239 2.243 20.021 1.00 87.94 433 VAL A O 1
ATOM 3459 N N . TYR A 1 434 ? -15.799 3.519 18.864 1.00 87.88 434 TYR A N 1
ATOM 3460 C CA . TYR A 1 434 ? -14.604 2.693 19.111 1.00 87.88 434 TYR A CA 1
ATOM 3461 C C . TYR A 1 434 ? -13.769 3.133 20.330 1.00 87.88 434 TYR A C 1
ATOM 3463 O O . TYR A 1 434 ? -12.684 2.609 20.568 1.00 87.88 434 TYR A O 1
ATOM 3471 N N . LYS A 1 435 ? -14.239 4.129 21.096 1.00 88.12 435 LYS A N 1
ATOM 3472 C CA . LYS A 1 435 ? -13.508 4.758 22.224 1.00 88.12 435 LYS A CA 1
ATOM 3473 C C . LYS A 1 435 ? -12.137 5.339 21.818 1.00 88.12 435 LYS A C 1
ATOM 3475 O O . LYS A 1 435 ? -11.259 5.564 22.656 1.00 88.12 435 LYS A O 1
ATOM 3480 N N . TYR A 1 436 ? -11.978 5.624 20.527 1.00 86.88 436 TYR A N 1
ATOM 3481 C CA . TYR A 1 436 ? -10.776 6.171 19.912 1.00 86.88 436 TYR A CA 1
ATOM 3482 C C . TYR A 1 436 ? -10.826 7.706 19.915 1.00 86.88 436 TYR A C 1
ATOM 3484 O O . TYR A 1 436 ? -11.838 8.296 19.552 1.00 86.88 436 TYR A O 1
ATOM 3492 N N . SER A 1 437 ? -9.734 8.377 20.287 1.00 85.69 437 SER A N 1
ATOM 3493 C CA . SER A 1 437 ? -9.667 9.840 20.351 1.00 85.69 437 SER A CA 1
ATOM 3494 C C . SER A 1 437 ? -8.318 10.381 19.887 1.00 85.69 437 SER A C 1
ATOM 3496 O O . SER A 1 437 ? -7.277 9.947 20.372 1.00 85.69 437 SER A O 1
ATOM 3498 N N . ILE A 1 438 ? -8.319 11.430 19.055 1.00 81.00 438 ILE A N 1
ATOM 3499 C CA . ILE A 1 438 ? -7.103 12.060 18.488 1.00 81.00 438 ILE A CA 1
ATOM 3500 C C . ILE A 1 438 ? -6.025 12.458 19.516 1.00 81.00 438 ILE A C 1
ATOM 3502 O O . ILE A 1 438 ? -4.874 12.699 19.151 1.00 81.00 438 ILE A O 1
ATOM 3506 N N . LYS A 1 439 ? -6.392 12.569 20.798 1.00 83.94 439 LYS A N 1
ATOM 3507 C CA . LYS A 1 439 ? -5.526 12.991 21.910 1.00 83.94 439 LYS A CA 1
ATOM 3508 C C . LYS A 1 439 ? -4.729 11.845 22.554 1.00 83.94 439 LYS A C 1
ATOM 3510 O O . LYS A 1 439 ? -4.069 12.078 23.563 1.00 83.94 439 LYS A O 1
ATOM 3515 N N . ARG A 1 440 ? -4.830 10.615 22.041 1.00 85.44 440 ARG A N 1
ATOM 3516 C CA . ARG A 1 440 ? -4.245 9.401 22.634 1.00 85.44 440 ARG A CA 1
ATOM 3517 C C . ARG A 1 440 ? -3.519 8.564 21.580 1.00 85.44 440 ARG A C 1
ATOM 3519 O O . ARG A 1 440 ? -3.830 8.642 20.397 1.00 85.44 440 ARG A O 1
ATOM 3526 N N . SER A 1 441 ? -2.547 7.769 22.024 1.00 88.25 441 SER A N 1
ATOM 3527 C CA . SER A 1 441 ? -1.855 6.787 21.183 1.00 88.25 441 SER A CA 1
ATOM 3528 C C . SER A 1 441 ? -2.578 5.445 21.236 1.00 88.25 441 SER A C 1
ATOM 3530 O O . SER A 1 441 ? -2.898 4.961 22.325 1.00 88.25 441 SER A O 1
ATOM 3532 N N . TYR A 1 442 ? -2.775 4.841 20.068 1.00 90.00 442 TYR A N 1
ATOM 3533 C CA . TYR A 1 442 ? -3.402 3.534 19.895 1.00 90.00 442 TYR A CA 1
ATOM 3534 C C . TYR A 1 442 ? -2.533 2.642 19.016 1.00 90.00 442 TYR A C 1
ATOM 3536 O O . TYR A 1 442 ? -1.718 3.138 18.241 1.00 90.00 442 TYR A O 1
ATOM 3544 N N . GLU A 1 443 ? -2.753 1.340 19.124 1.00 90.75 443 GLU A N 1
ATOM 3545 C CA . GLU A 1 443 ? -2.164 0.316 18.267 1.00 90.75 443 GLU A CA 1
ATOM 3546 C C . GLU A 1 443 ? -3.319 -0.546 17.740 1.00 90.75 443 GLU A C 1
ATOM 3548 O O . GLU A 1 443 ? -4.122 -1.053 18.526 1.00 90.75 443 GLU A O 1
ATOM 3553 N N . TYR A 1 444 ? -3.467 -0.638 16.418 1.00 91.81 444 TYR A N 1
ATOM 3554 C CA . TYR A 1 444 ? -4.466 -1.488 15.766 1.00 91.81 444 TYR A CA 1
ATOM 3555 C C . TYR A 1 444 ? -3.751 -2.726 15.237 1.00 91.81 444 TYR A C 1
ATOM 3557 O O . TYR A 1 444 ? -2.845 -2.607 14.415 1.00 91.81 444 TYR A O 1
ATOM 3565 N N . VAL A 1 445 ? -4.141 -3.895 15.736 1.00 92.81 445 VAL A N 1
ATOM 3566 C CA . VAL A 1 445 ? -3.458 -5.164 15.477 1.00 92.81 445 VAL A CA 1
ATOM 3567 C C . VAL A 1 445 ? -4.437 -6.122 14.815 1.00 92.81 445 VAL A C 1
ATOM 3569 O O . VAL A 1 445 ? -5.464 -6.467 15.403 1.00 92.81 445 VAL A O 1
ATOM 3572 N N . VAL A 1 446 ? -4.120 -6.567 13.600 1.00 95.19 446 VAL A N 1
ATOM 3573 C CA . VAL A 1 446 ? -4.885 -7.609 12.904 1.00 95.19 446 VAL A CA 1
ATOM 3574 C C . VAL A 1 446 ? -4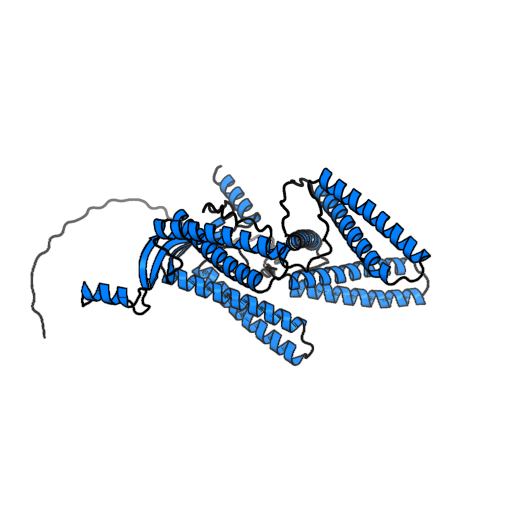.661 -8.939 13.623 1.00 95.19 446 VAL A C 1
ATOM 3576 O O . VAL A 1 446 ? -3.529 -9.393 13.763 1.00 95.19 446 VAL A O 1
ATOM 3579 N N . GLU A 1 447 ? -5.740 -9.561 14.093 1.00 94.81 447 GLU A N 1
ATOM 3580 C CA . GLU A 1 447 ? -5.703 -10.883 14.728 1.00 94.81 447 GLU A CA 1
ATOM 3581 C C . GLU A 1 447 ? -6.089 -11.985 13.745 1.00 94.81 447 GLU A C 1
ATOM 3583 O O . GLU A 1 447 ? -5.487 -13.053 13.783 1.00 94.81 447 GLU A O 1
ATOM 3588 N N . ALA A 1 448 ? -7.052 -11.725 12.858 1.00 96.38 448 ALA A N 1
ATOM 3589 C CA . ALA A 1 448 ? -7.383 -12.619 11.761 1.00 96.38 448 ALA A CA 1
ATOM 3590 C C . ALA A 1 448 ? -7.698 -11.855 10.469 1.00 96.38 448 ALA A C 1
ATOM 3592 O O . ALA A 1 448 ? -8.342 -10.799 10.492 1.00 96.38 448 ALA A O 1
ATOM 3593 N N . SER A 1 449 ? -7.264 -12.402 9.334 1.00 97.06 449 SER A N 1
ATOM 3594 C CA . SER A 1 449 ? -7.640 -11.897 8.014 1.00 97.06 449 SER A CA 1
ATOM 3595 C C . SER A 1 449 ? -7.721 -12.997 6.959 1.00 97.06 449 SER A C 1
ATOM 3597 O O . SER A 1 449 ? -7.024 -14.009 7.038 1.00 97.06 449 SER A O 1
ATOM 3599 N N . ASP A 1 450 ? -8.558 -12.766 5.955 1.00 95.50 450 ASP A N 1
ATOM 3600 C CA . ASP A 1 450 ? -8.691 -13.600 4.766 1.00 95.50 450 ASP A CA 1
ATOM 3601 C C . ASP A 1 450 ? -7.843 -13.015 3.628 1.00 95.50 450 ASP A C 1
ATOM 3603 O O . ASP A 1 450 ? -7.835 -11.801 3.400 1.00 95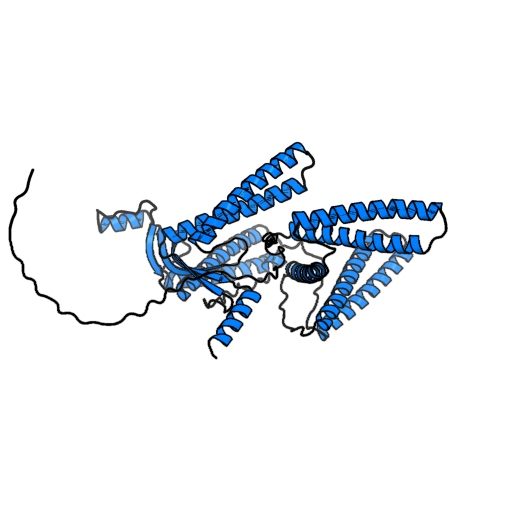.50 450 ASP A O 1
ATOM 3607 N N . LEU A 1 451 ? -7.152 -13.875 2.878 1.00 94.25 451 LEU A N 1
ATOM 3608 C CA . LEU A 1 451 ? -6.385 -13.497 1.693 1.00 94.25 451 LEU A CA 1
ATOM 3609 C C . LEU A 1 451 ? -7.172 -13.841 0.427 1.00 94.25 451 LEU A C 1
ATOM 3611 O O . LEU A 1 451 ? -7.471 -15.008 0.163 1.00 94.25 451 LEU A O 1
ATOM 3615 N N . TYR A 1 452 ? -7.450 -12.825 -0.390 1.00 92.06 452 TYR A N 1
ATOM 3616 C CA . TYR A 1 452 ? -8.089 -12.971 -1.696 1.00 92.06 452 TYR A CA 1
ATOM 3617 C C . TYR A 1 452 ? -7.121 -12.644 -2.835 1.00 92.06 452 TYR A C 1
ATOM 3619 O O . TYR A 1 452 ? -6.374 -11.669 -2.767 1.00 92.06 452 TYR A O 1
ATOM 3627 N N . LEU A 1 453 ? -7.180 -13.432 -3.906 1.00 88.88 453 LEU A N 1
ATOM 3628 C CA . LEU A 1 453 ? -6.451 -13.250 -5.162 1.00 88.88 453 LEU A CA 1
ATOM 3629 C C . LEU A 1 453 ? -7.404 -12.722 -6.237 1.00 88.88 453 LEU A C 1
ATOM 3631 O O . LEU A 1 453 ? -8.451 -13.329 -6.457 1.00 88.88 453 LEU A O 1
ATOM 3635 N N . GLN A 1 454 ? -7.029 -11.654 -6.946 1.00 90.25 454 GLN A N 1
ATOM 3636 C CA . GLN A 1 454 ? -7.746 -11.236 -8.151 1.00 90.25 454 GLN A CA 1
ATOM 3637 C C . GLN A 1 454 ? -7.428 -12.193 -9.308 1.00 90.25 454 GLN A C 1
ATOM 3639 O O . GLN A 1 454 ? -6.258 -12.447 -9.622 1.00 90.25 454 GLN A O 1
ATOM 3644 N N . LEU A 1 455 ? -8.471 -12.712 -9.944 1.00 82.44 455 LEU A N 1
ATOM 3645 C CA . LEU A 1 455 ? -8.430 -13.570 -11.119 1.00 82.44 455 LEU A CA 1
ATOM 3646 C C . LEU A 1 455 ? -8.231 -12.753 -12.399 1.00 82.44 455 LEU A C 1
ATOM 3648 O O . LEU A 1 455 ? -8.700 -11.620 -12.519 1.00 82.44 455 LEU A O 1
ATOM 3652 N N . THR A 1 456 ? -7.566 -13.341 -13.391 1.00 83.50 456 THR A N 1
ATOM 3653 C CA . THR A 1 456 ? -7.534 -12.770 -14.743 1.00 83.50 456 THR A CA 1
ATOM 3654 C C . THR A 1 456 ? -8.831 -13.085 -15.496 1.00 83.50 456 THR A C 1
ATOM 3656 O O . THR A 1 456 ? -9.598 -13.976 -15.123 1.00 83.50 456 THR A O 1
ATOM 3659 N N . ARG A 1 457 ? -9.094 -12.376 -16.602 1.00 81.88 457 ARG A N 1
ATOM 3660 C CA . ARG A 1 457 ? -10.297 -12.612 -17.426 1.00 81.88 457 ARG A CA 1
ATOM 3661 C C . ARG A 1 457 ? -10.316 -14.021 -18.025 1.00 81.88 457 ARG A C 1
ATOM 3663 O O . ARG A 1 457 ? -11.380 -14.606 -18.196 1.00 81.88 457 ARG A O 1
ATOM 3670 N N . GLU A 1 458 ? -9.138 -14.559 -18.315 1.00 80.81 458 GLU A N 1
ATOM 3671 C CA . GLU A 1 458 ? -8.917 -15.909 -18.826 1.00 80.81 458 GLU A CA 1
ATOM 3672 C C . GLU A 1 458 ? -9.224 -16.967 -17.757 1.00 80.81 458 GLU A C 1
ATOM 3674 O O . GLU A 1 458 ? -9.845 -17.981 -18.066 1.00 80.81 458 GLU A O 1
ATOM 3679 N N . GLU A 1 459 ? -8.844 -16.722 -16.498 1.00 78.31 459 GLU A N 1
ATOM 3680 C CA . GLU A 1 459 ? -9.156 -17.607 -15.369 1.00 78.31 459 GLU A CA 1
ATOM 3681 C C . GLU A 1 459 ? -10.659 -17.618 -15.056 1.00 78.31 459 GLU A C 1
ATOM 3683 O O . GLU A 1 459 ? -11.231 -18.692 -14.884 1.00 78.31 459 GLU A O 1
ATOM 3688 N N . ILE A 1 460 ? -11.318 -16.452 -15.065 1.00 77.44 460 ILE A N 1
ATOM 3689 C CA . ILE A 1 460 ? -12.779 -16.341 -14.894 1.00 77.44 460 ILE A CA 1
ATOM 3690 C C . ILE A 1 460 ? -13.503 -17.123 -16.000 1.00 77.44 460 ILE A C 1
ATOM 3692 O O . ILE A 1 460 ? -14.298 -18.014 -15.708 1.00 77.44 460 ILE A O 1
ATOM 3696 N N . ALA A 1 461 ? -13.156 -16.882 -17.270 1.00 78.00 461 ALA A N 1
ATOM 3697 C CA . ALA A 1 461 ? -13.758 -17.593 -18.399 1.00 78.00 461 ALA A CA 1
ATOM 3698 C C . ALA A 1 461 ? -13.488 -19.113 -18.371 1.00 78.00 461 ALA A C 1
ATOM 3700 O O . ALA A 1 461 ? -14.317 -19.904 -18.829 1.00 78.00 461 ALA A O 1
ATOM 3701 N N . ALA A 1 462 ? -12.347 -19.547 -17.824 1.00 80.12 462 ALA A N 1
ATOM 3702 C CA . ALA A 1 462 ? -12.046 -20.962 -17.621 1.00 80.12 462 ALA A CA 1
ATOM 3703 C C . ALA A 1 462 ? -12.892 -21.593 -16.500 1.00 80.12 462 ALA A C 1
ATOM 3705 O O . ALA A 1 462 ? -13.282 -22.755 -16.633 1.00 80.12 462 ALA A O 1
ATOM 3706 N N . LEU A 1 463 ? -13.198 -20.848 -15.432 1.00 75.69 463 LEU A N 1
ATOM 3707 C CA . LEU A 1 463 ? -14.094 -21.284 -14.355 1.00 75.69 463 LEU A CA 1
ATOM 3708 C C . LEU A 1 463 ? -15.552 -21.358 -14.829 1.00 75.69 463 LEU A C 1
ATOM 3710 O O . LEU A 1 463 ? -16.193 -22.386 -14.612 1.00 75.69 463 LEU A O 1
ATOM 3714 N N . ASP A 1 464 ? -16.047 -20.355 -15.559 1.00 77.12 464 ASP A N 1
ATOM 3715 C CA . ASP A 1 464 ? -17.389 -20.374 -16.167 1.00 77.12 464 ASP A CA 1
ATOM 3716 C C . ASP A 1 464 ? -17.575 -21.604 -17.075 1.00 77.12 464 ASP A C 1
ATOM 3718 O O . ASP A 1 464 ? -18.579 -22.320 -17.006 1.00 77.12 464 ASP A O 1
ATOM 3722 N N . LEU A 1 465 ? -16.559 -21.910 -17.890 1.00 75.00 465 LEU A N 1
ATOM 3723 C CA . LEU A 1 465 ? -16.550 -23.058 -18.801 1.00 75.00 465 LEU A CA 1
ATOM 3724 C C . LEU A 1 465 ? -16.350 -24.415 -18.090 1.00 75.00 465 LEU A C 1
ATOM 3726 O O . LEU A 1 465 ? -16.590 -25.462 -18.700 1.00 75.00 465 LEU A O 1
ATOM 3730 N N . GLN A 1 466 ? -15.940 -24.431 -16.818 1.00 72.25 466 GLN A N 1
ATOM 3731 C CA . GLN A 1 466 ? -16.004 -25.619 -15.954 1.00 72.25 466 GLN A CA 1
ATOM 3732 C C . GLN A 1 466 ? -17.373 -25.743 -15.275 1.00 72.25 466 GLN A C 1
ATOM 3734 O O . GLN A 1 466 ? -17.964 -26.824 -15.305 1.00 72.25 466 GLN A O 1
ATOM 3739 N N . ALA A 1 467 ? -17.921 -24.649 -14.739 1.00 72.50 467 ALA A N 1
ATOM 3740 C CA . ALA A 1 467 ? -19.237 -24.627 -14.103 1.00 72.50 467 ALA A CA 1
ATOM 3741 C C . ALA A 1 467 ? -20.334 -25.113 -15.069 1.00 72.50 467 ALA A C 1
ATOM 3743 O O . ALA A 1 467 ? -21.106 -26.011 -14.726 1.00 72.50 467 ALA A O 1
ATOM 3744 N N . ALA A 1 468 ? -20.321 -24.627 -16.317 1.00 71.19 468 ALA A N 1
ATOM 3745 C CA . ALA A 1 468 ? -21.226 -25.090 -17.370 1.00 71.19 468 ALA A CA 1
ATOM 3746 C C . ALA A 1 468 ? -21.169 -26.618 -17.583 1.00 71.19 468 ALA A C 1
ATOM 3748 O O . ALA A 1 468 ? -22.207 -27.267 -17.648 1.00 71.19 468 ALA A O 1
ATOM 3749 N N . LYS A 1 469 ? -19.966 -27.210 -17.603 1.00 73.69 469 LYS A N 1
ATOM 3750 C CA . LYS A 1 469 ? -19.758 -28.661 -17.796 1.00 73.69 469 LYS A CA 1
ATOM 3751 C C . LYS A 1 469 ? -20.088 -29.516 -16.575 1.00 73.69 469 LYS A C 1
ATOM 3753 O O . LYS A 1 469 ? -20.162 -30.731 -16.702 1.00 73.69 469 LYS A O 1
ATOM 3758 N N . THR A 1 470 ? -20.235 -28.908 -15.400 1.00 61.94 470 THR A N 1
ATOM 3759 C CA . THR A 1 470 ? -20.653 -29.612 -14.173 1.00 61.94 470 THR A CA 1
ATOM 3760 C C . THR A 1 470 ? -22.176 -29.567 -13.974 1.00 61.94 470 THR A C 1
ATOM 3762 O O . THR A 1 470 ? -22.675 -30.031 -12.952 1.00 61.94 470 THR A O 1
ATOM 3765 N N . THR A 1 471 ? -22.909 -28.983 -14.932 1.00 56.09 471 THR A N 1
ATOM 3766 C CA . THR A 1 471 ? -24.370 -28.786 -14.890 1.00 56.09 471 THR A CA 1
ATOM 3767 C C . THR A 1 471 ? -25.105 -29.576 -15.996 1.00 56.09 471 THR A C 1
ATOM 3769 O O . THR A 1 471 ? -26.331 -29.515 -16.073 1.00 56.09 471 THR A O 1
ATOM 3772 N N . GLU A 1 472 ? -24.369 -30.335 -16.821 1.00 46.38 472 GLU A N 1
ATOM 3773 C CA . GLU A 1 472 ? -24.876 -31.343 -17.779 1.00 46.38 472 GLU A CA 1
ATOM 3774 C C . GLU A 1 472 ? -24.706 -32.774 -17.232 1.00 46.38 472 GLU A C 1
ATOM 3776 O O . GLU A 1 472 ? -25.620 -33.595 -17.477 1.00 46.38 472 GLU A O 1
#

Secondary structure (DSSP, 8-state):
------------------------------------PPPTTTT-----------HHHHHHHHHHHHHHHHHHHHHHHHHHHHTT---HHHHHHHHHHHHHHHHHHHHHHHHHHHHH---TT-HHHHHHHHHHHHHHTTTTT-SS--------SHHHHHHHHHHHHHHHHHHHHHHHHHHHGGG---HHHHHHHHHHHHHHHHHHHHHHHHHHHHHS--PPPPPS-TT-THHHHS--------------TTEEEEEEE-SHHHHHHHHHHHHHHHHHHHHHHHHHHHHHH---HHHHHHHHHHHHHHHHHHHHHHHHHHHHH---TTS-EEEEEEEEEEEEEPPHHHHHHHHTT-TT----TTSEEEEEEE--HHHHHHHHHHHHHHHHHHHHHHHHHHHHHH---HHHHHHHHHHHHHHHHHHHHHHHHHHHHS---TTS-EEEEEEEEEEEEEPPHHHHHHHHHHHHHT--

Sequence (472 aa):
MKFPLIYGLLLTLALPLSASSTNERTFTHDSSATTTKPTETSKYLPSLVMSLNDVDQIEILTQRINDAYELKAKKTELRSQIDATSDADTLRSLQEELERVDTDYQSQNITLITTYGINLDSPLEYLFLAQRANVLVQMEDAGEFALTGELKTSEEIKQFQRDRSLIAQLGQRAEQIQQTLPRVDDEAEKAKLKASFEQIRALFEVSNAKLFDSYGYTFKRPSKTQNSVLDIYSQAPLPKLNNTPSVPNDYVLIGALESIEANLEFERNVNAMENAREEAKRLTRAILTEKDTAKEAELREALAKLNETINANSIKMIDAYKYSLDRNYKQIVTKARLYIKLTEDEINQQKEKDPNYLVPENGFVELLSINDVDANLAFQNDAQLMEYLRAQLVQLRQALESEKDEAVIQQLQAQLDQASKDLTKINTTMTEVYKYSIKRSYEYVVEASDLYLQLTREEIAALDLQAAKTTE

Mean predicted aligned error: 20.05 Å

Solvent-accessible surface area (backbone atoms only — not comparable to full-atom values): 28267 Å² total; per-residue (Å²): 135,84,86,85,88,90,84,89,84,88,88,89,86,83,86,90,88,82,88,81,84,91,81,87,80,87,86,88,87,80,90,86,88,84,91,75,83,80,77,94,63,91,82,79,72,80,91,82,72,82,74,81,86,45,69,72,59,50,52,55,50,50,49,55,53,48,55,37,47,52,32,53,49,51,45,51,50,42,49,58,50,46,78,70,54,87,50,70,68,62,43,49,54,44,48,57,50,40,54,50,37,47,52,54,29,51,53,45,36,52,49,32,37,76,75,71,70,38,49,84,88,37,80,64,52,51,54,52,47,61,50,50,54,59,55,54,73,51,60,80,68,57,80,84,73,85,89,84,61,86,79,87,48,76,63,55,49,50,48,51,51,54,55,51,51,51,46,52,55,36,50,53,52,40,46,55,49,62,70,44,52,86,75,49,85,52,66,70,60,38,48,51,50,53,53,50,40,55,51,40,48,52,53,37,55,52,51,41,49,53,42,25,78,74,55,72,46,76,85,78,78,90,69,98,68,93,82,60,80,57,79,79,68,71,76,74,71,79,81,81,81,80,70,69,82,72,77,55,92,56,49,44,83,68,50,71,29,83,32,44,67,51,41,55,48,50,53,52,52,49,52,53,52,51,54,51,50,54,49,46,52,51,40,52,55,47,48,77,70,54,81,52,70,68,57,36,50,53,41,51,53,52,41,50,57,48,49,54,50,50,52,63,46,40,54,50,33,38,71,77,61,69,40,58,96,78,58,56,70,48,78,43,53,42,22,31,36,38,25,37,52,64,52,72,69,53,52,48,59,43,34,75,76,38,82,79,62,76,74,47,95,88,41,51,44,84,72,48,73,44,77,35,47,64,62,40,52,48,50,52,51,54,50,51,53,44,53,49,36,53,52,48,50,53,52,40,48,59,47,59,76,68,61,82,54,67,71,57,45,55,50,43,48,54,51,41,54,52,41,52,51,51,42,49,52,52,39,49,52,33,38,72,74,74,68,40,50,93,90,59,57,70,48,82,43,58,32,22,32,38,36,26,39,54,57,53,75,67,55,50,54,52,49,53,64,46,54,59,68,76,73,114

Nearest PDB structures (foldseek):
  5l89-assembly3_Y  TM=8.028E-01  e=1.528E+00  Rhodospirillum rubrum
  6sv1-assembly2_T  TM=7.919E-01  e=3.059E+00  Rhodospirillum rubrum
  6sv1-assembly3_V  TM=6.586E-01  e=2.900E+00  Rhodospirillum rubrum
  6suw-assembly2_Q  TM=7.145E-01  e=4.215E+00  Rhodospirillum rubrum ATCC 11170

Foldseek 3Di:
DDDDDDDDDDDDDDDDDDDDDDDDDDDDDDDDDDDDDDDPPPPDDPPAQPPPPDVVVVVVLVVLVVLLVVLVVVLVVLVVVLVVDDDPVSNVVSVVVNVVSVVVNVVSQCCCCVVRVAHPPDPVSVVVVVVVNVVSVVVVPPPDDDADFDPDDPVSVVVLVVLVVLLVVLVVLLVVLVVCLVVDPPVVVSVVSVVVNVVSVVVNVVSQVVCCVVTNDHDDDDDPDPPDPCVVPPDDDQPPLPDDVDPPPLKDFQDKQQFLVSVVVLVVLVVVLVVLVVVLVVLVVVLVPDDPPVVNVVSVVVSVVSVVVSVVSQVVCCVPPVDHPSFDKDKFQQKKWKKFADDPVVVVVVCVVPVPDDQPPVRIDTQDMDRHRSVVSVLVVLVVSLVVLVVLLVVLVVCLVPDDPPVVNVSSVVVNVVSVVVNVVSQVVCCVPVVDHPVTDMDMTRTMITMMTRHDPVRVVVVVVVVVVVVD

pLDDT: mean 71.81, std 24.39, range [21.91, 97.56]

Radius of gyration: 33.76 Å; Cα contacts (8 Å, |Δi|>4): 342; chains: 1; bounding box: 58×96×109 Å